Protein AF-A0A426XRZ1-F1 (afdb_monomer_lite)

Radius of gyration: 61.95 Å; chains: 1; bounding box: 132×60×167 Å

Structure (mmCIF, N/CA/C/O backbone):
data_AF-A0A426XRZ1-F1
#
_entry.id   AF-A0A426XRZ1-F1
#
loop_
_atom_site.group_PDB
_atom_site.id
_atom_site.type_symbol
_atom_site.label_atom_id
_atom_site.label_alt_id
_atom_site.label_comp_id
_atom_site.label_asym_id
_atom_site.label_entity_id
_atom_site.label_seq_id
_atom_site.pdbx_PDB_ins_code
_atom_site.Cartn_x
_atom_site.Cartn_y
_atom_site.Cartn_z
_atom_site.occupancy
_atom_site.B_iso_or_equiv
_atom_site.auth_seq_id
_atom_site.auth_comp_id
_atom_site.auth_asym_id
_atom_site.auth_atom_id
_atom_site.pdbx_PDB_model_num
ATOM 1 N N . MET A 1 1 ? 54.815 -11.863 -72.930 1.00 31.52 1 MET A N 1
ATOM 2 C CA . MET A 1 1 ? 55.196 -12.543 -71.671 1.00 31.52 1 MET A CA 1
ATOM 3 C C . MET A 1 1 ? 55.194 -11.504 -70.548 1.00 31.52 1 MET A C 1
ATOM 5 O O . MET A 1 1 ? 56.226 -10.929 -70.239 1.00 31.52 1 MET A O 1
ATOM 9 N N . ILE A 1 2 ? 54.015 -11.161 -70.017 1.00 27.73 2 ILE A N 1
ATOM 10 C CA . ILE A 1 2 ? 53.870 -10.131 -68.973 1.00 27.73 2 ILE A CA 1
ATOM 11 C C . ILE A 1 2 ? 53.714 -10.870 -67.643 1.00 27.73 2 ILE A C 1
ATOM 13 O O . ILE A 1 2 ? 52.674 -11.462 -67.372 1.00 27.73 2 ILE A O 1
ATOM 17 N N . LYS A 1 3 ? 54.788 -10.895 -66.848 1.00 26.69 3 LYS A N 1
ATOM 18 C CA . LYS A 1 3 ? 54.806 -11.460 -65.493 1.00 26.69 3 LYS A CA 1
ATOM 19 C C . LYS A 1 3 ? 54.040 -10.521 -64.556 1.00 26.69 3 LYS A C 1
ATOM 21 O O . LYS A 1 3 ? 54.596 -9.522 -64.106 1.00 26.69 3 LYS A O 1
ATOM 26 N N . TYR A 1 4 ? 52.784 -10.837 -64.249 1.00 32.16 4 TYR A N 1
ATOM 27 C CA . TYR A 1 4 ? 52.080 -10.212 -63.128 1.00 32.16 4 TYR A CA 1
ATOM 28 C C . TYR A 1 4 ? 52.563 -10.838 -61.812 1.00 32.16 4 TYR A C 1
ATOM 30 O O . TYR A 1 4 ? 52.549 -12.054 -61.637 1.00 32.16 4 TYR A O 1
ATOM 38 N N . LYS A 1 5 ? 53.045 -9.996 -60.892 1.00 36.25 5 LYS A N 1
ATOM 39 C CA . LYS A 1 5 ? 53.465 -10.380 -59.537 1.00 36.25 5 LYS A CA 1
ATOM 40 C C . LYS A 1 5 ? 52.235 -10.804 -58.717 1.00 36.25 5 LYS A C 1
ATOM 42 O O . LYS A 1 5 ? 51.559 -9.953 -58.153 1.00 36.25 5 LYS A O 1
ATOM 47 N N . GLY A 1 6 ? 51.988 -12.109 -58.608 1.00 35.94 6 GLY A N 1
ATOM 48 C CA . GLY A 1 6 ? 50.914 -12.711 -57.800 1.00 35.94 6 GLY A CA 1
ATOM 49 C 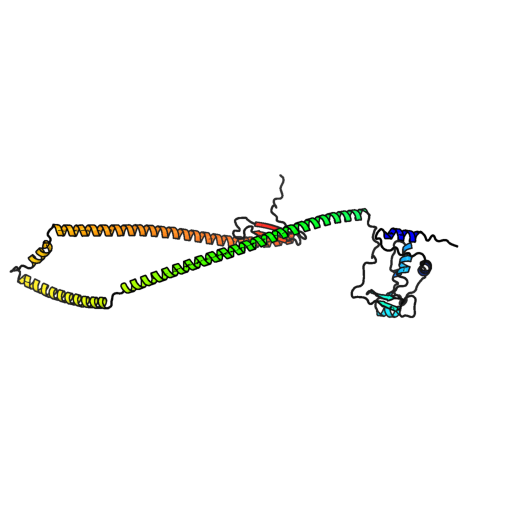C . GLY A 1 6 ? 51.174 -12.798 -56.285 1.00 35.94 6 GLY A C 1
ATOM 50 O O . GLY A 1 6 ? 50.469 -13.517 -55.588 1.00 35.94 6 GLY A O 1
ATOM 51 N N . ASN A 1 7 ? 52.174 -12.095 -55.741 1.00 39.25 7 ASN A N 1
ATOM 52 C CA . ASN A 1 7 ? 52.642 -12.347 -54.366 1.00 39.25 7 ASN A CA 1
ATOM 53 C C . ASN A 1 7 ? 51.989 -11.478 -53.272 1.00 39.25 7 ASN A C 1
ATOM 55 O O . ASN A 1 7 ? 52.219 -11.730 -52.093 1.00 39.25 7 ASN A O 1
ATOM 59 N N . GLY A 1 8 ? 51.196 -10.460 -53.623 1.00 45.12 8 GLY A N 1
ATOM 60 C CA . GLY A 1 8 ? 50.584 -9.563 -52.630 1.00 45.12 8 GLY A CA 1
ATOM 61 C C . GLY A 1 8 ? 49.315 -10.116 -51.974 1.00 45.12 8 GLY A C 1
ATOM 62 O O . GLY A 1 8 ? 49.037 -9.831 -50.818 1.00 45.12 8 GLY A O 1
ATOM 63 N N . SER A 1 9 ? 48.543 -10.929 -52.690 1.00 43.50 9 SER A N 1
ATOM 64 C CA . SER A 1 9 ? 47.256 -11.441 -52.210 1.00 43.50 9 SER A CA 1
ATOM 65 C C . SER A 1 9 ? 47.393 -12.664 -51.298 1.00 43.50 9 SER A C 1
ATOM 67 O O . SER A 1 9 ? 46.654 -12.787 -50.325 1.00 43.50 9 SER A O 1
ATOM 69 N N . LEU A 1 10 ? 48.371 -13.537 -51.560 1.00 44.78 10 LEU A N 1
ATOM 70 C CA . LEU A 1 10 ? 48.659 -14.721 -50.739 1.00 44.78 10 LEU A CA 1
ATOM 71 C C . LEU A 1 10 ? 49.317 -14.374 -49.392 1.00 44.78 10 LEU A C 1
ATOM 73 O O . LEU A 1 10 ? 49.047 -15.035 -48.390 1.00 44.78 10 LEU A O 1
ATOM 77 N N . SER A 1 11 ? 50.128 -13.314 -49.329 1.00 45.78 11 SER A N 1
ATOM 78 C CA . SER A 1 11 ? 50.766 -12.868 -48.079 1.00 45.78 11 SER A CA 1
ATOM 79 C C . SER A 1 11 ? 49.781 -12.191 -47.113 1.00 45.78 11 SER A C 1
ATOM 81 O O . SER A 1 11 ? 49.907 -12.328 -45.893 1.00 45.78 11 SER A O 1
ATOM 83 N N . CYS A 1 12 ? 48.747 -11.525 -47.633 1.00 43.19 12 CYS A N 1
ATOM 84 C CA . CYS A 1 12 ? 47.670 -10.956 -46.823 1.00 43.19 12 CYS A CA 1
ATOM 85 C C . CYS A 1 12 ? 46.767 -12.031 -46.197 1.00 43.19 12 CYS A C 1
ATOM 87 O O . CYS A 1 12 ? 46.279 -11.830 -45.085 1.00 43.19 12 CYS A O 1
ATOM 89 N N . ILE A 1 13 ? 46.589 -13.185 -46.851 1.00 47.38 13 ILE A N 1
ATOM 90 C CA . ILE A 1 13 ? 45.792 -14.305 -46.319 1.00 47.38 13 ILE A CA 1
ATOM 91 C C . ILE A 1 13 ? 46.440 -14.895 -45.057 1.00 47.38 13 ILE A C 1
ATOM 93 O O . ILE A 1 13 ? 45.741 -15.144 -44.075 1.00 47.38 13 ILE A O 1
ATOM 97 N N . SER A 1 14 ? 47.769 -15.068 -45.039 1.00 46.50 14 SER A N 1
ATOM 98 C CA . SER A 1 14 ? 48.464 -15.629 -43.868 1.00 46.50 14 SER A CA 1
ATOM 99 C C . SER A 1 14 ? 48.487 -14.668 -42.673 1.00 46.50 14 SER A C 1
ATOM 101 O O . SER A 1 14 ? 48.409 -15.106 -41.525 1.00 46.50 14 SER A O 1
ATOM 103 N N . SER A 1 15 ? 48.521 -13.357 -42.929 1.00 45.38 15 SER A N 1
ATOM 104 C CA . SER A 1 15 ? 48.502 -12.328 -41.880 1.00 45.38 15 SER A CA 1
ATOM 105 C C . SER A 1 15 ? 47.092 -12.041 -41.336 1.00 45.38 15 SER A C 1
ATOM 107 O O . SER A 1 15 ? 46.942 -11.773 -40.143 1.00 45.38 15 SER A O 1
ATOM 109 N N . CYS A 1 16 ? 46.041 -12.157 -42.159 1.00 42.16 16 CYS A N 1
ATOM 110 C CA . CYS A 1 16 ? 44.651 -11.899 -41.746 1.00 42.16 16 CYS A CA 1
ATOM 111 C C . CYS A 1 16 ? 44.041 -13.001 -40.860 1.00 42.16 16 CYS A C 1
ATOM 113 O O . CYS A 1 16 ? 43.105 -12.730 -40.114 1.00 42.16 16 CYS A O 1
ATOM 115 N N . LEU A 1 17 ? 44.584 -14.224 -40.853 1.00 45.81 17 LEU A N 1
ATOM 116 C CA . LEU A 1 17 ? 44.126 -15.295 -39.951 1.00 45.81 17 LEU A CA 1
ATOM 117 C C . LEU A 1 17 ? 44.377 -14.996 -38.457 1.00 45.81 17 LEU A C 1
ATOM 119 O O . LEU A 1 17 ? 43.724 -15.588 -37.602 1.00 45.81 17 LEU A O 1
ATOM 123 N N . LYS A 1 18 ? 45.278 -14.059 -38.123 1.00 43.97 18 LYS A N 1
ATOM 124 C CA . LYS A 1 18 ? 45.595 -13.680 -36.730 1.00 43.97 18 LYS A CA 1
ATOM 125 C C . LYS A 1 18 ? 44.787 -12.504 -36.176 1.00 43.97 18 LYS A C 1
ATOM 127 O O . LYS A 1 18 ? 44.800 -12.289 -34.967 1.00 43.97 18 LYS A O 1
ATOM 132 N N . ARG A 1 19 ? 44.076 -11.742 -37.007 1.00 40.00 19 ARG A N 1
ATOM 133 C CA . ARG A 1 19 ? 43.218 -10.631 -36.566 1.00 40.00 19 ARG A CA 1
ATOM 134 C C . ARG A 1 19 ? 41.955 -10.645 -37.411 1.00 40.00 19 ARG A C 1
ATOM 136 O O . ARG A 1 19 ? 42.039 -10.421 -38.609 1.00 40.00 19 ARG A O 1
ATOM 143 N N . ARG A 1 20 ? 40.808 -10.933 -36.782 1.00 38.00 20 ARG A N 1
ATOM 144 C CA . ARG A 1 20 ? 39.462 -10.941 -37.387 1.00 38.00 20 ARG A CA 1
ATOM 145 C C . ARG A 1 20 ? 39.238 -9.689 -38.252 1.00 38.00 20 ARG A C 1
ATOM 147 O O . ARG A 1 20 ? 38.770 -8.673 -37.752 1.00 38.00 20 ARG A O 1
ATOM 154 N N . MET A 1 21 ? 39.540 -9.771 -39.543 1.00 35.69 21 MET A N 1
ATOM 155 C CA . MET A 1 21 ? 39.162 -8.768 -40.530 1.00 35.69 21 MET A CA 1
ATOM 156 C C . MET A 1 21 ? 38.641 -9.495 -41.767 1.00 35.69 21 MET A C 1
ATOM 158 O O . MET A 1 21 ? 39.330 -10.303 -42.388 1.00 35.69 21 MET A O 1
ATOM 162 N N . LEU A 1 22 ? 37.359 -9.277 -42.041 1.00 33.28 22 LEU A N 1
ATOM 163 C CA . LEU A 1 22 ? 36.589 -9.955 -43.072 1.00 33.28 22 LEU A CA 1
ATOM 164 C C . LEU A 1 22 ? 37.123 -9.648 -44.482 1.00 33.28 22 LEU A C 1
ATOM 166 O O . LEU A 1 22 ? 37.103 -8.512 -44.938 1.00 33.28 22 LEU A O 1
ATOM 170 N N . MET A 1 23 ? 37.519 -10.718 -45.173 1.00 38.28 23 MET A N 1
ATOM 171 C CA . MET A 1 23 ? 37.171 -11.025 -46.565 1.00 38.28 23 MET A CA 1
ATOM 172 C C . MET A 1 23 ? 37.419 -9.929 -47.624 1.00 38.28 23 MET A C 1
ATOM 174 O O . MET A 1 23 ? 36.502 -9.492 -48.315 1.00 38.28 23 MET A O 1
ATOM 178 N N . TYR A 1 24 ? 38.690 -9.581 -47.854 1.00 41.91 24 TYR A N 1
ATOM 179 C CA . TYR A 1 24 ? 39.135 -9.057 -49.154 1.00 41.91 24 TYR A CA 1
ATOM 180 C C . TYR A 1 24 ? 39.157 -10.220 -50.161 1.00 41.91 24 TYR A C 1
ATOM 182 O O . TYR A 1 24 ? 40.143 -10.950 -50.276 1.00 41.91 24 TYR A O 1
ATOM 190 N N . ILE A 1 25 ? 38.041 -10.458 -50.856 1.00 43.28 25 ILE A N 1
ATOM 191 C CA . ILE A 1 25 ? 37.988 -11.469 -51.919 1.00 43.28 25 ILE A CA 1
ATOM 192 C C . ILE A 1 25 ? 38.846 -10.983 -53.086 1.00 43.28 25 ILE A C 1
ATOM 194 O O . ILE A 1 25 ? 38.507 -10.032 -53.788 1.00 43.28 25 ILE A O 1
ATOM 198 N N . LEU A 1 26 ? 39.966 -11.678 -53.265 1.00 46.56 26 LEU A N 1
ATOM 199 C CA . LEU A 1 26 ? 40.767 -11.808 -54.477 1.00 46.56 26 LEU A CA 1
ATOM 200 C C . LEU A 1 26 ? 39.926 -11.682 -55.761 1.00 46.56 26 LEU A C 1
ATOM 202 O O . LEU A 1 26 ? 39.333 -12.642 -56.246 1.00 46.56 26 LEU A O 1
ATOM 206 N N . MET A 1 27 ? 39.929 -10.489 -56.345 1.00 52.91 27 MET A N 1
ATOM 207 C CA . MET A 1 27 ? 39.400 -10.211 -57.675 1.00 52.91 27 MET A CA 1
ATOM 208 C C . MET A 1 27 ? 40.538 -9.689 -58.553 1.00 52.91 27 MET A C 1
ATOM 210 O O . MET A 1 27 ? 40.590 -8.502 -58.844 1.00 52.91 27 MET A O 1
ATOM 214 N N . GLN A 1 28 ? 41.495 -10.534 -58.941 1.00 55.31 28 GLN A N 1
ATOM 215 C CA . GLN A 1 28 ? 42.547 -10.097 -59.877 1.00 55.31 28 GLN A CA 1
ATOM 216 C C . GLN A 1 28 ? 42.590 -10.898 -61.176 1.00 55.31 28 GLN A C 1
ATOM 218 O O . GLN A 1 28 ? 42.774 -10.296 -62.228 1.00 55.31 28 GLN A O 1
ATOM 223 N N . GLU A 1 29 ? 42.323 -12.205 -61.171 1.00 50.09 29 GLU A N 1
ATOM 224 C CA . GLU A 1 29 ? 42.501 -12.995 -62.403 1.00 50.09 29 GLU A CA 1
ATOM 225 C C . GLU A 1 29 ? 41.258 -13.053 -63.310 1.00 50.09 29 GLU A C 1
ATOM 227 O O . GLU A 1 29 ? 41.401 -13.111 -64.526 1.00 50.09 29 GLU A O 1
ATOM 232 N N . ARG A 1 30 ? 40.032 -12.925 -62.774 1.00 51.41 30 ARG A N 1
ATOM 233 C CA . ARG A 1 30 ? 38.786 -12.908 -63.584 1.00 51.41 30 ARG A CA 1
ATOM 234 C C . ARG A 1 30 ? 38.378 -11.524 -64.111 1.00 51.41 30 ARG A C 1
ATOM 236 O O . ARG A 1 30 ? 37.355 -11.394 -64.776 1.00 51.41 30 ARG A O 1
ATOM 243 N N . GLN A 1 31 ? 39.135 -10.470 -63.807 1.00 58.41 31 GLN A N 1
ATOM 244 C CA . GLN A 1 31 ? 38.689 -9.091 -64.042 1.00 58.41 31 GLN A CA 1
ATOM 245 C C . GLN A 1 31 ? 38.928 -8.553 -65.463 1.00 58.41 31 GLN A C 1
ATOM 247 O O . GLN A 1 31 ? 38.317 -7.549 -65.828 1.00 58.41 31 GLN A O 1
ATOM 252 N N . LEU A 1 32 ? 39.757 -9.203 -66.290 1.00 61.09 32 LEU A N 1
ATOM 253 C CA . LEU A 1 32 ? 40.050 -8.717 -67.649 1.00 61.09 32 LEU A CA 1
ATOM 254 C C . LEU A 1 32 ? 38.822 -8.755 -68.574 1.00 61.09 32 LEU A C 1
ATOM 256 O O . LEU A 1 32 ? 38.588 -7.796 -69.312 1.00 61.09 32 LEU A O 1
ATOM 260 N N . ASP A 1 33 ? 38.000 -9.803 -68.488 1.00 67.12 33 ASP A N 1
ATOM 261 C CA . ASP A 1 33 ? 36.768 -9.918 -69.283 1.00 67.12 33 ASP A CA 1
ATOM 262 C C . ASP A 1 33 ? 35.694 -8.935 -68.809 1.00 67.12 33 ASP A C 1
ATOM 264 O O . ASP A 1 33 ? 34.990 -8.323 -69.614 1.00 67.12 33 ASP A O 1
ATOM 268 N N . HIS A 1 34 ? 35.613 -8.710 -67.496 1.00 72.62 34 HIS A N 1
ATOM 269 C CA . HIS A 1 34 ? 34.725 -7.705 -66.919 1.00 72.62 34 HIS A CA 1
ATOM 270 C C . HIS A 1 34 ? 35.128 -6.281 -67.319 1.00 72.62 34 HIS A C 1
ATOM 272 O O . HIS A 1 34 ? 34.251 -5.466 -67.576 1.00 72.62 34 HIS A O 1
ATOM 278 N N . LEU A 1 35 ? 36.426 -5.985 -67.449 1.00 71.38 35 LEU A N 1
ATOM 279 C CA . LEU A 1 35 ? 36.916 -4.673 -67.883 1.00 71.38 35 LEU A CA 1
ATOM 280 C C . LEU A 1 35 ? 36.511 -4.345 -69.330 1.00 71.38 35 LEU A C 1
ATOM 282 O O . LEU A 1 35 ? 36.257 -3.183 -69.645 1.00 71.38 35 LEU A O 1
ATOM 286 N N . ARG A 1 36 ? 36.454 -5.356 -70.209 1.00 73.75 36 ARG A N 1
ATOM 287 C CA . ARG A 1 36 ? 35.957 -5.201 -71.586 1.00 73.75 36 ARG A CA 1
ATOM 288 C C . ARG A 1 36 ? 34.454 -4.940 -71.584 1.00 73.75 36 ARG A C 1
ATOM 290 O O . ARG A 1 36 ? 34.024 -3.903 -72.072 1.00 73.75 36 ARG A O 1
ATOM 297 N N . ARG A 1 37 ? 33.694 -5.807 -70.911 1.00 77.12 37 ARG A N 1
ATOM 298 C CA . ARG A 1 37 ? 32.225 -5.726 -70.830 1.00 77.12 37 ARG A CA 1
ATOM 299 C C . ARG A 1 37 ? 31.700 -4.499 -70.090 1.00 77.12 37 ARG A C 1
ATOM 301 O O . ARG A 1 37 ? 30.565 -4.093 -70.299 1.00 77.12 37 ARG A O 1
ATOM 308 N N . LEU A 1 38 ? 32.516 -3.904 -69.224 1.00 77.94 38 LEU A N 1
ATOM 309 C CA . LEU A 1 38 ? 32.201 -2.650 -68.548 1.00 77.94 38 LEU A CA 1
ATOM 310 C C . LEU A 1 38 ? 32.133 -1.463 -69.523 1.00 77.94 38 LEU A C 1
ATOM 312 O O . LEU A 1 38 ? 31.419 -0.503 -69.258 1.00 77.94 38 LEU A O 1
ATOM 316 N N . LYS A 1 39 ? 32.884 -1.508 -70.631 1.00 73.94 39 LYS A N 1
ATOM 317 C CA . LYS A 1 39 ? 32.942 -0.422 -71.623 1.00 73.94 39 LYS A CA 1
ATOM 318 C C . LYS A 1 39 ? 31.884 -0.547 -72.721 1.00 73.94 39 LYS A C 1
ATOM 320 O O . LYS A 1 39 ? 31.724 0.388 -73.505 1.00 73.94 39 LYS A O 1
ATOM 325 N N . ASP A 1 40 ? 31.182 -1.674 -72.782 1.00 79.50 40 ASP A N 1
ATOM 326 C CA . ASP A 1 40 ? 30.179 -1.931 -73.807 1.00 79.50 40 ASP A CA 1
ATOM 327 C C . ASP A 1 40 ? 28.913 -1.110 -73.540 1.00 79.50 40 ASP A C 1
ATOM 329 O O . ASP A 1 40 ? 28.413 -1.033 -72.416 1.00 79.50 40 ASP A O 1
ATOM 333 N N . LYS A 1 41 ? 28.367 -0.492 -74.593 1.00 73.50 41 LYS A N 1
ATOM 334 C CA . LYS A 1 41 ? 27.062 0.171 -74.520 1.00 73.50 41 LYS A CA 1
ATOM 335 C C . LYS A 1 41 ? 25.974 -0.882 -74.633 1.00 73.50 41 LYS A C 1
ATOM 337 O O . LYS A 1 41 ? 25.761 -1.452 -75.701 1.00 73.50 41 LYS A O 1
ATOM 342 N N . VAL A 1 42 ? 25.286 -1.113 -73.527 1.00 81.81 42 VAL A N 1
ATOM 343 C CA . VAL A 1 42 ? 24.277 -2.157 -73.402 1.00 81.81 42 VAL A CA 1
ATOM 344 C C . VAL A 1 42 ? 22.874 -1.560 -73.528 1.00 81.81 42 VAL A C 1
ATOM 346 O O . VAL A 1 42 ? 22.588 -0.529 -72.926 1.00 81.81 42 VAL A O 1
ATOM 349 N N . LYS A 1 43 ? 21.991 -2.207 -74.299 1.00 84.44 43 LYS A N 1
ATOM 350 C CA . LYS A 1 43 ? 20.554 -1.894 -74.335 1.00 84.44 43 LYS A CA 1
ATOM 351 C C . LYS A 1 43 ? 19.805 -2.935 -73.514 1.00 84.44 43 LYS A C 1
ATOM 353 O O . LYS A 1 43 ? 19.933 -4.122 -73.794 1.00 84.44 43 LYS A O 1
ATOM 358 N N . THR A 1 44 ? 19.053 -2.495 -72.513 1.00 86.56 44 THR A N 1
ATOM 359 C CA . THR A 1 44 ? 18.272 -3.386 -71.653 1.00 86.56 44 THR A CA 1
ATOM 360 C C . THR A 1 44 ? 16.919 -3.738 -72.288 1.00 86.56 44 THR A C 1
ATOM 362 O O . THR A 1 44 ? 16.346 -2.925 -73.022 1.00 86.56 44 THR A O 1
ATOM 365 N N . PRO A 1 45 ? 16.390 -4.949 -72.036 1.00 84.44 45 PRO A N 1
ATOM 366 C CA . PRO A 1 45 ? 15.045 -5.335 -72.459 1.00 84.44 45 PRO A CA 1
ATOM 367 C C . PRO A 1 45 ? 13.984 -4.484 -71.747 1.00 84.44 45 PRO A C 1
ATOM 369 O O . PRO A 1 45 ? 14.183 -4.087 -70.606 1.00 84.44 45 PRO A O 1
ATOM 372 N N . GLU A 1 46 ? 12.869 -4.178 -72.416 1.00 86.06 46 GLU A N 1
ATOM 373 C CA . GLU A 1 46 ? 11.776 -3.335 -71.877 1.00 86.06 46 GLU A CA 1
ATOM 374 C C . GLU A 1 46 ? 12.227 -1.957 -71.316 1.00 86.06 46 GLU A C 1
ATOM 376 O O . GLU A 1 46 ? 11.483 -1.318 -70.581 1.00 86.06 46 GLU A O 1
ATOM 381 N N . SER A 1 47 ? 13.426 -1.469 -71.676 1.00 86.50 47 SER A N 1
ATOM 382 C CA . SER A 1 47 ? 14.027 -0.220 -71.165 1.00 86.50 47 SER A CA 1
ATOM 383 C C . SER A 1 47 ? 14.188 -0.156 -69.639 1.00 86.50 47 SER A C 1
ATOM 385 O O . SER A 1 47 ? 14.260 0.934 -69.070 1.00 86.50 47 SER A O 1
ATOM 387 N N . VAL A 1 48 ? 14.277 -1.305 -68.962 1.00 89.94 48 VAL A N 1
ATOM 388 C CA . VAL A 1 48 ? 14.434 -1.335 -67.501 1.00 89.94 48 VAL A CA 1
ATOM 389 C C . VAL A 1 48 ? 15.828 -0.864 -67.067 1.00 89.94 48 VAL A C 1
ATOM 391 O O . VAL A 1 48 ? 16.815 -1.111 -67.776 1.00 89.94 48 VAL A O 1
ATOM 394 N N . PRO A 1 49 ? 15.958 -0.208 -65.899 1.00 90.94 49 PRO A N 1
ATOM 395 C CA . PRO A 1 49 ? 17.249 0.240 -65.407 1.00 90.94 49 PRO A CA 1
ATOM 396 C C . PRO A 1 49 ? 18.118 -0.945 -64.979 1.00 90.94 49 PRO A C 1
ATOM 398 O O . PRO A 1 49 ? 17.681 -1.910 -64.344 1.00 90.94 49 PRO A O 1
ATOM 401 N N . ARG A 1 50 ? 19.406 -0.853 -65.301 1.00 91.19 50 ARG A N 1
ATOM 402 C CA . ARG A 1 50 ? 20.409 -1.810 -64.851 1.00 91.19 50 ARG A CA 1
ATOM 403 C C . ARG A 1 50 ? 20.940 -1.392 -63.484 1.00 91.19 50 ARG A C 1
ATOM 405 O O . ARG A 1 50 ? 21.412 -0.273 -63.313 1.00 91.19 50 ARG A O 1
ATOM 412 N N . LEU A 1 51 ? 20.966 -2.323 -62.531 1.00 90.31 51 LEU A N 1
ATOM 413 C CA . LEU A 1 51 ? 21.366 -2.050 -61.147 1.00 90.31 51 LEU A CA 1
ATOM 414 C C . LEU A 1 51 ? 22.783 -1.472 -61.037 1.00 90.31 51 LEU A C 1
ATOM 416 O O . LEU A 1 51 ? 23.031 -0.610 -60.207 1.00 90.31 51 LEU A O 1
ATOM 420 N N . PHE A 1 52 ? 23.709 -1.928 -61.883 1.00 89.81 52 PHE A N 1
ATOM 421 C CA . PHE A 1 52 ? 25.080 -1.415 -61.909 1.00 89.81 52 PHE A CA 1
ATOM 422 C C . PHE A 1 52 ? 25.153 0.081 -62.257 1.00 89.81 52 PHE A C 1
ATOM 424 O O . PHE A 1 52 ? 25.934 0.801 -61.644 1.00 89.81 52 PHE A O 1
ATOM 431 N N . ASP A 1 53 ? 24.319 0.548 -63.189 1.00 88.06 53 ASP A N 1
ATOM 432 C CA . ASP A 1 53 ? 24.345 1.936 -63.664 1.00 88.06 53 ASP A CA 1
ATOM 433 C C . ASP A 1 53 ? 23.767 2.909 -62.620 1.00 88.06 53 ASP A C 1
ATOM 435 O O . ASP A 1 53 ? 24.075 4.098 -62.636 1.00 88.06 53 ASP A O 1
ATOM 439 N N . LEU A 1 54 ? 22.979 2.392 -61.670 1.00 87.94 54 LEU A N 1
ATOM 440 C CA . LEU A 1 54 ? 22.439 3.146 -60.536 1.00 87.94 54 LEU A CA 1
ATOM 441 C C . LEU A 1 54 ? 23.454 3.331 -59.393 1.00 87.94 54 LEU A C 1
ATOM 443 O O . LEU A 1 54 ? 23.231 4.148 -58.501 1.00 87.94 54 LEU A O 1
ATOM 447 N N . VAL A 1 55 ? 24.558 2.574 -59.379 1.00 87.44 55 VAL A N 1
ATOM 448 C CA . VAL A 1 55 ? 25.546 2.620 -58.292 1.00 87.44 55 VAL A CA 1
ATOM 449 C C . VAL A 1 55 ? 26.600 3.686 -58.568 1.00 87.44 55 VAL A C 1
ATOM 451 O O . VAL A 1 55 ? 27.401 3.585 -59.498 1.00 87.44 55 VAL A O 1
ATOM 454 N N . THR A 1 56 ? 26.664 4.684 -57.691 1.00 85.25 56 THR A N 1
ATOM 455 C CA . THR A 1 56 ? 27.722 5.695 -57.690 1.00 85.25 56 THR A CA 1
ATOM 456 C C . THR A 1 56 ? 28.877 5.252 -56.790 1.00 85.25 56 THR A C 1
ATOM 458 O O . THR A 1 56 ? 28.684 4.768 -55.677 1.00 85.25 56 THR A O 1
ATOM 461 N N . VAL A 1 57 ? 30.112 5.380 -57.283 1.00 83.69 57 VAL A N 1
ATOM 462 C CA . VAL A 1 57 ? 31.316 4.898 -56.587 1.00 83.69 57 VAL A CA 1
ATOM 463 C C . VAL A 1 57 ? 32.335 6.027 -56.490 1.00 83.69 57 VAL A C 1
ATOM 465 O O . VAL A 1 57 ? 32.606 6.683 -57.493 1.00 83.69 57 VAL A O 1
ATOM 468 N N . LYS A 1 58 ? 32.915 6.224 -55.295 1.00 78.69 58 LYS A N 1
ATOM 469 C CA . LYS A 1 58 ? 33.935 7.255 -55.026 1.00 78.69 58 LYS A CA 1
ATOM 470 C C . LYS A 1 58 ? 35.209 7.043 -55.853 1.00 78.69 58 LYS A C 1
ATOM 472 O O . LYS A 1 58 ? 35.686 7.971 -56.493 1.00 78.69 58 LYS A O 1
ATOM 477 N N . ASP A 1 59 ? 35.718 5.811 -55.861 1.00 78.31 59 ASP A N 1
ATOM 478 C CA . ASP A 1 59 ? 36.918 5.429 -56.605 1.00 78.31 59 ASP A CA 1
ATOM 479 C C . ASP A 1 59 ? 36.557 4.614 -57.848 1.00 78.31 59 ASP A C 1
ATOM 481 O O . ASP A 1 59 ? 36.026 3.505 -57.755 1.00 78.31 59 ASP A O 1
ATOM 485 N N . GLU A 1 60 ? 36.923 5.103 -59.034 1.00 78.50 60 GLU A N 1
ATOM 486 C CA . GLU A 1 60 ? 36.607 4.417 -60.295 1.00 78.50 60 GLU A CA 1
ATOM 487 C C . GLU A 1 60 ? 37.204 3.008 -60.396 1.00 78.50 60 GLU A C 1
ATOM 489 O O . GLU A 1 60 ? 36.631 2.131 -61.039 1.00 78.50 60 GLU A O 1
ATOM 494 N N . LYS A 1 61 ? 38.320 2.749 -59.705 1.00 74.31 61 LYS A N 1
ATOM 495 C CA . LYS A 1 61 ? 38.955 1.422 -59.654 1.00 74.31 61 LYS A CA 1
ATOM 496 C C . LYS A 1 61 ? 38.046 0.365 -59.021 1.00 74.31 61 LYS A C 1
ATOM 498 O O . LYS A 1 61 ? 38.137 -0.809 -59.373 1.00 74.31 61 LYS A O 1
ATOM 503 N N . LEU A 1 62 ? 37.147 0.774 -58.125 1.00 77.12 62 LEU A N 1
ATOM 504 C CA . LEU A 1 62 ? 36.201 -0.120 -57.463 1.00 77.12 62 LEU A CA 1
ATOM 505 C C . LEU A 1 62 ? 34.975 -0.423 -58.333 1.00 77.12 62 LEU A C 1
ATOM 507 O O . LEU A 1 62 ? 34.335 -1.450 -58.109 1.00 77.12 62 LEU A O 1
ATOM 511 N N . LYS A 1 63 ? 34.685 0.377 -59.377 1.00 82.38 63 LYS A N 1
ATOM 512 C CA . LYS A 1 63 ? 33.587 0.096 -60.328 1.00 82.38 63 LYS A CA 1
ATOM 513 C C . LYS A 1 63 ? 33.699 -1.309 -60.922 1.00 82.38 63 LYS A C 1
ATOM 515 O O . LYS A 1 63 ? 32.691 -1.982 -61.099 1.00 82.38 63 LYS A O 1
ATOM 520 N N . LEU A 1 64 ? 34.919 -1.791 -61.161 1.00 81.94 64 LEU A N 1
ATOM 521 C CA . LEU A 1 64 ? 35.165 -3.138 -61.679 1.00 81.94 64 LEU A CA 1
ATOM 522 C C . LEU A 1 64 ? 34.751 -4.244 -60.693 1.00 81.94 64 LEU A C 1
ATOM 524 O O . LEU A 1 64 ? 34.209 -5.267 -61.106 1.00 81.94 64 LEU A O 1
ATOM 528 N N . ALA A 1 65 ? 34.952 -4.026 -59.390 1.00 81.00 65 ALA A N 1
ATOM 529 C CA . ALA A 1 65 ? 34.507 -4.954 -58.353 1.00 81.00 65 ALA A CA 1
ATOM 530 C C . ALA A 1 65 ? 32.973 -4.973 -58.239 1.00 81.00 65 ALA A C 1
ATOM 532 O O . ALA A 1 65 ? 32.376 -6.049 -58.182 1.00 81.00 65 ALA A O 1
ATOM 533 N N . PHE A 1 66 ? 32.330 -3.800 -58.299 1.00 84.06 66 PHE A N 1
ATOM 534 C CA . PHE A 1 66 ? 30.868 -3.696 -58.351 1.00 84.06 66 PHE A CA 1
ATOM 535 C C . PHE A 1 66 ? 30.292 -4.363 -59.604 1.00 84.06 66 PHE A C 1
ATOM 537 O O . PHE A 1 66 ? 29.312 -5.097 -59.505 1.00 84.06 66 PHE A O 1
ATOM 544 N N . PHE A 1 67 ? 30.924 -4.195 -60.768 1.00 85.88 67 PHE A N 1
ATOM 545 C CA . PHE A 1 67 ? 30.500 -4.855 -62.003 1.00 85.88 67 PHE A CA 1
ATOM 546 C C . PHE A 1 67 ? 30.636 -6.376 -61.922 1.00 85.88 67 PHE A C 1
ATOM 548 O O . PHE A 1 67 ? 29.772 -7.094 -62.411 1.00 85.88 67 PHE A O 1
ATOM 555 N N . ALA A 1 68 ? 31.689 -6.893 -61.293 1.00 83.00 68 ALA A N 1
ATOM 556 C CA . ALA A 1 68 ? 31.854 -8.331 -61.118 1.00 83.00 68 ALA A CA 1
ATOM 557 C C . ALA A 1 68 ? 30.807 -8.937 -60.157 1.00 83.00 68 ALA A C 1
ATOM 559 O O . ALA A 1 68 ? 30.364 -10.062 -60.377 1.00 83.00 68 ALA A O 1
ATOM 560 N N . ALA A 1 69 ? 30.358 -8.192 -59.139 1.00 83.94 69 ALA A N 1
ATOM 561 C CA . ALA A 1 69 ? 29.316 -8.639 -58.206 1.00 83.94 69 ALA A CA 1
ATOM 562 C C . ALA A 1 69 ? 27.882 -8.482 -58.760 1.00 83.94 69 ALA A C 1
ATOM 564 O O . ALA A 1 69 ? 27.034 -9.371 -58.627 1.00 83.94 69 ALA A O 1
ATOM 565 N N . LEU A 1 70 ? 27.590 -7.337 -59.378 1.00 86.75 70 LEU A N 1
ATOM 566 C CA . LEU A 1 70 ? 26.261 -6.996 -59.884 1.00 86.75 70 LEU A CA 1
ATOM 567 C C . LEU A 1 70 ? 26.050 -7.522 -61.305 1.00 86.75 70 LEU A C 1
ATOM 569 O O . LEU A 1 70 ? 24.977 -8.022 -61.623 1.00 86.75 70 LEU A O 1
ATOM 573 N N . GLY A 1 71 ? 27.060 -7.467 -62.167 1.00 86.50 71 GLY A N 1
ATOM 574 C CA . GLY A 1 71 ? 26.952 -7.859 -63.570 1.00 86.50 71 GLY A CA 1
ATOM 575 C C . GLY A 1 71 ? 25.830 -7.117 -64.301 1.00 86.50 71 GLY A C 1
ATOM 576 O O . GLY A 1 71 ? 25.496 -5.973 -63.983 1.00 86.50 71 GLY A O 1
ATOM 577 N N . ASN A 1 72 ? 25.234 -7.775 -65.292 1.00 88.81 72 ASN A N 1
ATOM 578 C CA . ASN A 1 72 ? 24.070 -7.275 -66.030 1.00 88.81 72 ASN A CA 1
ATOM 579 C C . ASN A 1 72 ? 22.765 -7.598 -65.284 1.00 88.81 72 ASN A C 1
ATOM 581 O O . ASN A 1 72 ? 21.870 -8.222 -65.843 1.00 88.81 72 ASN A O 1
ATOM 585 N N . THR A 1 73 ? 22.692 -7.245 -63.998 1.00 91.56 73 THR A N 1
ATOM 586 C CA . THR A 1 73 ? 21.446 -7.377 -63.230 1.00 91.56 73 THR A CA 1
ATOM 587 C C . THR A 1 73 ? 20.547 -6.192 -63.528 1.00 91.56 73 THR A C 1
ATOM 589 O O . THR A 1 73 ? 20.993 -5.045 -63.433 1.00 91.56 73 THR A O 1
ATOM 592 N N . VAL A 1 74 ? 19.298 -6.471 -63.872 1.00 93.56 74 VAL A N 1
ATOM 593 C CA . VAL A 1 74 ? 18.273 -5.458 -64.132 1.00 93.56 74 VAL A CA 1
ATOM 594 C C . VAL A 1 74 ? 17.260 -5.406 -62.998 1.00 93.56 74 VAL A C 1
ATOM 596 O O . VAL A 1 74 ? 17.064 -6.396 -62.289 1.00 93.56 74 VAL A O 1
ATOM 599 N N . VAL A 1 75 ? 16.660 -4.235 -62.808 1.00 93.12 75 VAL A N 1
ATOM 600 C CA . VAL A 1 75 ? 15.638 -4.005 -61.787 1.00 93.12 75 VAL A CA 1
ATOM 601 C C . VAL A 1 75 ? 14.281 -3.942 -62.474 1.00 93.12 75 VAL A C 1
ATOM 603 O O . VAL A 1 75 ? 14.087 -3.114 -63.359 1.00 93.12 75 VAL A O 1
ATOM 606 N N . ALA A 1 76 ? 13.375 -4.831 -62.088 1.00 92.88 76 ALA A N 1
ATOM 607 C CA . ALA A 1 76 ? 11.985 -4.826 -62.526 1.00 92.88 76 ALA A CA 1
ATOM 608 C C . ALA A 1 76 ? 11.100 -4.208 -61.439 1.00 92.88 76 ALA A C 1
ATOM 610 O O . ALA A 1 76 ? 11.424 -4.283 -60.251 1.00 92.88 76 ALA A O 1
ATOM 611 N N . GLU A 1 77 ? 9.981 -3.618 -61.838 1.00 91.12 77 GLU A N 1
ATOM 612 C CA . GLU A 1 77 ? 8.993 -3.078 -60.901 1.00 91.12 77 GLU A CA 1
ATOM 613 C C . GLU A 1 77 ? 8.275 -4.234 -60.193 1.00 91.12 77 GLU A C 1
ATOM 615 O O . GLU A 1 77 ? 8.356 -4.351 -58.970 1.00 91.12 77 GLU A O 1
ATOM 620 N N . ASP A 1 78 ? 7.739 -5.172 -60.983 1.00 90.75 78 ASP A N 1
ATOM 621 C CA . ASP A 1 78 ? 6.881 -6.261 -60.510 1.00 90.75 78 ASP A CA 1
ATOM 622 C C . ASP A 1 78 ? 7.396 -7.661 -60.883 1.00 90.75 78 ASP A C 1
ATOM 624 O O . ASP A 1 78 ? 8.234 -7.849 -61.775 1.00 90.75 78 ASP A O 1
ATOM 628 N N . LEU A 1 79 ? 6.833 -8.682 -60.226 1.00 90.31 79 LEU A N 1
ATOM 629 C CA . LEU A 1 79 ? 7.153 -10.094 -60.464 1.00 90.31 79 LEU A CA 1
ATOM 630 C C . LEU A 1 79 ? 6.857 -10.542 -61.907 1.00 90.31 79 LEU A C 1
ATOM 632 O O . LEU A 1 79 ? 7.618 -11.328 -62.478 1.00 90.31 79 LEU A O 1
ATOM 636 N N . ASP A 1 80 ? 5.795 -10.017 -62.519 1.00 90.81 80 ASP A N 1
ATOM 637 C CA . ASP A 1 80 ? 5.409 -10.354 -63.893 1.00 90.81 80 ASP A CA 1
ATOM 638 C C . ASP A 1 80 ? 6.431 -9.833 -64.907 1.00 90.81 80 ASP A C 1
ATOM 640 O O . ASP A 1 80 ? 6.870 -10.566 -65.800 1.00 90.81 80 ASP A O 1
ATOM 644 N N . GLN A 1 81 ? 6.868 -8.582 -64.734 1.00 91.38 81 GLN A N 1
ATOM 645 C CA . GLN A 1 81 ? 7.924 -7.989 -65.551 1.00 91.38 81 GLN A CA 1
ATOM 646 C C . GLN A 1 81 ? 9.242 -8.748 -65.361 1.00 91.38 81 GLN A C 1
ATOM 648 O O . GLN A 1 81 ? 9.918 -9.077 -66.339 1.00 91.38 81 GLN A O 1
ATOM 653 N N . ALA A 1 82 ? 9.579 -9.102 -64.118 1.00 90.94 82 ALA A N 1
ATOM 654 C CA . ALA A 1 82 ? 10.773 -9.883 -63.830 1.00 90.94 82 ALA A CA 1
ATOM 655 C C . ALA A 1 82 ? 10.749 -11.256 -64.510 1.00 90.94 82 ALA A C 1
ATOM 657 O O . ALA A 1 82 ? 11.754 -11.669 -65.084 1.00 90.94 82 ALA A O 1
ATOM 658 N N . THR A 1 83 ? 9.597 -11.926 -64.522 1.00 90.12 83 THR A N 1
ATOM 659 C CA . THR A 1 83 ? 9.421 -13.240 -65.155 1.00 90.12 83 THR A CA 1
ATOM 660 C C . THR A 1 83 ? 9.561 -13.157 -66.679 1.00 90.12 83 THR A C 1
ATOM 662 O O . THR A 1 83 ? 10.261 -13.984 -67.271 1.00 90.12 83 THR A O 1
ATOM 665 N N . ARG A 1 84 ? 8.969 -12.137 -67.326 1.00 90.88 84 ARG A N 1
ATOM 666 C CA . ARG A 1 84 ? 9.105 -11.915 -68.781 1.00 90.88 84 ARG A CA 1
ATOM 667 C C . ARG A 1 84 ? 10.553 -11.700 -69.205 1.00 90.88 84 ARG A C 1
ATOM 669 O O . ARG A 1 84 ? 10.970 -12.215 -70.242 1.00 90.88 84 ARG A O 1
ATOM 676 N N . ILE A 1 85 ? 11.316 -10.955 -68.408 1.00 90.62 85 ILE A N 1
ATOM 677 C CA . ILE A 1 85 ? 12.719 -10.654 -68.698 1.00 90.62 85 ILE A CA 1
ATOM 678 C C . ILE A 1 85 ? 13.614 -11.860 -68.375 1.00 90.62 85 ILE A C 1
ATOM 680 O O . ILE A 1 85 ? 14.440 -12.244 -69.203 1.00 90.62 85 ILE A O 1
ATOM 684 N N . ALA A 1 86 ? 13.429 -12.503 -67.217 1.00 89.75 86 ALA A N 1
ATOM 685 C CA . ALA A 1 86 ? 14.266 -13.612 -66.755 1.00 89.75 86 ALA A CA 1
ATOM 686 C C . ALA A 1 86 ? 14.210 -14.840 -67.680 1.00 89.75 86 ALA A C 1
ATOM 688 O O . ALA A 1 86 ? 15.236 -15.475 -67.932 1.00 89.75 86 ALA A O 1
ATOM 689 N N . TYR A 1 87 ? 13.029 -15.150 -68.221 1.00 88.81 87 TYR A N 1
ATOM 690 C CA . TYR A 1 87 ? 12.816 -16.259 -69.161 1.00 88.81 87 TYR A CA 1
ATOM 691 C C . TYR A 1 87 ? 12.671 -15.803 -70.619 1.00 88.81 87 TYR A C 1
ATOM 693 O O . TYR A 1 87 ? 12.278 -16.587 -71.486 1.00 88.81 87 TYR A O 1
ATOM 701 N N . GLY A 1 88 ? 12.998 -14.541 -70.904 1.00 86.19 88 GLY A N 1
ATOM 702 C CA . GLY A 1 88 ? 12.946 -13.968 -72.241 1.00 86.19 88 GLY A CA 1
ATOM 703 C C . GLY A 1 88 ? 13.975 -14.565 -73.208 1.00 86.19 88 GLY A C 1
ATOM 704 O O . GLY A 1 88 ? 14.814 -15.406 -72.869 1.00 86.19 88 GLY A O 1
ATOM 705 N N . ARG A 1 89 ? 13.930 -14.094 -74.461 1.00 80.50 89 ARG A N 1
ATOM 706 C CA . ARG A 1 89 ? 14.877 -14.514 -75.512 1.00 80.50 89 ARG A CA 1
ATOM 707 C C . ARG A 1 89 ? 16.312 -14.072 -75.220 1.00 80.50 89 AR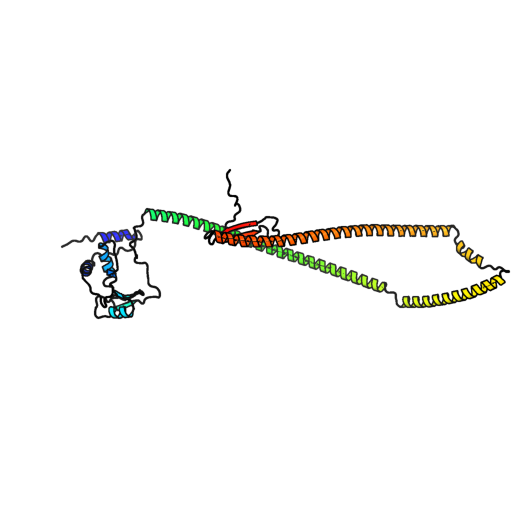G A C 1
ATOM 709 O O . ARG A 1 89 ? 17.248 -14.739 -75.656 1.00 80.50 89 ARG A O 1
ATOM 716 N N . ASP A 1 90 ? 16.474 -12.966 -74.499 1.00 82.50 90 ASP A N 1
ATOM 717 C CA . ASP A 1 90 ? 17.782 -12.421 -74.165 1.00 82.50 90 ASP A CA 1
ATOM 718 C C . ASP A 1 90 ? 18.397 -13.163 -72.972 1.00 82.50 90 ASP A C 1
ATOM 720 O O . ASP A 1 90 ? 17.922 -13.094 -71.838 1.00 82.50 90 ASP A O 1
ATOM 724 N N . GLN A 1 91 ? 19.472 -13.905 -73.234 1.00 81.81 91 GLN A N 1
ATOM 725 C CA . GLN A 1 91 ? 20.160 -14.677 -72.202 1.00 81.81 91 GLN A CA 1
ATOM 726 C C . GLN A 1 91 ? 21.072 -13.814 -71.321 1.00 81.81 91 GLN A C 1
ATOM 728 O O . GLN A 1 91 ? 21.518 -14.265 -70.262 1.00 81.81 91 GLN A O 1
ATOM 733 N N . GLU A 1 92 ? 21.361 -12.578 -71.729 1.00 84.19 92 GLU A N 1
ATOM 734 C CA . GLU A 1 92 ? 22.322 -11.718 -71.050 1.00 84.19 92 GLU A CA 1
ATOM 735 C C . GLU A 1 92 ? 21.738 -11.046 -69.790 1.00 84.19 92 GLU A C 1
ATOM 737 O O . GLU A 1 92 ? 22.462 -10.904 -68.796 1.00 84.19 92 GLU A O 1
ATOM 742 N N . PHE A 1 93 ? 20.432 -10.735 -69.784 1.00 88.50 93 PHE A N 1
ATOM 743 C CA . PHE A 1 93 ? 19.715 -10.054 -68.683 1.00 88.50 93 PHE A CA 1
ATOM 744 C C . PHE A 1 93 ? 18.822 -10.970 -67.844 1.00 88.50 93 PHE A C 1
ATOM 746 O O . PHE A 1 93 ? 17.920 -10.500 -67.158 1.00 88.50 93 PHE A O 1
ATOM 753 N N . ARG A 1 94 ? 19.090 -12.281 -67.833 1.00 90.56 94 ARG A N 1
ATOM 754 C CA . ARG A 1 94 ? 18.284 -13.242 -67.055 1.00 90.56 94 ARG A CA 1
ATOM 755 C C . ARG A 1 94 ? 18.288 -12.999 -65.546 1.00 90.56 94 ARG A C 1
ATOM 757 O O . ARG A 1 94 ? 17.411 -13.493 -64.848 1.00 90.56 94 ARG A O 1
ATOM 764 N N . ARG A 1 95 ? 19.294 -12.278 -65.034 1.00 92.88 95 ARG A N 1
ATOM 765 C CA . ARG A 1 95 ? 19.361 -11.931 -63.614 1.00 92.88 95 ARG A CA 1
ATOM 766 C C . ARG A 1 95 ? 18.538 -10.673 -63.356 1.00 92.88 95 ARG A C 1
ATOM 768 O O . ARG A 1 95 ? 18.974 -9.581 -63.719 1.00 92.88 95 ARG A O 1
ATOM 775 N N . VAL A 1 96 ? 17.391 -10.834 -62.707 1.00 92.94 96 VAL A N 1
ATOM 776 C CA . VAL A 1 96 ? 16.429 -9.751 -62.460 1.00 92.94 96 VAL A CA 1
ATOM 777 C C . VAL A 1 96 ? 16.107 -9.668 -60.976 1.00 92.94 96 VAL A C 1
ATOM 779 O O . VAL A 1 96 ? 15.965 -10.697 -60.320 1.00 92.94 96 VAL A O 1
ATOM 782 N N . VAL A 1 97 ? 15.999 -8.452 -60.448 1.00 91.94 97 VAL A N 1
ATOM 783 C CA . VAL A 1 97 ? 15.567 -8.188 -59.070 1.00 91.94 97 VAL A CA 1
ATOM 784 C C . VAL A 1 97 ? 14.330 -7.299 -59.105 1.00 91.94 97 VAL A C 1
ATOM 786 O O . VAL A 1 97 ? 14.342 -6.290 -59.804 1.00 91.94 97 VAL A O 1
ATOM 789 N N . THR A 1 98 ? 13.275 -7.653 -58.374 1.00 91.50 98 THR A N 1
ATOM 790 C CA . THR A 1 98 ? 12.091 -6.793 -58.215 1.00 91.50 98 THR A CA 1
ATOM 791 C C . THR A 1 98 ? 12.296 -5.761 -57.109 1.00 91.50 98 THR A C 1
ATOM 793 O O . THR A 1 98 ? 13.124 -5.964 -56.215 1.00 91.50 98 THR A O 1
ATOM 796 N N . LEU A 1 99 ? 11.513 -4.679 -57.108 1.00 88.19 99 LEU A N 1
ATOM 797 C CA . LEU A 1 99 ? 11.531 -3.693 -56.016 1.00 88.19 99 LEU A CA 1
ATOM 798 C C . LEU A 1 99 ? 11.171 -4.309 -54.651 1.00 88.19 99 LEU A C 1
ATOM 800 O O . LEU A 1 99 ? 11.693 -3.883 -53.621 1.00 88.19 99 LEU A O 1
ATOM 804 N N . GLU A 1 100 ? 10.351 -5.360 -54.644 1.00 85.44 100 GLU A N 1
ATOM 805 C CA . GLU A 1 100 ? 9.981 -6.121 -53.442 1.00 85.44 100 GLU A CA 1
ATOM 806 C C . GLU A 1 100 ? 11.077 -7.096 -52.964 1.00 85.44 100 GLU A C 1
ATOM 808 O O . GLU A 1 100 ? 10.965 -7.700 -51.896 1.00 85.44 100 GLU A O 1
ATOM 813 N N . GLY A 1 101 ? 12.168 -7.244 -53.722 1.00 85.69 101 GLY A N 1
ATOM 814 C CA . GLY A 1 101 ? 13.318 -8.068 -53.350 1.00 85.69 101 GLY A CA 1
ATOM 815 C C . GLY A 1 101 ? 13.240 -9.532 -53.792 1.00 85.69 101 GLY A C 1
ATOM 816 O O . GLY A 1 101 ? 14.024 -10.345 -53.299 1.00 85.69 101 GLY A O 1
ATOM 817 N N . ALA A 1 102 ? 12.349 -9.885 -54.724 1.00 89.00 102 ALA A N 1
ATOM 818 C CA . ALA A 1 102 ? 12.417 -11.173 -55.411 1.00 89.00 102 ALA A CA 1
ATOM 819 C C . ALA A 1 102 ? 13.599 -11.166 -56.392 1.00 89.00 102 ALA A C 1
ATOM 821 O O . ALA A 1 102 ? 13.824 -10.183 -57.097 1.00 89.00 102 ALA A O 1
ATOM 822 N N . LEU A 1 103 ? 14.361 -12.259 -56.445 1.00 90.69 103 LEU A N 1
ATOM 823 C CA . LEU A 1 103 ? 15.545 -12.382 -57.301 1.00 90.69 103 LEU A CA 1
ATOM 824 C C . LEU A 1 103 ? 15.412 -13.607 -58.205 1.00 90.69 103 LEU A C 1
ATOM 826 O O . LEU A 1 103 ? 15.159 -14.714 -57.736 1.00 90.69 103 LEU A O 1
ATOM 830 N N . PHE A 1 104 ? 15.660 -13.395 -59.491 1.00 91.69 104 PHE A N 1
ATOM 831 C CA . PHE A 1 104 ? 15.820 -14.425 -60.508 1.00 91.69 104 PHE A CA 1
ATOM 832 C C . PHE A 1 104 ? 17.305 -14.540 -60.842 1.00 91.69 104 PHE A C 1
ATOM 834 O O . PHE A 1 104 ? 17.944 -13.544 -61.186 1.00 91.69 104 PHE A O 1
ATOM 841 N N . GLU A 1 105 ? 17.885 -15.732 -60.727 1.00 90.44 105 GLU A N 1
ATOM 842 C CA . GLU A 1 105 ? 19.274 -15.982 -61.107 1.00 90.44 105 GLU A CA 1
ATOM 843 C C . GLU A 1 105 ? 19.407 -16.473 -62.553 1.00 90.44 105 GLU A C 1
ATOM 845 O O . GLU A 1 105 ? 18.487 -17.019 -63.156 1.00 90.44 105 GLU A O 1
ATOM 850 N N . LYS A 1 106 ? 20.622 -16.355 -63.109 1.00 87.12 106 LYS A N 1
ATOM 851 C CA . LYS A 1 106 ? 20.944 -16.843 -64.464 1.00 87.12 106 LYS A CA 1
ATOM 852 C C . LYS A 1 106 ? 20.755 -18.355 -64.631 1.00 87.12 106 LYS A C 1
ATOM 854 O O . LYS A 1 106 ? 20.579 -18.820 -65.753 1.00 87.12 106 LYS A O 1
ATOM 859 N N . SER A 1 107 ? 20.830 -19.097 -63.528 1.00 85.44 107 SER A N 1
ATOM 860 C CA . SER A 1 107 ? 20.576 -20.538 -63.434 1.00 85.44 107 SER A CA 1
ATOM 861 C C . SER A 1 107 ? 19.098 -20.898 -63.627 1.00 85.44 107 SER A C 1
ATOM 863 O O . SER A 1 107 ? 18.795 -22.070 -63.824 1.00 85.44 107 SER A O 1
ATOM 865 N N . GLY A 1 108 ? 18.189 -19.914 -63.588 1.00 80.44 108 GLY A N 1
ATOM 866 C CA . GLY A 1 108 ? 16.741 -20.123 -63.632 1.00 80.44 108 GLY A CA 1
ATOM 867 C C . GLY A 1 108 ? 16.113 -20.369 -62.258 1.00 80.44 108 GLY A C 1
ATOM 868 O O . GLY A 1 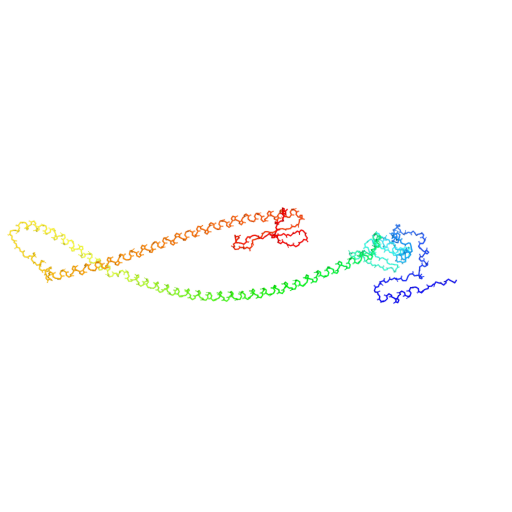108 ? 14.924 -20.656 -62.180 1.00 80.44 108 GLY A O 1
ATOM 869 N N . THR A 1 109 ? 16.875 -20.265 -61.166 1.00 86.25 109 THR A N 1
ATOM 870 C CA . THR A 1 109 ? 16.310 -20.294 -59.813 1.00 86.25 109 THR A CA 1
ATOM 871 C C . THR A 1 109 ? 15.676 -18.946 -59.473 1.00 86.25 109 THR A C 1
ATOM 873 O O . THR A 1 109 ? 16.208 -17.888 -59.819 1.00 86.25 109 THR A O 1
ATOM 876 N N . MET A 1 110 ? 14.541 -18.981 -58.772 1.00 84.69 110 MET A N 1
ATOM 877 C CA . MET A 1 110 ? 13.905 -17.792 -58.205 1.00 84.69 110 MET A CA 1
ATOM 878 C C . MET A 1 110 ? 13.903 -17.879 -56.679 1.00 84.69 110 MET A C 1
ATOM 880 O O . MET A 1 110 ? 13.506 -18.897 -56.110 1.00 84.69 110 MET A O 1
ATOM 884 N N . SER A 1 111 ? 14.350 -16.822 -56.005 1.00 80.88 111 SER A N 1
ATOM 885 C CA . SER A 1 111 ? 14.188 -16.663 -54.561 1.00 80.88 111 SER A CA 1
ATOM 886 C C . SER A 1 111 ? 13.018 -15.720 -54.295 1.00 80.88 111 SER A C 1
ATOM 888 O O . SER A 1 111 ? 13.060 -14.552 -54.694 1.00 80.88 111 SER A O 1
ATOM 890 N N . GLY A 1 112 ? 11.976 -16.243 -53.646 1.00 69.56 112 GLY A N 1
ATOM 891 C CA . GLY A 1 112 ? 10.769 -15.493 -53.303 1.00 69.56 112 GLY A CA 1
ATOM 892 C C . GLY A 1 112 ? 11.049 -14.405 -52.268 1.00 69.56 112 GLY A C 1
ATOM 893 O O . GLY A 1 112 ? 11.700 -14.662 -51.253 1.00 69.56 112 GLY A O 1
ATOM 894 N N . GLY A 1 113 ? 10.561 -13.194 -52.544 1.00 64.44 113 GLY A N 1
ATOM 895 C CA . GLY A 1 113 ? 10.628 -12.061 -51.626 1.00 64.44 113 GLY A CA 1
ATOM 896 C C . GLY A 1 113 ? 9.848 -12.374 -50.351 1.00 64.44 113 GLY A C 1
ATOM 897 O O . GLY A 1 113 ? 8.642 -12.601 -50.389 1.00 64.44 113 GLY A O 1
ATOM 898 N N . GLY A 1 114 ? 10.547 -12.448 -49.219 1.00 64.69 114 GLY A N 1
ATOM 899 C CA . GLY A 1 114 ? 9.900 -12.538 -47.912 1.00 64.69 114 GLY A CA 1
ATOM 900 C C . GLY A 1 114 ? 9.111 -11.265 -47.589 1.00 64.69 114 GLY A C 1
ATOM 901 O O . GLY A 1 114 ? 9.206 -10.261 -48.286 1.00 64.69 114 GLY A O 1
ATOM 902 N N . SER A 1 115 ? 8.386 -11.265 -46.470 1.00 62.66 115 SER A N 1
ATOM 903 C CA . SER A 1 115 ? 7.556 -10.128 -46.033 1.00 62.66 115 SER A CA 1
ATOM 904 C C . SER A 1 115 ? 8.324 -8.824 -45.761 1.00 62.66 115 SER A C 1
ATOM 906 O O . SER A 1 115 ? 7.701 -7.785 -45.543 1.00 62.66 115 SER A O 1
ATOM 908 N N . ARG A 1 116 ? 9.667 -8.851 -45.750 1.00 70.19 116 ARG A N 1
ATOM 909 C CA . ARG A 1 116 ? 10.522 -7.663 -45.635 1.00 70.19 116 ARG A CA 1
ATOM 910 C C . ARG A 1 116 ? 11.765 -7.776 -46.529 1.00 70.19 116 ARG A C 1
ATOM 912 O O . ARG A 1 116 ? 12.498 -8.760 -46.393 1.00 70.19 116 ARG A O 1
ATOM 919 N N . PRO A 1 117 ? 12.067 -6.766 -47.366 1.00 71.56 117 PRO A N 1
ATOM 920 C CA . PRO A 1 117 ? 13.316 -6.716 -48.116 1.00 71.56 117 PRO A CA 1
ATOM 921 C C . PRO A 1 117 ? 14.515 -6.500 -47.178 1.00 71.56 117 PRO A C 1
ATOM 923 O O . PRO A 1 117 ? 14.436 -5.793 -46.171 1.00 71.56 117 PRO A O 1
ATOM 926 N N . LEU A 1 118 ? 15.655 -7.107 -47.514 1.00 72.00 118 LEU A N 1
ATOM 927 C CA . LEU A 1 118 ? 16.912 -6.943 -46.777 1.00 72.00 118 LEU A CA 1
ATOM 928 C C . LEU A 1 118 ? 17.587 -5.617 -47.177 1.00 72.00 118 LEU A C 1
ATOM 930 O O . LEU A 1 118 ? 18.155 -5.514 -48.262 1.00 72.00 118 LEU A O 1
ATOM 934 N N . GLY A 1 119 ? 17.547 -4.612 -46.297 1.00 77.19 119 GLY A N 1
ATOM 935 C CA . GLY A 1 119 ? 18.185 -3.300 -46.492 1.00 77.19 119 GLY A CA 1
ATOM 936 C C . GLY A 1 119 ? 19.524 -3.117 -45.755 1.00 77.19 119 GLY A C 1
ATOM 937 O O . GLY A 1 119 ? 19.956 -3.976 -44.990 1.00 77.19 119 GLY A O 1
ATOM 938 N N . GLY A 1 120 ? 20.191 -1.977 -45.980 1.00 74.62 120 GLY A N 1
ATOM 939 C CA . GLY A 1 120 ? 21.331 -1.502 -45.171 1.00 74.62 120 GLY A CA 1
ATOM 940 C C . GLY A 1 120 ? 22.735 -1.939 -45.612 1.00 74.62 120 GLY A C 1
ATOM 941 O O . GLY A 1 120 ? 23.720 -1.486 -45.038 1.00 74.62 120 GLY A O 1
ATOM 942 N N . LYS A 1 121 ? 22.859 -2.787 -46.641 1.00 76.44 121 LYS A N 1
ATOM 943 C CA . LYS A 1 121 ? 24.169 -3.246 -47.156 1.00 76.44 121 LYS A CA 1
ATOM 944 C C . LYS A 1 121 ? 24.859 -2.261 -48.104 1.00 76.44 121 LYS A C 1
ATOM 946 O O . LYS A 1 121 ? 26.051 -2.408 -48.356 1.00 76.44 121 LYS A O 1
ATOM 951 N N . MET A 1 122 ? 24.126 -1.287 -48.637 1.00 75.06 122 MET A N 1
ATOM 952 C CA . MET A 1 122 ? 24.666 -0.198 -49.451 1.00 75.06 122 MET A CA 1
ATOM 953 C C . MET A 1 122 ? 24.220 1.134 -48.854 1.00 75.06 122 MET A C 1
ATOM 955 O O . MET A 1 122 ? 23.062 1.276 -48.465 1.00 75.06 122 MET A O 1
ATOM 959 N N . GLY A 1 123 ? 25.149 2.084 -48.751 1.00 70.69 123 GLY A N 1
ATOM 960 C CA . GLY A 1 123 ? 24.853 3.434 -48.281 1.00 70.69 123 GLY A CA 1
ATOM 961 C C . GLY A 1 123 ? 24.151 4.251 -49.363 1.00 70.69 123 GLY A C 1
ATOM 962 O O . GLY A 1 123 ? 24.476 4.131 -50.542 1.00 70.69 123 GLY A O 1
ATOM 963 N N . THR A 1 124 ? 23.205 5.096 -48.961 1.00 70.12 124 THR A N 1
ATOM 964 C CA . THR A 1 124 ? 22.582 6.106 -49.834 1.00 70.12 124 THR A CA 1
ATOM 965 C C . THR A 1 124 ? 23.489 7.322 -50.048 1.00 70.12 124 THR A C 1
ATOM 967 O O . THR A 1 124 ? 23.296 8.084 -50.990 1.00 70.12 124 THR A O 1
ATOM 970 N N . SER A 1 125 ? 24.510 7.478 -49.202 1.00 64.00 125 SER A N 1
ATOM 971 C CA . SER A 1 125 ? 25.567 8.479 -49.304 1.00 64.00 125 SER A CA 1
ATOM 972 C C . SER A 1 125 ? 26.925 7.847 -48.993 1.00 64.00 125 SER A C 1
ATOM 974 O O . SER A 1 125 ? 27.014 6.827 -48.307 1.00 64.00 125 SER A O 1
ATOM 976 N N . ILE A 1 126 ? 27.996 8.435 -49.529 1.00 62.25 126 ILE A N 1
ATOM 977 C CA . ILE A 1 126 ? 29.371 8.011 -49.248 1.00 62.25 126 ILE A CA 1
ATOM 978 C C . ILE A 1 126 ? 29.730 8.542 -47.850 1.00 62.25 126 ILE A C 1
ATOM 980 O O . ILE A 1 126 ? 29.848 9.762 -47.705 1.00 62.25 126 ILE A O 1
ATOM 984 N N . PRO A 1 127 ? 29.900 7.687 -46.823 1.00 56.97 127 PRO A N 1
ATOM 985 C CA . PRO A 1 127 ? 30.253 8.159 -45.492 1.00 56.97 127 PRO A CA 1
ATOM 986 C C . PRO A 1 127 ? 31.640 8.812 -45.514 1.00 56.97 127 PRO A C 1
ATOM 988 O O . PRO A 1 127 ? 32.585 8.304 -46.126 1.00 56.97 127 PRO A O 1
ATOM 991 N N . VAL A 1 128 ? 31.747 9.964 -44.852 1.00 57.12 128 VAL A N 1
ATOM 992 C CA . VAL A 1 128 ? 33.025 10.612 -44.544 1.00 57.12 128 VAL A CA 1
ATOM 993 C C . VAL A 1 128 ? 33.787 9.692 -43.590 1.00 57.12 128 VAL A C 1
ATOM 995 O O . VAL A 1 128 ? 33.199 9.123 -42.673 1.00 57.12 128 VAL A O 1
ATOM 998 N N . SER A 1 129 ? 35.075 9.485 -43.854 1.00 57.00 129 SER A N 1
ATOM 999 C CA . SER A 1 129 ? 35.950 8.625 -43.059 1.00 57.00 129 SER A CA 1
ATOM 1000 C C . SER A 1 129 ? 35.889 9.033 -41.583 1.00 57.00 129 SER A C 1
ATOM 1002 O O . SER A 1 129 ? 36.264 10.155 -41.256 1.00 57.00 129 SER A O 1
ATOM 1004 N N . ILE A 1 130 ? 35.413 8.140 -40.713 1.00 61.34 130 ILE A N 1
ATOM 1005 C CA . ILE A 1 130 ? 35.418 8.353 -39.259 1.00 61.34 130 ILE A CA 1
ATOM 1006 C C . ILE A 1 130 ? 36.882 8.404 -38.809 1.00 61.34 130 ILE A C 1
ATOM 1008 O O . ILE A 1 130 ? 37.675 7.540 -39.203 1.00 61.34 130 ILE A O 1
ATOM 1012 N N . SER A 1 131 ? 37.260 9.436 -38.056 1.00 68.31 131 SER A N 1
ATOM 1013 C CA . SER A 1 131 ? 38.638 9.610 -37.603 1.00 68.31 131 SER A CA 1
ATOM 1014 C C . SER A 1 131 ? 38.971 8.613 -36.485 1.00 68.31 131 SER A C 1
ATOM 1016 O O . SER A 1 131 ? 38.089 8.129 -35.776 1.00 68.31 131 SER A O 1
ATOM 1018 N N . GLY A 1 132 ? 40.254 8.283 -36.313 1.00 74.12 132 GLY A N 1
ATOM 1019 C CA . GLY A 1 132 ? 40.687 7.432 -35.195 1.00 74.12 132 GLY A CA 1
ATOM 1020 C C . GLY A 1 132 ? 40.424 8.061 -33.819 1.00 74.12 132 GLY A C 1
ATOM 1021 O O . GLY A 1 132 ? 40.281 7.336 -32.840 1.00 74.12 132 GLY A O 1
ATOM 1022 N N . GLU A 1 133 ? 40.310 9.390 -33.758 1.00 75.06 133 GLU A N 1
ATOM 1023 C CA . GLU A 1 133 ? 39.976 10.143 -32.544 1.00 75.06 133 GLU A CA 1
ATOM 1024 C C . GLU A 1 133 ? 38.507 9.948 -32.152 1.00 75.06 133 GLU A C 1
ATOM 1026 O O . GLU A 1 133 ? 38.215 9.694 -30.986 1.00 75.06 133 GLU A O 1
ATOM 1031 N N . ASP A 1 134 ? 37.586 9.943 -33.121 1.00 77.00 134 ASP A N 1
ATOM 1032 C CA . ASP A 1 134 ? 36.165 9.670 -32.863 1.00 77.00 134 ASP A CA 1
ATOM 1033 C C . ASP A 1 134 ? 35.949 8.250 -32.314 1.00 77.00 134 ASP A C 1
ATOM 1035 O O . ASP A 1 134 ? 35.105 8.028 -31.446 1.00 77.00 134 ASP A O 1
ATOM 1039 N N . ALA A 1 135 ? 36.738 7.283 -32.795 1.00 78.94 135 ALA A N 1
ATOM 1040 C CA . ALA A 1 135 ? 36.701 5.912 -32.297 1.00 78.94 135 ALA A CA 1
ATOM 1041 C C . ALA A 1 135 ? 37.229 5.807 -30.856 1.00 78.94 135 ALA A C 1
ATOM 1043 O O . ALA A 1 135 ? 36.609 5.136 -30.034 1.00 78.94 135 ALA A O 1
ATOM 1044 N N . ALA A 1 136 ? 38.327 6.499 -30.536 1.00 84.56 136 ALA A N 1
ATOM 1045 C CA . ALA A 1 136 ? 38.882 6.526 -29.183 1.00 84.56 136 ALA A CA 1
ATOM 1046 C C . ALA A 1 136 ? 37.921 7.186 -28.179 1.00 84.56 136 ALA A C 1
ATOM 1048 O O . ALA A 1 136 ? 37.705 6.652 -27.091 1.00 84.56 136 ALA A O 1
ATOM 1049 N N . ASN A 1 137 ? 37.278 8.290 -28.570 1.00 87.56 137 ASN A N 1
ATOM 1050 C CA . ASN A 1 137 ? 36.272 8.962 -27.745 1.00 87.56 137 ASN A CA 1
ATOM 1051 C C . ASN A 1 137 ? 35.072 8.041 -27.467 1.00 87.56 137 ASN A C 1
ATOM 1053 O O . ASN A 1 137 ? 34.631 7.919 -26.325 1.00 87.56 137 ASN A O 1
ATOM 1057 N N . ALA A 1 138 ? 34.585 7.325 -28.485 1.00 84.19 138 ALA A N 1
ATOM 1058 C CA . ALA A 1 138 ? 33.498 6.362 -28.317 1.00 84.19 138 ALA A CA 1
ATOM 1059 C C . ALA A 1 138 ? 33.887 5.168 -27.419 1.00 84.19 138 ALA A C 1
ATOM 1061 O O . ALA A 1 138 ? 33.054 4.664 -26.663 1.00 84.19 138 ALA A O 1
ATOM 1062 N N . GLU A 1 139 ? 35.140 4.707 -27.475 1.00 89.50 139 GLU A N 1
ATOM 1063 C CA . GLU A 1 139 ? 35.655 3.656 -26.586 1.00 89.50 139 GLU A CA 1
ATOM 1064 C C . GLU A 1 139 ? 35.727 4.121 -25.123 1.00 89.50 139 GLU A C 1
ATOM 1066 O O . GLU A 1 139 ? 35.384 3.356 -24.213 1.00 89.50 139 GLU A O 1
ATOM 1071 N N . GLU A 1 140 ? 36.114 5.374 -24.878 1.00 93.50 140 GLU A N 1
ATOM 1072 C CA . GLU A 1 140 ? 36.137 5.954 -23.534 1.00 93.50 140 GLU A CA 1
ATOM 1073 C C . GLU A 1 140 ? 34.721 6.127 -22.965 1.00 93.50 140 GLU A C 1
ATOM 1075 O O . GLU A 1 140 ? 34.450 5.696 -21.838 1.00 93.50 140 GLU A O 1
ATOM 1080 N N . GLU A 1 141 ? 33.786 6.655 -23.758 1.00 93.44 141 GLU A N 1
ATOM 1081 C CA . GLU A 1 141 ? 32.369 6.747 -23.385 1.00 93.44 141 GLU A CA 1
ATOM 1082 C C . GLU A 1 141 ? 31.774 5.369 -23.064 1.00 93.44 141 GLU A C 1
ATOM 1084 O O . GLU A 1 141 ? 31.061 5.202 -22.068 1.00 93.44 141 GLU A O 1
ATOM 1089 N N . LEU A 1 142 ? 32.111 4.350 -23.861 1.00 92.12 142 LEU A N 1
ATOM 1090 C CA . LEU A 1 142 ? 31.684 2.976 -23.614 1.00 92.12 142 LEU A CA 1
ATOM 1091 C C . LEU A 1 142 ? 32.226 2.456 -22.275 1.00 92.12 142 LEU A C 1
ATOM 1093 O O . LEU A 1 142 ? 31.478 1.846 -21.508 1.00 92.12 142 LEU A O 1
ATOM 1097 N N . SER A 1 143 ? 33.498 2.713 -21.966 1.00 94.31 143 SER A N 1
ATOM 1098 C CA . SER A 1 143 ? 34.117 2.324 -20.693 1.00 94.31 143 SER A CA 1
ATOM 1099 C C . SER A 1 143 ? 33.411 2.971 -19.496 1.00 94.31 143 SER A C 1
ATOM 1101 O O . SER A 1 143 ? 33.072 2.292 -18.519 1.00 94.31 143 SER A O 1
ATOM 1103 N N . GLN A 1 144 ? 33.090 4.264 -19.597 1.00 95.75 144 GLN A N 1
ATOM 1104 C CA . GLN A 1 144 ? 32.350 4.989 -18.562 1.00 95.75 144 GLN A CA 1
ATOM 1105 C C . GLN A 1 144 ? 30.938 4.420 -18.365 1.00 95.75 144 GLN A C 1
ATOM 1107 O O . GLN A 1 144 ? 30.529 4.157 -17.229 1.00 95.75 144 GLN A O 1
ATOM 1112 N N . LEU A 1 145 ? 30.209 4.159 -19.454 1.00 94.06 145 LEU A N 1
ATO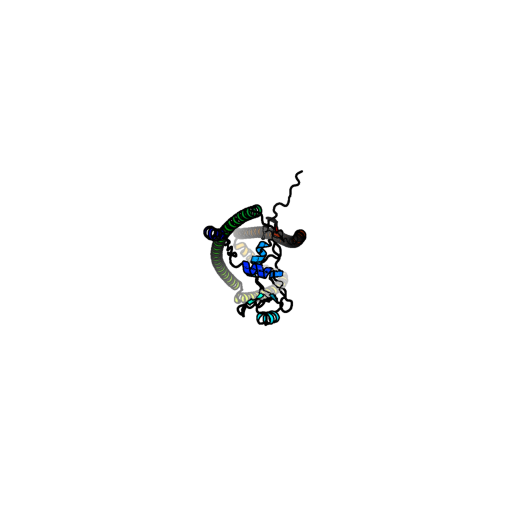M 1113 C CA . LEU A 1 145 ? 28.874 3.555 -19.408 1.00 94.06 145 LEU A CA 1
ATOM 1114 C C . LEU A 1 145 ? 28.898 2.157 -18.785 1.00 94.06 145 LEU A C 1
ATOM 1116 O O . LEU A 1 145 ? 28.029 1.827 -17.976 1.00 94.06 145 LEU A O 1
ATOM 1120 N N . VAL A 1 146 ? 29.905 1.340 -19.098 1.00 96.19 146 VAL A N 1
ATOM 1121 C CA . VAL A 1 146 ? 30.080 0.012 -18.490 1.00 96.19 146 VAL A CA 1
ATOM 1122 C C . VAL A 1 146 ? 30.341 0.127 -16.984 1.00 96.19 146 VAL A C 1
ATOM 1124 O O . VAL A 1 146 ? 29.757 -0.631 -16.203 1.00 96.19 146 VAL A O 1
ATOM 1127 N N . GLY A 1 147 ? 31.147 1.099 -16.547 1.00 96.06 147 GLY A N 1
ATOM 1128 C CA . GLY A 1 147 ? 31.360 1.392 -15.126 1.00 96.06 147 GLY A CA 1
ATOM 1129 C C . GLY A 1 147 ? 30.068 1.792 -14.407 1.00 96.06 147 GLY A C 1
ATOM 1130 O O . GLY A 1 147 ? 29.731 1.237 -13.354 1.00 96.06 147 GLY A O 1
ATOM 1131 N N . GLN A 1 148 ? 29.285 2.690 -15.010 1.00 96.62 148 GLN A N 1
ATOM 1132 C CA . GLN A 1 148 ? 27.974 3.089 -14.490 1.00 96.62 148 GLN A CA 1
ATOM 1133 C C . GLN A 1 148 ? 27.016 1.895 -14.400 1.00 96.62 148 GLN A C 1
ATOM 1135 O O . GLN A 1 148 ? 26.366 1.700 -13.373 1.00 96.62 148 GLN A O 1
ATOM 1140 N N . LEU A 1 149 ? 26.979 1.039 -15.420 1.00 95.56 149 LEU A N 1
ATOM 1141 C CA . LEU A 1 149 ? 26.128 -0.148 -15.450 1.00 95.56 149 LEU A CA 1
ATOM 1142 C C . LEU A 1 149 ? 26.494 -1.130 -14.326 1.00 95.56 149 LEU A C 1
ATOM 1144 O O . LEU A 1 149 ? 25.611 -1.630 -13.626 1.00 95.56 149 LEU A O 1
ATOM 1148 N N . ASN A 1 150 ? 27.785 -1.362 -14.088 1.00 96.00 150 ASN A N 1
ATOM 1149 C CA . ASN A 1 150 ? 28.246 -2.234 -13.007 1.00 96.00 150 ASN A CA 1
ATOM 1150 C C . ASN A 1 150 ? 27.905 -1.677 -11.617 1.00 96.00 150 ASN A C 1
ATOM 1152 O O . ASN A 1 150 ? 27.432 -2.430 -10.762 1.00 96.00 150 ASN A O 1
ATOM 1156 N N . SER A 1 151 ? 28.058 -0.367 -11.402 1.00 96.44 151 SER A N 1
ATOM 1157 C CA . SER A 1 151 ? 27.655 0.262 -10.134 1.00 96.44 151 SER A CA 1
ATOM 1158 C C . SER A 1 151 ? 26.139 0.194 -9.905 1.00 96.44 151 SER A C 1
ATOM 1160 O O . SER A 1 151 ? 25.691 -0.106 -8.798 1.00 96.44 151 SER A O 1
ATOM 1162 N N . LEU A 1 152 ? 25.326 0.376 -10.953 1.00 94.50 152 LEU A N 1
ATOM 1163 C CA . LEU A 1 152 ? 23.875 0.184 -10.879 1.00 94.50 152 LEU A CA 1
ATOM 1164 C C . LEU A 1 152 ? 23.510 -1.270 -10.559 1.00 94.50 152 LEU A C 1
ATOM 1166 O O . LEU A 1 152 ? 22.656 -1.502 -9.706 1.00 94.50 152 LEU A O 1
ATOM 1170 N N . ARG A 1 153 ? 24.179 -2.254 -11.172 1.00 95.12 153 ARG A N 1
ATOM 1171 C CA . ARG A 1 153 ? 23.971 -3.680 -10.861 1.00 95.12 153 ARG A CA 1
ATOM 1172 C C . ARG A 1 153 ? 24.282 -4.007 -9.400 1.00 95.12 153 ARG A C 1
ATOM 1174 O O . ARG A 1 153 ? 23.508 -4.729 -8.774 1.00 95.12 153 ARG A O 1
ATOM 1181 N N . GLN A 1 154 ? 25.364 -3.461 -8.843 1.00 96.62 154 GLN A N 1
ATOM 1182 C CA . GLN A 1 154 ? 25.685 -3.629 -7.421 1.00 96.62 154 GLN A CA 1
ATOM 1183 C C . GLN A 1 154 ? 24.608 -3.014 -6.522 1.00 96.62 154 GLN A C 1
ATOM 1185 O O . GLN A 1 154 ? 24.097 -3.691 -5.633 1.00 96.62 154 GLN A O 1
ATOM 1190 N N . ARG A 1 155 ? 24.172 -1.783 -6.818 1.00 97.56 155 ARG A N 1
ATOM 1191 C CA . ARG A 1 155 ? 23.091 -1.117 -6.073 1.00 97.56 155 ARG A CA 1
ATOM 1192 C C . ARG A 1 155 ? 21.784 -1.906 -6.104 1.00 97.56 155 ARG A C 1
ATOM 1194 O O . ARG A 1 155 ? 21.124 -2.010 -5.077 1.00 97.56 155 ARG A O 1
ATOM 1201 N N . ILE A 1 156 ? 21.426 -2.486 -7.251 1.00 96.19 156 ILE A N 1
ATOM 1202 C CA . ILE A 1 156 ? 20.246 -3.354 -7.372 1.00 96.19 156 ILE A CA 1
ATOM 1203 C C . ILE A 1 156 ? 20.399 -4.583 -6.471 1.00 96.19 156 ILE A C 1
ATOM 1205 O O . ILE A 1 156 ? 19.486 -4.891 -5.711 1.00 96.19 156 ILE A O 1
ATOM 1209 N N . SER A 1 157 ? 21.553 -5.256 -6.505 1.00 96.75 157 SER A N 1
ATOM 1210 C CA . SER A 1 157 ? 21.830 -6.403 -5.630 1.00 96.75 157 SER A CA 1
ATOM 1211 C C . SER A 1 157 ? 21.694 -6.039 -4.146 1.00 96.75 157 SER A C 1
ATOM 1213 O O . SER A 1 157 ? 21.086 -6.789 -3.380 1.00 96.75 157 SER A O 1
ATOM 1215 N N . ASP A 1 158 ? 22.211 -4.885 -3.729 1.00 96.19 158 ASP A N 1
ATOM 1216 C CA . ASP A 1 158 ? 22.129 -4.439 -2.336 1.00 96.19 158 ASP A CA 1
ATOM 1217 C C . ASP A 1 158 ? 20.702 -4.057 -1.928 1.00 96.19 158 ASP A C 1
ATOM 1219 O O . ASP A 1 158 ? 20.252 -4.443 -0.848 1.00 96.19 158 ASP A O 1
ATOM 1223 N N . CYS A 1 159 ? 19.953 -3.380 -2.803 1.00 95.19 159 CYS A N 1
ATOM 1224 C CA . CYS A 1 159 ? 18.530 -3.115 -2.589 1.00 95.19 159 CYS A CA 1
ATOM 1225 C C . CYS A 1 159 ? 17.726 -4.413 -2.445 1.00 95.19 159 CYS A C 1
ATOM 1227 O O . CYS A 1 159 ? 16.927 -4.524 -1.520 1.00 95.19 159 CYS A O 1
ATOM 1229 N N . VAL A 1 160 ? 17.973 -5.421 -3.287 1.00 96.88 160 VAL A N 1
ATOM 1230 C CA . VAL A 1 160 ? 17.295 -6.727 -3.199 1.00 96.88 160 VAL A CA 1
ATOM 1231 C C . VAL A 1 160 ? 17.615 -7.436 -1.880 1.00 96.88 160 VAL A C 1
ATOM 1233 O O . VAL A 1 160 ? 16.726 -8.026 -1.269 1.00 96.88 160 VAL A O 1
ATOM 1236 N N . LYS A 1 161 ? 18.863 -7.370 -1.400 1.00 96.31 161 LYS A N 1
ATOM 1237 C CA . LYS A 1 161 ? 19.231 -7.932 -0.089 1.00 96.31 161 LYS A CA 1
ATOM 1238 C C . LYS A 1 161 ? 18.500 -7.237 1.058 1.00 96.31 161 LYS A C 1
ATOM 1240 O O . LYS A 1 161 ? 18.014 -7.926 1.950 1.00 96.31 161 LYS A O 1
ATOM 1245 N N . ARG A 1 162 ? 18.408 -5.903 1.030 1.00 96.44 162 ARG A N 1
ATOM 1246 C CA . ARG A 1 162 ? 17.675 -5.125 2.043 1.00 96.44 162 ARG A CA 1
ATOM 1247 C C . ARG A 1 162 ? 16.187 -5.445 2.020 1.00 96.44 162 ARG A C 1
ATOM 1249 O O . ARG A 1 162 ? 15.639 -5.740 3.071 1.00 96.44 162 ARG A O 1
ATOM 1256 N N . TYR A 1 163 ? 15.583 -5.488 0.834 1.00 95.50 163 TYR A N 1
ATOM 1257 C CA . TYR A 1 163 ? 14.174 -5.839 0.660 1.00 95.50 163 TYR A CA 1
ATOM 1258 C C . TYR A 1 163 ? 13.846 -7.209 1.264 1.00 95.50 163 TYR A C 1
ATOM 1260 O O . TYR A 1 163 ? 12.957 -7.314 2.098 1.00 95.50 163 TYR A O 1
ATOM 1268 N N . ARG A 1 164 ? 14.651 -8.236 0.961 1.00 96.69 164 ARG A N 1
ATOM 1269 C CA . ARG A 1 164 ? 14.498 -9.569 1.572 1.00 96.69 164 ARG A CA 1
ATOM 1270 C C . ARG A 1 164 ? 14.693 -9.572 3.090 1.00 96.69 164 ARG A C 1
ATOM 1272 O O . ARG A 1 164 ? 14.183 -10.457 3.769 1.00 96.69 164 ARG A O 1
ATOM 1279 N N . GLY A 1 165 ? 15.497 -8.652 3.622 1.00 96.00 165 GLY A N 1
ATOM 1280 C CA . GLY A 1 165 ? 15.644 -8.454 5.064 1.00 96.00 165 GLY A CA 1
ATOM 1281 C C . GLY A 1 165 ? 14.376 -7.868 5.683 1.00 96.00 165 GLY A C 1
ATOM 1282 O O . GLY A 1 165 ? 13.908 -8.384 6.694 1.00 96.00 165 GLY A O 1
ATOM 1283 N N . CYS A 1 166 ? 13.801 -6.852 5.038 1.00 94.88 166 CYS A N 1
ATOM 1284 C CA . CYS A 1 166 ? 12.536 -6.238 5.434 1.00 94.88 166 CYS A CA 1
ATOM 1285 C C . CYS A 1 166 ? 11.369 -7.231 5.365 1.00 94.88 166 CYS A C 1
ATOM 1287 O O . CYS A 1 166 ? 10.681 -7.371 6.366 1.00 94.88 166 CYS A O 1
ATOM 1289 N N . GLU A 1 167 ? 11.216 -7.999 4.278 1.00 96.62 167 GLU A N 1
ATOM 1290 C CA . GLU A 1 167 ? 10.172 -9.040 4.165 1.00 96.62 167 GLU A CA 1
ATOM 1291 C C . GLU A 1 167 ? 10.232 -10.046 5.323 1.00 96.62 167 GLU A C 1
ATOM 1293 O O . GLU A 1 167 ? 9.212 -10.437 5.879 1.00 96.62 167 GLU A O 1
ATOM 1298 N N . LYS A 1 168 ? 11.437 -10.474 5.724 1.00 96.00 168 LYS A N 1
ATOM 1299 C CA . LYS A 1 168 ? 11.593 -11.401 6.855 1.00 96.00 168 LYS A CA 1
ATOM 1300 C C . LYS A 1 168 ? 11.207 -10.767 8.189 1.00 96.00 168 LYS A C 1
ATOM 1302 O O . LYS A 1 168 ? 10.660 -11.458 9.044 1.00 96.00 168 LYS A O 1
ATOM 1307 N N . ALA A 1 169 ? 11.535 -9.490 8.383 1.00 95.81 169 ALA A N 1
ATOM 1308 C CA . ALA A 1 169 ? 11.168 -8.755 9.588 1.00 95.81 169 ALA A CA 1
ATOM 1309 C C . ALA A 1 169 ? 9.651 -8.526 9.658 1.00 95.81 169 ALA A C 1
ATOM 1311 O O . ALA A 1 169 ? 9.061 -8.700 10.719 1.00 95.81 169 ALA A O 1
ATOM 1312 N N . GLU A 1 170 ? 9.020 -8.217 8.526 1.00 93.56 170 GLU A N 1
ATOM 1313 C CA . GLU A 1 170 ? 7.569 -8.090 8.393 1.00 93.56 170 GLU A CA 1
ATOM 1314 C C . GLU A 1 170 ? 6.867 -9.406 8.743 1.00 93.56 170 GLU A C 1
ATOM 1316 O O . GLU A 1 170 ? 6.031 -9.423 9.641 1.00 93.56 170 GLU A O 1
ATOM 1321 N N . ALA A 1 171 ? 7.303 -10.532 8.167 1.00 94.56 171 ALA A N 1
ATOM 1322 C CA . ALA A 1 171 ? 6.741 -11.846 8.496 1.00 94.56 171 ALA A CA 1
ATOM 1323 C C . ALA A 1 171 ? 6.895 -12.206 9.989 1.00 94.56 171 ALA A C 1
ATOM 1325 O O . ALA A 1 171 ? 6.022 -12.844 10.580 1.00 94.56 171 ALA A O 1
ATOM 1326 N N . HIS A 1 172 ? 8.005 -11.806 10.619 1.00 95.38 172 HIS A N 1
ATOM 1327 C CA . HIS A 1 172 ? 8.203 -11.998 12.056 1.00 95.38 172 HIS A CA 1
ATOM 1328 C C . HIS A 1 172 ? 7.220 -11.157 12.881 1.00 95.38 172 HIS A C 1
ATOM 1330 O O . HIS A 1 172 ? 6.601 -11.674 13.811 1.00 95.38 172 HIS A O 1
ATOM 1336 N N . LEU A 1 173 ? 7.046 -9.881 12.530 1.00 95.31 173 LEU A N 1
ATOM 1337 C CA . LEU A 1 173 ? 6.104 -8.982 13.200 1.00 95.31 173 LEU A CA 1
ATOM 1338 C C . LEU A 1 173 ? 4.649 -9.436 13.021 1.00 95.31 173 LEU A C 1
ATOM 1340 O O . LEU A 1 173 ? 3.886 -9.409 13.983 1.00 95.31 173 LEU A O 1
ATOM 1344 N N . GLU A 1 174 ? 4.265 -9.920 11.837 1.00 95.31 174 GLU A N 1
ATOM 1345 C CA . GLU A 1 174 ? 2.938 -10.504 11.598 1.00 95.31 174 GLU A CA 1
ATOM 1346 C C . GLU A 1 174 ? 2.681 -11.727 12.486 1.00 95.31 174 GLU A C 1
ATOM 1348 O O . GLU A 1 174 ? 1.601 -11.873 13.064 1.00 95.31 174 GLU A O 1
ATOM 1353 N N . MET A 1 175 ? 3.684 -12.595 12.645 1.00 94.94 175 MET A N 1
ATOM 1354 C CA . MET A 1 175 ? 3.592 -13.752 13.533 1.00 94.94 175 MET A CA 1
ATOM 1355 C C . MET A 1 175 ? 3.433 -13.332 15.002 1.00 94.94 175 MET A C 1
ATOM 1357 O O . MET A 1 175 ? 2.619 -13.919 15.722 1.00 94.94 175 MET A O 1
ATOM 1361 N N . GLU A 1 176 ? 4.176 -12.320 15.456 1.00 95.38 176 GLU A N 1
ATOM 1362 C CA . GLU A 1 176 ? 4.035 -11.777 16.811 1.00 95.38 176 GLU A CA 1
ATOM 1363 C C . GLU A 1 176 ? 2.663 -11.135 17.033 1.00 95.38 176 GLU A C 1
ATOM 1365 O O . GLU A 1 176 ? 2.024 -11.422 18.045 1.00 95.38 176 GLU A O 1
ATOM 1370 N N . LEU A 1 177 ? 2.158 -10.355 16.073 1.00 93.88 177 LEU A N 1
ATOM 1371 C CA . LEU A 1 177 ? 0.810 -9.780 16.117 1.00 93.88 177 LEU A CA 1
ATOM 1372 C C . LEU A 1 177 ? -0.273 -10.859 16.177 1.00 93.88 177 LEU A C 1
ATOM 1374 O O . LEU A 1 177 ? -1.218 -10.756 16.957 1.00 93.88 177 LEU A O 1
ATOM 1378 N N . ALA A 1 178 ? -0.149 -11.928 15.390 1.00 94.62 178 ALA A N 1
ATOM 1379 C CA . ALA A 1 178 ? -1.091 -13.042 15.442 1.00 94.62 178 ALA A CA 1
ATOM 1380 C C . ALA A 1 178 ? -1.080 -13.733 16.817 1.00 94.62 178 ALA A C 1
ATOM 1382 O O . ALA A 1 178 ? -2.133 -14.120 17.334 1.00 94.62 178 ALA A O 1
ATOM 1383 N N . LYS A 1 179 ? 0.101 -13.865 17.432 1.00 95.81 179 LYS A N 1
ATOM 1384 C CA . LYS A 1 179 ? 0.253 -14.442 18.769 1.00 95.81 179 LYS A CA 1
ATOM 1385 C C . LYS A 1 179 ? -0.392 -13.559 19.839 1.00 95.81 179 LYS A C 1
ATOM 1387 O O . LYS A 1 179 ? -1.204 -14.067 20.612 1.00 95.81 179 LYS A O 1
ATOM 1392 N N . THR A 1 180 ? -0.089 -12.262 19.858 1.00 92.81 180 THR A N 1
ATOM 1393 C CA . THR A 1 180 ? -0.658 -11.325 20.840 1.00 92.81 180 THR A CA 1
ATOM 1394 C C . THR A 1 180 ? -2.168 -11.190 20.674 1.00 92.81 180 THR A C 1
ATOM 1396 O O . THR A 1 180 ? -2.891 -11.257 21.663 1.00 92.81 180 THR A O 1
ATOM 1399 N N . ASN A 1 181 ? -2.680 -11.127 19.442 1.00 91.44 181 ASN A N 1
ATOM 1400 C CA . ASN A 1 181 ? -4.121 -11.113 19.180 1.00 91.44 181 ASN A CA 1
ATOM 1401 C C . ASN A 1 181 ? -4.824 -12.365 19.717 1.00 91.44 181 ASN A C 1
ATOM 1403 O O . ASN A 1 181 ? -5.923 -12.274 20.267 1.00 91.44 181 ASN A O 1
ATOM 1407 N N . LYS A 1 182 ? -4.194 -13.540 19.606 1.00 93.81 182 LYS A N 1
ATOM 1408 C CA . LYS A 1 182 ? -4.737 -14.779 20.173 1.00 93.81 182 LYS A CA 1
ATOM 1409 C C . LYS A 1 182 ? -4.750 -14.751 21.703 1.00 93.81 182 LYS A C 1
ATOM 1411 O O . LYS A 1 182 ? -5.737 -15.174 22.300 1.00 93.81 182 LYS A O 1
ATOM 1416 N N . GLU A 1 183 ? -3.684 -14.257 22.331 1.00 93.44 183 GLU A N 1
ATOM 1417 C CA . GLU A 1 183 ? -3.597 -14.102 23.790 1.00 93.44 183 GLU A CA 1
ATOM 1418 C C . GLU A 1 183 ? -4.652 -13.118 24.314 1.00 93.44 183 GLU A C 1
ATOM 1420 O O . GLU A 1 183 ? -5.386 -13.445 25.248 1.00 93.44 183 GLU A O 1
ATOM 1425 N N . VAL A 1 184 ? -4.804 -11.963 23.658 1.00 92.31 184 VAL A N 1
ATOM 1426 C CA . VAL A 1 184 ? -5.849 -10.975 23.964 1.00 92.31 184 VAL A CA 1
ATOM 1427 C C . VAL A 1 184 ? -7.236 -11.585 23.792 1.00 92.31 184 VAL A C 1
ATOM 1429 O O . VAL A 1 184 ? -8.072 -11.428 24.676 1.00 92.31 184 VAL A O 1
ATOM 1432 N N . GLY A 1 185 ? -7.484 -12.325 22.706 1.00 92.31 185 GLY A N 1
ATOM 1433 C CA . GLY A 1 185 ? -8.763 -12.999 22.473 1.00 92.31 185 GLY A CA 1
ATOM 1434 C C . GLY A 1 185 ? -9.115 -14.014 23.566 1.00 92.31 185 GLY A C 1
ATOM 1435 O O . GLY A 1 185 ? -10.254 -14.049 24.029 1.00 92.31 185 GLY A O 1
ATOM 1436 N N . LEU A 1 186 ? -8.134 -14.795 24.030 1.00 91.44 186 LEU A N 1
ATOM 1437 C CA . LEU A 1 186 ? -8.295 -15.726 25.154 1.00 91.44 186 LEU A CA 1
ATOM 1438 C C . LEU A 1 186 ? -8.610 -15.000 26.467 1.00 91.44 186 LEU A C 1
ATOM 1440 O O . LEU A 1 186 ? -9.512 -15.418 27.195 1.00 91.44 186 LEU A O 1
ATOM 1444 N N . PHE A 1 187 ? -7.900 -13.907 26.752 1.00 90.69 187 PHE A N 1
ATOM 1445 C CA . PHE A 1 187 ? -8.140 -13.095 27.942 1.00 90.69 187 PHE A CA 1
ATOM 1446 C C . PHE A 1 187 ? -9.533 -12.454 27.914 1.00 90.69 187 PHE A C 1
ATOM 1448 O O . PHE A 1 187 ? -10.271 -12.526 28.896 1.00 90.69 187 PHE A O 1
ATOM 1455 N N . LEU A 1 188 ? -9.936 -11.896 26.767 1.00 89.38 188 LEU A N 1
ATOM 1456 C CA . LEU A 1 188 ? -11.261 -11.307 26.583 1.00 89.38 188 LEU A CA 1
ATOM 1457 C C . LEU A 1 188 ? -12.366 -12.342 26.806 1.00 89.38 188 LEU A C 1
ATOM 1459 O O . LEU A 1 188 ? -13.328 -12.053 27.513 1.00 89.38 188 LEU A O 1
ATOM 1463 N N . PHE A 1 189 ? -12.213 -13.546 26.248 1.00 90.94 189 PHE A N 1
ATOM 1464 C CA . PHE A 1 189 ? -13.177 -14.631 26.419 1.00 90.94 189 PHE A CA 1
ATOM 1465 C C . PHE A 1 189 ? -13.355 -15.001 27.899 1.00 90.94 189 PHE A C 1
ATOM 1467 O O . PHE A 1 189 ? -14.480 -15.027 28.393 1.00 90.94 189 PHE A O 1
ATOM 1474 N N . GLN A 1 190 ? -12.255 -15.177 28.642 1.00 92.06 190 GLN A N 1
ATOM 1475 C CA . GLN A 1 190 ? -12.310 -15.443 30.085 1.00 92.06 190 GLN A CA 1
ATOM 1476 C C . GLN A 1 190 ? -12.969 -14.308 30.879 1.00 92.06 190 GLN A C 1
ATOM 1478 O O . GLN A 1 190 ? -13.774 -14.568 31.777 1.00 92.06 190 GLN A O 1
ATOM 1483 N N . CYS A 1 191 ? -12.650 -13.050 30.564 1.00 89.12 191 CYS A N 1
ATOM 1484 C CA . CYS A 1 191 ? -13.257 -11.902 31.232 1.00 89.12 191 CYS A CA 1
ATOM 1485 C C . CYS A 1 191 ? -14.762 -11.819 30.969 1.00 89.12 191 CYS A C 1
ATOM 1487 O O . CYS A 1 191 ? -15.523 -11.595 31.908 1.00 89.12 191 CYS A O 1
ATOM 1489 N N . VAL A 1 192 ? -15.193 -12.020 29.721 1.00 89.75 192 VAL A N 1
ATOM 1490 C CA . VAL A 1 192 ? -16.610 -12.003 29.337 1.00 89.75 192 VAL A CA 1
ATOM 1491 C C . VAL A 1 192 ? -17.375 -13.129 30.029 1.00 89.75 192 VAL A C 1
ATOM 1493 O O . VAL A 1 192 ? -18.442 -12.874 30.589 1.00 89.75 192 VAL A O 1
ATOM 1496 N N . ASP A 1 193 ? -16.829 -14.345 30.062 1.00 90.94 193 ASP A N 1
ATOM 1497 C CA . ASP A 1 193 ? -17.460 -15.480 30.744 1.00 90.94 193 ASP A CA 1
ATOM 1498 C C . ASP A 1 193 ? -17.623 -15.228 32.246 1.00 90.94 193 ASP A C 1
ATOM 1500 O O . ASP A 1 193 ? -18.719 -15.402 32.786 1.00 90.94 193 ASP A O 1
ATOM 1504 N N . SER A 1 194 ? -16.577 -14.726 32.907 1.00 89.00 194 SER A N 1
ATOM 1505 C CA . SER A 1 194 ? -16.626 -14.349 34.324 1.00 89.00 194 SER A CA 1
ATOM 1506 C C . SER A 1 194 ? -17.678 -13.266 34.597 1.00 89.00 194 SER A C 1
ATOM 1508 O O . SER A 1 194 ? -18.507 -13.397 35.504 1.00 89.00 194 SER A O 1
ATOM 1510 N N . LEU A 1 195 ? -17.723 -12.217 33.767 1.00 88.31 195 LEU A N 1
ATOM 1511 C CA . LEU A 1 195 ? -18.719 -11.151 33.895 1.00 88.31 195 LEU A CA 1
ATOM 1512 C C . LEU A 1 195 ? -20.146 -11.678 33.704 1.00 88.31 195 LEU A C 1
ATOM 1514 O O . LEU A 1 195 ? -21.053 -11.282 34.437 1.00 88.31 195 LEU A O 1
ATOM 1518 N N . ASN A 1 196 ? -20.349 -12.595 32.757 1.00 89.50 196 ASN A N 1
ATOM 1519 C CA . ASN A 1 196 ? -21.641 -13.226 32.499 1.00 89.50 196 ASN A CA 1
ATOM 1520 C C . ASN A 1 196 ? -22.099 -14.117 33.661 1.00 89.50 196 ASN A C 1
ATOM 1522 O O . ASN A 1 196 ? -23.297 -14.173 33.958 1.00 89.50 196 ASN A O 1
ATOM 1526 N N . GLU A 1 197 ? -21.184 -14.814 34.335 1.00 89.50 197 GLU A N 1
ATOM 1527 C CA . GLU A 1 197 ? -21.504 -15.562 35.555 1.00 89.50 197 GLU A CA 1
ATOM 1528 C C . GLU A 1 197 ? -21.919 -14.630 36.695 1.00 89.50 197 GLU A C 1
ATOM 1530 O O . GLU A 1 197 ? -22.967 -14.840 37.316 1.00 89.50 197 GLU A O 1
ATOM 1535 N N . HIS A 1 198 ? -21.164 -13.551 36.920 1.00 86.50 198 HIS A N 1
ATOM 1536 C CA . HIS A 1 198 ? -21.521 -12.531 37.904 1.00 86.50 198 HIS A CA 1
ATOM 1537 C C . HIS A 1 198 ? -22.871 -11.882 37.591 1.00 86.50 198 HIS A C 1
ATOM 1539 O O . HIS A 1 198 ? -23.700 -11.722 38.489 1.00 86.50 198 HIS A O 1
ATOM 1545 N N . HIS A 1 199 ? -23.138 -11.567 36.324 1.00 86.81 199 HIS A N 1
ATOM 1546 C CA . HIS A 1 199 ? -24.417 -11.014 35.892 1.00 86.81 199 HIS A CA 1
ATOM 1547 C C . HIS A 1 199 ? -25.573 -11.980 36.180 1.00 86.81 199 HIS A C 1
ATOM 1549 O O . HIS A 1 199 ? -26.574 -11.586 36.782 1.00 86.81 199 HIS A O 1
ATOM 1555 N N . ARG A 1 200 ? -25.412 -13.271 35.851 1.00 90.00 200 ARG A N 1
ATOM 1556 C CA . ARG A 1 200 ? -26.398 -14.316 36.177 1.00 90.00 200 ARG A CA 1
ATOM 1557 C C . ARG A 1 200 ? -26.644 -14.436 37.679 1.00 90.00 200 ARG A C 1
ATOM 1559 O O . ARG A 1 200 ? -27.790 -14.600 38.095 1.00 90.00 200 ARG A O 1
ATOM 1566 N N . TYR A 1 201 ? -25.598 -14.344 38.497 1.00 90.12 201 TYR A N 1
ATOM 1567 C CA . TYR A 1 201 ? -25.732 -14.364 39.951 1.00 90.12 201 TYR A CA 1
ATOM 1568 C C . TYR A 1 201 ? -26.529 -13.161 40.469 1.00 90.12 201 TYR A C 1
ATOM 1570 O O . TYR A 1 201 ? -27.478 -13.337 41.234 1.00 90.12 201 TYR A O 1
ATOM 1578 N N . VAL A 1 202 ? -26.191 -11.949 40.020 1.00 86.81 202 VAL A N 1
ATOM 1579 C CA . VAL A 1 202 ? -26.885 -10.717 40.427 1.00 86.81 202 VAL A CA 1
ATOM 1580 C C . VAL A 1 202 ? -28.354 -10.742 40.001 1.00 86.81 202 VAL A C 1
ATOM 1582 O O . VAL A 1 202 ? -29.211 -10.375 40.802 1.00 86.81 202 VAL A O 1
ATOM 1585 N N . ILE A 1 203 ? -28.669 -11.244 38.800 1.00 90.00 203 ILE A N 1
ATOM 1586 C CA . ILE A 1 203 ? -30.059 -11.442 38.359 1.00 90.00 203 ILE A CA 1
ATOM 1587 C C . ILE A 1 203 ? -30.814 -12.358 39.326 1.00 90.00 203 ILE A C 1
ATOM 1589 O O . ILE A 1 203 ? -31.888 -11.986 39.790 1.00 90.00 203 ILE A O 1
ATOM 1593 N N . LYS A 1 204 ? -30.249 -13.517 39.692 1.00 90.31 204 LYS A N 1
ATOM 1594 C CA . LYS A 1 204 ? -30.897 -14.442 40.641 1.00 90.31 204 LYS A CA 1
ATOM 1595 C C . LYS A 1 204 ? -31.138 -13.808 42.013 1.00 90.31 204 LYS A C 1
ATOM 1597 O O . LYS A 1 204 ? -32.175 -14.055 42.623 1.00 90.31 204 LYS A O 1
ATOM 1602 N N . GLN A 1 205 ? -30.201 -12.994 42.502 1.00 90.00 205 GLN A N 1
ATOM 1603 C CA . GLN A 1 205 ? -30.369 -12.257 43.761 1.00 90.00 205 GLN A CA 1
ATOM 1604 C C . GLN A 1 205 ? -31.461 -11.185 43.657 1.00 90.00 205 GLN A C 1
ATOM 1606 O O . GLN A 1 205 ? -32.249 -11.006 44.580 1.00 90.00 205 GLN A O 1
ATOM 1611 N N . LEU A 1 206 ? -31.550 -10.485 42.524 1.00 82.12 206 LEU A N 1
ATOM 1612 C CA . LEU A 1 206 ? -32.631 -9.531 42.282 1.00 82.12 206 LEU A CA 1
ATOM 1613 C C . LEU A 1 206 ? -33.990 -10.226 42.190 1.00 82.12 206 LEU A C 1
ATOM 1615 O O . LEU A 1 206 ? -34.962 -9.714 42.738 1.00 82.12 206 LEU A O 1
ATOM 1619 N N . GLU A 1 207 ? -34.073 -11.389 41.544 1.00 86.38 207 GLU A N 1
ATOM 1620 C CA . GLU A 1 207 ? -35.303 -12.181 41.485 1.00 86.38 207 GLU A CA 1
ATOM 1621 C C . GLU A 1 207 ? -35.746 -12.649 42.871 1.00 86.38 207 GLU A C 1
ATOM 1623 O O . GLU A 1 207 ? -36.914 -12.479 43.219 1.00 86.38 207 GLU A O 1
ATOM 1628 N N . SER A 1 208 ? -34.832 -13.171 43.695 1.00 84.88 208 SER A N 1
ATOM 1629 C CA . SER A 1 208 ? -35.167 -13.614 45.053 1.00 84.88 208 SER A CA 1
ATOM 1630 C C . SER A 1 208 ? -35.634 -12.452 45.936 1.00 84.88 208 SER A C 1
ATOM 1632 O O . SER A 1 208 ? -36.644 -12.578 46.629 1.00 84.88 208 SER A O 1
ATOM 1634 N N . LEU A 1 209 ? -34.973 -11.293 45.853 1.00 81.56 209 LEU A N 1
ATOM 1635 C CA . LEU A 1 209 ? -35.386 -10.069 46.544 1.00 81.56 209 LEU A CA 1
ATOM 1636 C C . LEU A 1 209 ? -36.730 -9.546 46.034 1.00 81.56 209 LEU A C 1
ATOM 1638 O O . LEU A 1 209 ? -37.559 -9.112 46.829 1.00 81.56 209 LEU A O 1
ATOM 1642 N N . LYS A 1 210 ? -36.983 -9.614 44.725 1.00 82.19 210 LYS A N 1
ATOM 1643 C CA . LYS A 1 210 ? -38.258 -9.204 44.124 1.00 82.19 210 LYS A CA 1
ATOM 1644 C C . LYS A 1 210 ? -39.405 -10.102 44.582 1.00 82.19 210 LYS A C 1
ATOM 1646 O O . LYS A 1 210 ? -40.484 -9.602 44.884 1.00 82.19 210 LYS A O 1
ATOM 1651 N N . VAL A 1 211 ? -39.167 -11.410 44.687 1.00 80.19 211 VAL A N 1
ATOM 1652 C CA . VAL A 1 211 ? -40.129 -12.364 45.257 1.00 80.19 211 VAL A CA 1
ATOM 1653 C C . VAL A 1 211 ? -40.354 -12.088 46.744 1.00 80.19 211 VAL A C 1
ATOM 1655 O O . VAL A 1 211 ? -41.501 -12.072 47.178 1.00 80.19 211 VAL A O 1
ATOM 1658 N N . ALA A 1 212 ? -39.295 -11.816 47.513 1.00 75.81 212 ALA A N 1
ATOM 1659 C CA . ALA A 1 212 ? -39.398 -11.484 48.936 1.00 75.81 212 ALA A CA 1
ATOM 1660 C C . ALA A 1 212 ? -40.089 -10.133 49.196 1.00 75.81 212 ALA A C 1
ATOM 1662 O O . ALA A 1 212 ? -40.719 -9.957 50.234 1.00 75.81 212 ALA A O 1
ATOM 1663 N N . SER A 1 213 ? -39.981 -9.186 48.263 1.00 72.56 213 SER A N 1
ATOM 1664 C CA . SER A 1 213 ? -40.619 -7.871 48.349 1.00 72.56 213 SER A CA 1
ATOM 1665 C C . SER A 1 213 ? -42.100 -7.891 47.970 1.00 72.56 213 SER A C 1
ATOM 1667 O O . SER A 1 213 ? -42.804 -6.932 48.288 1.00 72.56 213 SER A O 1
ATOM 1669 N N . ASN A 1 214 ? -42.583 -8.922 47.273 1.00 74.88 214 ASN A N 1
ATOM 1670 C CA . ASN A 1 214 ? -44.001 -9.015 46.957 1.00 74.88 214 ASN A CA 1
ATOM 1671 C C . ASN A 1 214 ? -44.771 -9.450 48.215 1.00 74.88 214 ASN A C 1
ATOM 1673 O O . ASN A 1 214 ? -44.526 -10.551 48.715 1.00 74.88 214 ASN A O 1
ATOM 1677 N N . PRO A 1 215 ? -45.711 -8.627 48.721 1.00 69.81 215 PRO A N 1
ATOM 1678 C CA . PRO A 1 215 ? -46.500 -8.985 49.891 1.00 69.81 215 PRO A CA 1
ATOM 1679 C C . PRO A 1 215 ? -47.275 -10.269 49.604 1.00 69.81 215 PRO A C 1
ATOM 1681 O O . PRO A 1 215 ? -47.887 -10.424 48.538 1.00 69.81 215 PRO A O 1
ATOM 1684 N N . LYS A 1 216 ? -47.233 -11.218 50.542 1.00 75.12 216 LYS A N 1
ATOM 1685 C CA . LYS A 1 216 ? -47.937 -12.490 50.362 1.00 75.12 216 LYS A CA 1
ATOM 1686 C C . LYS A 1 216 ? -49.436 -12.223 50.284 1.00 75.12 216 LYS A C 1
ATOM 1688 O O . LYS A 1 216 ? -49.966 -11.344 50.959 1.00 75.12 216 LYS A O 1
ATOM 1693 N N . LYS A 1 217 ? -50.146 -13.017 49.481 1.00 75.00 217 LYS A N 1
ATOM 1694 C CA . LYS A 1 217 ? -51.602 -12.882 49.299 1.00 75.00 217 LYS A CA 1
ATOM 1695 C C . LYS A 1 217 ? -52.354 -12.942 50.638 1.00 75.00 217 LYS A C 1
ATOM 1697 O O . LYS A 1 217 ? -53.320 -12.212 50.828 1.00 75.00 217 LYS A O 1
ATOM 1702 N N . ASP A 1 218 ? -51.839 -13.732 51.579 1.00 73.56 218 ASP A N 1
ATOM 1703 C CA . ASP A 1 218 ? -52.364 -13.848 52.941 1.00 73.56 218 ASP A CA 1
ATOM 1704 C C . ASP A 1 218 ? -52.141 -12.580 53.774 1.00 73.56 218 ASP A C 1
ATOM 1706 O O . ASP A 1 218 ? -53.038 -12.167 54.499 1.00 73.56 218 ASP A O 1
ATOM 1710 N N . GLU A 1 219 ? -50.988 -11.915 53.641 1.00 74.69 219 GLU A N 1
ATOM 1711 C CA . GLU A 1 219 ? -50.718 -10.630 54.305 1.00 74.69 219 GLU A CA 1
ATOM 1712 C C . GLU A 1 219 ? -51.638 -9.535 53.763 1.00 74.69 219 GLU A C 1
ATOM 1714 O O . GLU A 1 219 ? -52.149 -8.718 54.523 1.00 74.69 219 GLU A O 1
ATOM 1719 N N . LEU A 1 220 ? -51.914 -9.563 52.457 1.00 78.12 220 LEU A N 1
ATOM 1720 C CA . LEU A 1 220 ? -52.821 -8.632 51.790 1.00 78.12 220 LEU A CA 1
ATOM 1721 C C . LEU A 1 220 ? -54.283 -8.850 52.204 1.00 78.12 220 LEU A C 1
ATOM 1723 O O . LEU A 1 220 ? -55.022 -7.888 52.403 1.00 78.12 220 LEU A O 1
ATOM 1727 N N . ASN A 1 221 ? -54.698 -10.108 52.362 1.00 81.25 221 ASN A N 1
ATOM 1728 C CA . ASN A 1 221 ? -56.023 -10.453 52.876 1.00 81.25 221 ASN A CA 1
ATOM 1729 C C . ASN A 1 221 ? -56.165 -10.059 54.347 1.00 81.25 221 ASN A C 1
ATOM 1731 O O . ASN A 1 221 ? -57.165 -9.457 54.720 1.00 81.25 221 ASN A O 1
ATOM 1735 N N . ARG A 1 222 ? -55.136 -10.310 55.160 1.00 82.62 222 ARG A N 1
ATOM 1736 C CA . ARG A 1 222 ? -55.122 -9.947 56.579 1.00 82.62 222 ARG A CA 1
ATOM 1737 C C . ARG A 1 222 ? -55.101 -8.437 56.785 1.00 82.62 222 ARG A C 1
ATOM 1739 O O . ARG A 1 222 ? -55.752 -7.953 57.699 1.00 82.62 222 ARG A O 1
ATOM 1746 N N . LEU A 1 223 ? -54.418 -7.689 55.915 1.00 81.25 223 LEU A N 1
ATOM 1747 C CA . LEU A 1 223 ? -54.497 -6.227 55.868 1.00 81.25 223 LEU A CA 1
ATOM 1748 C C . LEU A 1 223 ? -55.917 -5.754 55.562 1.00 81.25 223 LEU A C 1
ATOM 1750 O O . LEU A 1 223 ? -56.407 -4.892 56.274 1.00 81.25 223 LEU A O 1
ATOM 1754 N N . LYS A 1 224 ? -56.599 -6.345 54.571 1.00 83.56 224 LYS A N 1
ATOM 1755 C CA . LYS A 1 224 ? -58.006 -6.023 54.267 1.00 83.56 224 LYS A CA 1
ATOM 1756 C C . LYS A 1 224 ? -58.952 -6.374 55.413 1.00 83.56 224 LYS A C 1
ATOM 1758 O O . LYS A 1 224 ? -59.860 -5.609 55.707 1.00 83.56 224 LYS A O 1
ATOM 1763 N N . GLU A 1 225 ? -58.753 -7.520 56.060 1.00 85.44 225 GLU A N 1
ATOM 1764 C CA . GLU A 1 225 ? -59.516 -7.909 57.248 1.00 85.44 225 GLU A CA 1
ATOM 1765 C C . GLU A 1 225 ? -59.282 -6.932 58.399 1.00 85.44 225 GLU A C 1
ATOM 1767 O O . GLU A 1 225 ? -60.247 -6.477 59.005 1.00 85.44 225 GLU A O 1
ATOM 1772 N N . LEU A 1 226 ? -58.026 -6.557 58.665 1.00 85.44 226 LEU A N 1
ATOM 1773 C CA . LEU A 1 226 ? -57.708 -5.537 59.659 1.00 85.44 226 LEU A CA 1
ATOM 1774 C C . LEU A 1 226 ? -58.316 -4.184 59.295 1.00 85.44 226 LEU A C 1
ATOM 1776 O O . LEU A 1 226 ? -58.802 -3.520 60.194 1.00 85.44 226 LEU A O 1
ATOM 1780 N N . ASP A 1 227 ? -58.333 -3.783 58.026 1.00 86.25 227 ASP A N 1
ATOM 1781 C CA . ASP A 1 227 ? -58.949 -2.523 57.588 1.00 86.25 227 ASP A CA 1
ATOM 1782 C C . ASP A 1 227 ? -60.469 -2.543 57.794 1.00 86.25 227 ASP A C 1
ATOM 1784 O O . ASP A 1 227 ? -61.066 -1.574 58.261 1.00 86.25 227 ASP A O 1
ATOM 1788 N N . ASN A 1 228 ? -61.109 -3.683 57.525 1.00 88.19 228 ASN A N 1
ATOM 1789 C CA . ASN A 1 228 ? -62.528 -3.887 57.809 1.00 88.19 228 ASN A CA 1
ATOM 1790 C C . ASN A 1 228 ? -62.814 -3.849 59.318 1.00 88.19 228 ASN A C 1
ATOM 1792 O O . ASN A 1 228 ? -63.814 -3.277 59.741 1.00 88.19 228 ASN A O 1
ATOM 1796 N N . VAL A 1 229 ? -61.933 -4.423 60.143 1.00 89.06 229 VAL A N 1
ATOM 1797 C CA . VAL A 1 229 ? -62.047 -4.354 61.607 1.00 89.06 229 VAL A CA 1
ATOM 1798 C C . VAL A 1 229 ? -61.793 -2.933 62.101 1.00 89.06 229 VAL A C 1
ATOM 1800 O O . VAL A 1 229 ? -62.576 -2.431 62.890 1.00 89.06 229 VAL A O 1
ATOM 1803 N N . ILE A 1 230 ? -60.752 -2.252 61.622 1.00 85.44 230 ILE A N 1
ATOM 1804 C CA . ILE A 1 230 ? -60.426 -0.873 62.002 1.00 85.44 230 ILE A CA 1
ATOM 1805 C C . ILE A 1 230 ? -61.558 0.065 61.600 1.00 85.44 230 ILE A C 1
ATOM 1807 O O . ILE A 1 230 ? -61.939 0.904 62.403 1.00 85.44 230 ILE A O 1
ATOM 1811 N N . SER A 1 231 ? -62.129 -0.080 60.406 1.00 86.25 231 SER A N 1
ATOM 1812 C CA . SER A 1 231 ? -63.275 0.726 59.975 1.00 86.25 231 SER A CA 1
ATOM 1813 C C . SER A 1 231 ? -64.543 0.404 60.771 1.00 86.25 231 SER A C 1
ATOM 1815 O O . SER A 1 231 ? -65.290 1.317 61.116 1.00 86.25 231 SER A O 1
ATOM 1817 N N . ALA A 1 232 ? -64.779 -0.859 61.140 1.00 86.81 232 ALA A N 1
ATOM 1818 C CA . ALA A 1 232 ? -65.863 -1.227 62.049 1.00 86.81 232 ALA A CA 1
ATOM 1819 C C . ALA A 1 232 ? -65.663 -0.626 63.451 1.00 86.81 232 ALA A C 1
ATOM 1821 O O . ALA A 1 232 ? -66.579 -0.005 63.978 1.00 86.81 232 ALA A O 1
ATOM 1822 N N . GLU A 1 233 ? -64.463 -0.734 64.018 1.00 81.44 233 GLU A N 1
ATOM 1823 C CA . GLU A 1 233 ? -64.093 -0.154 65.313 1.00 81.44 233 GLU A CA 1
ATOM 1824 C C . GLU A 1 233 ? -64.098 1.378 65.279 1.00 81.44 233 GLU A C 1
ATOM 1826 O O . GLU A 1 233 ? -64.487 2.006 66.254 1.00 81.44 233 GLU A O 1
ATOM 1831 N N . GLN A 1 234 ? -63.726 2.007 64.162 1.00 77.81 234 GLN A N 1
ATOM 1832 C CA . GLN A 1 234 ? -63.850 3.453 63.956 1.00 77.81 234 GLN A CA 1
ATOM 1833 C C . GLN A 1 234 ? -65.315 3.878 63.908 1.00 77.81 234 GLN A C 1
ATOM 1835 O O . GLN A 1 234 ? -65.672 4.857 64.554 1.00 77.81 234 GLN A O 1
ATOM 1840 N N . ASN A 1 235 ? -66.174 3.124 63.218 1.00 83.12 235 ASN A N 1
ATOM 1841 C CA . ASN A 1 235 ? -67.614 3.373 63.208 1.00 83.12 235 ASN A CA 1
ATOM 1842 C C . ASN A 1 235 ? -68.229 3.174 64.598 1.00 83.12 235 ASN A C 1
ATOM 1844 O O . ASN A 1 235 ? -69.068 3.967 65.018 1.00 83.12 235 ASN A O 1
ATOM 1848 N N . GLU A 1 236 ? -67.821 2.144 65.339 1.00 80.94 236 GLU A N 1
ATOM 1849 C CA . GLU A 1 236 ? -68.253 1.945 66.724 1.00 80.94 236 GLU A CA 1
ATOM 1850 C C . GLU A 1 236 ? -67.678 3.014 67.658 1.00 80.94 236 GLU A C 1
ATOM 1852 O O . GLU A 1 236 ? -68.386 3.473 68.543 1.00 80.94 236 GLU A O 1
ATOM 1857 N N . LEU A 1 237 ? -66.456 3.504 67.442 1.00 77.62 237 LEU A N 1
ATOM 1858 C CA . LEU A 1 237 ? -65.887 4.648 68.160 1.00 77.62 237 LEU A CA 1
ATOM 1859 C C . LEU A 1 237 ? -66.605 5.954 67.830 1.00 77.62 237 LEU A C 1
ATOM 1861 O O . LEU A 1 237 ? -66.779 6.777 68.725 1.00 77.62 237 LEU A O 1
ATOM 1865 N N . GLU A 1 238 ? -67.043 6.162 66.591 1.00 79.69 238 GLU A N 1
ATOM 1866 C CA . GLU A 1 238 ? -67.874 7.303 66.210 1.00 79.69 238 GLU A CA 1
ATOM 1867 C C . GLU A 1 238 ? -69.258 7.203 66.847 1.00 79.69 238 GLU A C 1
ATOM 1869 O O . GLU A 1 238 ? -69.713 8.175 67.450 1.00 79.69 238 GLU A O 1
ATOM 1874 N N . LYS A 1 239 ? -69.897 6.027 66.817 1.00 81.19 239 LYS A N 1
ATOM 1875 C CA . LYS A 1 239 ? -71.156 5.769 67.534 1.00 81.19 239 LYS A CA 1
ATOM 1876 C C . LYS A 1 239 ? -70.986 5.943 69.036 1.00 81.19 239 LYS A C 1
ATOM 1878 O O . LYS A 1 239 ? -71.810 6.594 69.663 1.00 81.19 239 LYS A O 1
ATOM 1883 N N . LEU A 1 240 ? -69.911 5.430 69.626 1.00 73.44 240 LEU A N 1
ATOM 1884 C CA . LEU A 1 240 ? -69.562 5.625 71.031 1.00 73.44 240 LEU A CA 1
ATOM 1885 C C . LEU A 1 240 ? -69.193 7.076 71.313 1.00 73.44 240 LEU A C 1
ATOM 1887 O O . LEU A 1 240 ? -69.438 7.531 72.417 1.00 73.44 240 LEU A O 1
ATOM 1891 N N . GLY A 1 241 ? -68.656 7.820 70.349 1.00 75.19 241 GLY A N 1
ATOM 1892 C CA . GLY A 1 241 ? -68.392 9.256 70.397 1.00 75.19 241 GLY A CA 1
ATOM 1893 C C . GLY A 1 241 ? -69.680 10.080 70.378 1.00 75.19 241 GLY A C 1
ATOM 1894 O O . GLY A 1 241 ? -69.811 11.048 71.128 1.00 75.19 241 GLY A O 1
ATOM 1895 N N . GLN A 1 242 ? -70.673 9.654 69.600 1.00 72.81 242 GLN A N 1
ATOM 1896 C CA . GLN A 1 242 ? -72.037 10.189 69.579 1.00 72.81 242 GLN A CA 1
ATOM 1897 C C . GLN A 1 242 ? -72.808 9.810 70.860 1.00 72.81 242 GLN A C 1
ATOM 1899 O O . GLN A 1 242 ? -73.430 10.653 71.505 1.00 72.81 242 GLN A O 1
ATOM 1904 N N . CYS A 1 243 ? -72.687 8.566 71.326 1.00 63.03 243 CYS A N 1
ATOM 1905 C CA . CYS A 1 243 ? -73.181 8.113 72.627 1.00 63.03 243 CYS A CA 1
ATOM 1906 C C . CYS A 1 243 ? -72.446 8.792 73.788 1.00 63.03 243 CYS A C 1
ATOM 1908 O O . CYS A 1 243 ? -73.036 9.027 74.826 1.00 63.03 243 CYS A O 1
ATOM 1910 N N . SER A 1 244 ? -71.171 9.138 73.626 1.00 60.28 244 SER A N 1
ATOM 1911 C CA . SER A 1 244 ? -70.328 9.852 74.591 1.00 60.28 244 SER A CA 1
ATOM 1912 C C . SER A 1 244 ? -70.653 11.332 74.616 1.00 60.28 244 SER A C 1
ATOM 1914 O O . SER A 1 244 ? -70.613 11.919 75.682 1.00 60.28 244 SER A O 1
ATOM 1916 N N . SER A 1 245 ? -71.001 11.957 73.492 1.00 63.44 245 SER A N 1
ATOM 1917 C CA . SER A 1 245 ? -71.486 13.342 73.460 1.00 63.44 245 SER A CA 1
ATOM 1918 C C . SER A 1 245 ? -72.887 13.439 74.054 1.00 63.44 245 SER A C 1
ATOM 1920 O O . SER A 1 245 ? -73.082 14.249 74.951 1.00 63.44 245 SER A O 1
ATOM 1922 N N . THR A 1 246 ? -73.801 12.528 73.712 1.00 63.72 246 THR A N 1
ATOM 1923 C CA . THR A 1 246 ? -75.109 12.416 74.388 1.00 63.72 246 THR A CA 1
ATOM 1924 C C . THR A 1 246 ? -74.973 12.014 75.859 1.00 63.72 246 THR A C 1
ATOM 1926 O O . THR A 1 246 ? -75.708 12.523 76.700 1.00 63.72 246 THR A O 1
ATOM 1929 N N . LEU A 1 247 ? -74.000 11.171 76.227 1.00 54.41 247 LEU A N 1
ATOM 1930 C CA . LEU A 1 247 ? -73.659 10.886 77.621 1.00 54.41 247 LEU A CA 1
ATOM 1931 C C . LEU A 1 247 ? -72.940 12.047 78.287 1.00 54.41 247 LEU A C 1
ATOM 1933 O O . LEU A 1 247 ? -73.119 12.177 79.473 1.00 54.41 247 LEU A O 1
ATOM 1937 N N . LYS A 1 248 ? -72.155 12.891 77.615 1.00 57.84 248 LYS A N 1
ATOM 1938 C CA . LYS A 1 248 ? -71.546 14.111 78.180 1.00 57.84 248 LYS A CA 1
ATOM 1939 C C . LYS A 1 248 ? -72.595 15.190 78.381 1.00 57.84 248 LYS A C 1
ATOM 1941 O O . LYS A 1 248 ? -72.511 15.919 79.353 1.00 57.84 248 LYS A O 1
ATOM 1946 N N . GLU A 1 249 ? -73.606 15.241 77.530 1.00 54.44 249 GLU A N 1
ATOM 1947 C CA . GLU A 1 249 ? -74.791 16.081 77.681 1.00 54.44 249 GLU A CA 1
ATOM 1948 C C . GLU A 1 249 ? -75.679 15.553 78.825 1.00 54.44 249 GLU A C 1
ATOM 1950 O O . GLU A 1 249 ? -76.120 16.306 79.692 1.00 54.44 249 GLU A O 1
ATOM 1955 N N . ARG A 1 250 ? -75.797 14.225 78.957 1.00 48.94 250 ARG A N 1
ATOM 1956 C CA . ARG A 1 250 ? -76.455 13.544 80.088 1.00 48.94 250 ARG A CA 1
ATOM 1957 C C . ARG A 1 250 ? -75.608 13.496 81.370 1.00 48.94 250 ARG A C 1
ATOM 1959 O O . ARG A 1 250 ? -76.154 13.358 82.454 1.00 48.94 250 ARG A O 1
ATOM 1966 N N . ASN A 1 251 ? -74.291 13.631 81.277 1.00 45.44 251 ASN A N 1
ATOM 1967 C CA . ASN A 1 251 ? -73.329 13.673 82.381 1.00 45.44 251 ASN A CA 1
ATOM 1968 C C . ASN A 1 251 ? -73.002 15.124 82.747 1.00 45.44 251 ASN A C 1
ATOM 1970 O O . ASN A 1 251 ? -72.594 15.380 83.859 1.00 45.44 251 ASN A O 1
ATOM 1974 N N . TYR A 1 252 ? -73.320 16.118 81.923 1.00 49.97 252 TYR A N 1
ATOM 1975 C CA . TYR A 1 252 ? -73.557 17.479 82.403 1.00 49.97 252 TYR A CA 1
ATOM 1976 C C . TYR A 1 252 ? -74.785 17.497 83.332 1.00 49.97 252 TYR A C 1
ATOM 1978 O O . TYR A 1 252 ? -74.756 18.122 84.386 1.00 49.97 252 TYR A O 1
ATOM 1986 N N . LEU A 1 253 ? -75.804 16.686 83.019 1.00 46.53 253 LEU A N 1
ATOM 1987 C CA . LEU A 1 253 ? -76.953 16.422 83.895 1.00 46.53 253 LEU A CA 1
ATOM 1988 C C . LEU A 1 253 ? -76.650 15.499 85.103 1.00 46.53 253 LEU A C 1
ATOM 1990 O O . LEU A 1 253 ? -77.423 15.499 86.057 1.00 46.53 253 LEU A O 1
ATOM 1994 N N . VAL A 1 254 ? -75.550 14.726 85.103 1.00 45.53 254 VAL A N 1
ATOM 1995 C CA . VAL A 1 254 ? -75.216 13.733 86.160 1.00 45.53 254 VAL A CA 1
ATOM 1996 C C . VAL A 1 254 ? -73.883 14.000 86.893 1.00 45.53 254 VAL A C 1
ATOM 1998 O O . VAL A 1 254 ? -73.682 13.445 87.973 1.00 45.53 254 VAL A O 1
ATOM 2001 N N . ASN A 1 255 ? -73.041 14.950 86.465 1.00 45.75 255 ASN A N 1
ATOM 2002 C CA . ASN A 1 255 ? -71.826 15.434 87.161 1.00 45.75 255 ASN A CA 1
ATOM 2003 C C . ASN A 1 255 ? -72.130 16.218 88.458 1.00 45.75 255 ASN A C 1
ATOM 2005 O O . ASN A 1 255 ? -71.322 17.003 88.944 1.00 45.75 255 ASN A O 1
ATOM 2009 N N . VAL A 1 256 ? -73.278 15.937 89.073 1.00 44.78 256 VAL A N 1
ATOM 2010 C CA . VAL A 1 256 ? -73.476 16.007 90.522 1.00 44.78 256 VAL A CA 1
ATOM 2011 C C . VAL A 1 256 ? -72.835 14.792 91.232 1.00 44.78 256 VAL A C 1
ATOM 2013 O O . VAL A 1 256 ? -72.663 14.838 92.448 1.00 44.78 256 VAL A O 1
ATOM 2016 N N . LYS A 1 257 ? -72.423 13.706 90.545 1.00 47.75 257 LYS A N 1
ATOM 2017 C CA . LYS A 1 257 ? -71.789 12.535 91.197 1.00 47.75 257 LYS A CA 1
ATOM 2018 C C . LYS A 1 257 ? -70.584 11.945 90.441 1.00 47.75 257 LYS A C 1
ATOM 2020 O O . LYS A 1 257 ? -70.682 11.498 89.307 1.00 47.75 257 LYS A O 1
ATOM 2025 N N . SER A 1 258 ? -69.452 11.906 91.145 1.00 47.69 258 SER A N 1
ATOM 2026 C CA . SER A 1 258 ? -68.085 11.535 90.738 1.00 47.69 258 SER A CA 1
ATOM 2027 C C . SER A 1 258 ? -67.755 10.034 90.827 1.00 47.69 258 SER A C 1
ATOM 2029 O O . SER A 1 258 ? -68.085 9.421 91.842 1.00 47.69 258 SER A O 1
ATOM 2031 N N . THR A 1 259 ? -66.996 9.466 89.870 1.00 49.28 259 THR A N 1
ATOM 2032 C CA . THR A 1 259 ? -66.475 8.071 89.930 1.00 49.28 259 THR A CA 1
ATOM 2033 C C . THR A 1 259 ? -65.102 7.828 89.232 1.00 49.28 259 THR A C 1
ATOM 2035 O O . THR A 1 259 ? -64.631 8.678 88.475 1.00 49.28 259 THR A O 1
ATOM 2038 N N . PRO A 1 260 ? -64.410 6.688 89.517 1.00 55.66 260 PRO A N 1
ATOM 2039 C CA . PRO A 1 260 ? -62.935 6.558 89.643 1.00 55.66 260 PRO A CA 1
ATOM 2040 C C . PRO A 1 260 ? -62.060 6.305 88.396 1.00 55.66 260 PRO A C 1
ATOM 2042 O O . PRO A 1 260 ? -60.857 6.072 88.550 1.00 55.66 260 PRO A O 1
ATOM 2045 N N . ALA A 1 261 ? -62.595 6.316 87.175 1.00 48.59 261 ALA A N 1
ATOM 2046 C CA . ALA A 1 261 ? -61.862 5.844 85.986 1.00 48.59 261 ALA A CA 1
ATOM 2047 C C . ALA A 1 261 ? -60.618 6.690 85.629 1.00 48.59 261 ALA A C 1
ATOM 2049 O O . ALA A 1 261 ? -59.608 6.158 85.168 1.00 48.59 261 ALA A O 1
ATOM 2050 N N . ALA A 1 262 ? -60.634 7.992 85.938 1.00 52.62 262 ALA A N 1
ATOM 2051 C CA . ALA A 1 262 ? -59.506 8.897 85.695 1.00 52.62 262 ALA A CA 1
ATOM 2052 C C . ALA A 1 262 ? -58.243 8.566 86.524 1.00 52.62 262 ALA A C 1
ATOM 2054 O O . ALA A 1 262 ? -57.142 8.999 86.178 1.00 52.62 262 ALA A O 1
ATOM 2055 N N . ASN A 1 263 ? -58.375 7.781 87.601 1.00 55.50 263 ASN A N 1
ATOM 2056 C CA . ASN A 1 263 ? -57.265 7.451 88.498 1.00 55.50 263 ASN A CA 1
ATOM 2057 C C . ASN A 1 263 ? -56.470 6.198 88.083 1.00 55.50 263 ASN A C 1
ATOM 2059 O O . ASN A 1 263 ? -55.344 6.030 88.546 1.00 55.50 263 ASN A O 1
ATOM 2063 N N . LEU A 1 264 ? -57.005 5.328 87.218 1.00 53.94 264 LEU A N 1
ATOM 2064 C CA . LEU A 1 264 ? -56.318 4.103 86.774 1.00 53.94 264 LEU A CA 1
ATOM 2065 C C . LEU A 1 264 ? -55.354 4.363 85.606 1.00 53.94 264 LEU A C 1
ATOM 2067 O O . LEU A 1 264 ? -54.230 3.866 85.625 1.00 53.94 264 LEU A O 1
ATOM 2071 N N . GLN A 1 265 ? -55.728 5.236 84.665 1.00 53.41 265 GLN A N 1
ATOM 2072 C CA . GLN A 1 265 ? -54.870 5.639 83.541 1.00 53.41 265 GLN A CA 1
ATOM 2073 C C . GLN A 1 265 ? -53.563 6.294 84.030 1.00 53.41 265 GLN A C 1
ATOM 2075 O O . GLN A 1 265 ? -52.469 5.926 83.608 1.00 53.41 265 GLN A O 1
ATOM 2080 N N . LYS A 1 266 ? -53.670 7.194 85.021 1.00 56.22 266 LYS A N 1
ATOM 2081 C CA . LYS A 1 266 ? -52.519 7.866 85.648 1.00 56.22 266 LYS A CA 1
ATOM 2082 C C . LYS A 1 266 ? -51.632 6.928 86.478 1.00 56.22 266 LYS A C 1
ATOM 2084 O O . LYS A 1 266 ? -50.490 7.278 86.759 1.00 56.22 266 LYS A O 1
ATOM 2089 N N . LYS A 1 267 ? -52.122 5.752 86.890 1.00 61.66 267 LYS A N 1
ATOM 2090 C CA . LYS A 1 267 ? -51.326 4.754 87.628 1.00 61.66 267 LYS A CA 1
ATOM 2091 C C . LYS A 1 267 ? -50.523 3.839 86.703 1.00 61.66 267 LYS A C 1
ATOM 2093 O O . LYS A 1 267 ? -49.435 3.429 87.085 1.00 61.66 267 LYS A O 1
ATOM 2098 N N . ILE A 1 268 ? -51.011 3.570 85.492 1.00 59.53 268 ILE A N 1
ATOM 2099 C CA . ILE A 1 268 ? -50.329 2.709 84.511 1.00 59.53 268 ILE A CA 1
ATOM 2100 C C . ILE A 1 268 ? -49.140 3.439 83.868 1.00 59.53 268 ILE A C 1
ATOM 2102 O O . ILE A 1 268 ? -48.056 2.871 83.768 1.00 59.53 268 ILE A O 1
ATOM 2106 N N . GLU A 1 269 ? -49.291 4.722 83.527 1.00 55.09 269 GLU A N 1
ATOM 2107 C CA . GLU A 1 269 ? -48.179 5.553 83.029 1.00 55.09 269 GLU A CA 1
ATOM 2108 C C . GLU A 1 269 ? -47.088 5.813 84.085 1.00 55.09 269 GLU A C 1
ATOM 2110 O O . GLU A 1 269 ? -45.923 5.999 83.737 1.00 55.09 269 GLU A O 1
ATOM 2115 N N . ASN A 1 270 ? -47.446 5.766 85.374 1.00 55.25 270 ASN A N 1
ATOM 2116 C CA . ASN A 1 270 ? -46.529 5.966 86.502 1.00 55.25 270 ASN A CA 1
ATOM 2117 C C . ASN A 1 270 ? -45.957 4.657 87.089 1.00 55.25 270 ASN A C 1
ATOM 2119 O O . ASN A 1 270 ? -45.130 4.718 87.998 1.00 55.25 270 ASN A O 1
ATOM 2123 N N . ALA A 1 271 ? -46.337 3.478 86.579 1.00 58.97 271 ALA A N 1
ATOM 2124 C CA . ALA A 1 271 ? -45.933 2.180 87.139 1.00 58.97 271 ALA A CA 1
ATOM 2125 C C . ALA A 1 271 ? -44.437 1.837 86.954 1.00 58.97 271 ALA A C 1
ATOM 2127 O O . ALA A 1 271 ? -43.932 0.925 87.601 1.00 58.97 271 ALA A O 1
ATOM 2128 N N . GLY A 1 272 ? -43.716 2.571 86.097 1.00 58.69 272 GLY A N 1
ATOM 2129 C CA . GLY A 1 272 ? -42.260 2.452 85.922 1.00 58.69 272 GLY A CA 1
ATOM 2130 C C . GLY A 1 272 ? -41.434 3.523 86.649 1.00 58.69 272 GLY A C 1
ATOM 2131 O O . GLY A 1 272 ? -40.205 3.486 86.589 1.00 58.69 272 GLY A O 1
ATOM 2132 N N . GLY A 1 273 ? -42.094 4.486 87.304 1.00 69.12 273 GLY A N 1
ATOM 2133 C CA . GLY A 1 273 ? -41.470 5.641 87.953 1.00 69.12 273 GLY A CA 1
ATOM 2134 C C . GLY A 1 273 ? -40.740 6.621 87.012 1.00 69.12 273 GLY A C 1
ATOM 2135 O O . GLY A 1 273 ? -40.520 6.368 85.825 1.00 69.12 273 GLY A O 1
ATOM 2136 N N . GLU A 1 274 ? -40.303 7.748 87.585 1.00 63.97 274 GLU A N 1
ATOM 2137 C CA . GLU A 1 274 ? -39.438 8.761 86.956 1.00 63.97 274 GLU A CA 1
ATOM 2138 C C . GLU A 1 274 ? -38.166 8.194 86.268 1.00 63.97 274 GLU A C 1
ATOM 2140 O O . GLU A 1 274 ? -37.829 8.651 85.169 1.00 63.97 274 GLU A O 1
ATOM 2145 N N . PRO A 1 275 ? -37.440 7.197 86.834 1.00 64.00 275 PRO A N 1
ATOM 2146 C CA . PRO A 1 275 ? -36.182 6.734 86.243 1.00 64.00 275 PRO A CA 1
ATOM 2147 C C . PRO A 1 275 ? -36.359 5.975 84.919 1.00 64.00 275 PRO A C 1
ATOM 2149 O O . PRO A 1 275 ? -35.565 6.190 84.002 1.00 64.00 275 PRO A O 1
ATOM 2152 N N . LEU A 1 276 ? -37.409 5.157 84.760 1.00 63.16 276 LEU A N 1
ATOM 2153 C CA . LEU A 1 276 ? -37.661 4.414 83.515 1.00 63.16 276 LEU A CA 1
ATOM 2154 C C . LEU A 1 276 ? -38.123 5.346 82.383 1.00 63.16 276 LEU A C 1
ATOM 2156 O O . LEU A 1 276 ? -37.741 5.172 81.224 1.00 63.16 276 LEU A O 1
ATOM 2160 N N . LYS A 1 277 ? -38.902 6.379 82.725 1.00 66.12 277 LYS A N 1
ATOM 2161 C CA . LYS A 1 277 ? -39.329 7.437 81.798 1.00 66.12 277 LYS A CA 1
ATOM 2162 C C . LYS A 1 277 ? -38.133 8.256 81.302 1.00 66.12 277 LYS A C 1
ATOM 2164 O O . LYS A 1 277 ? -38.005 8.497 80.101 1.00 66.12 277 LYS A O 1
ATOM 2169 N N . ASN A 1 278 ? -37.212 8.590 82.206 1.00 70.00 278 ASN A N 1
ATOM 2170 C CA . ASN A 1 278 ? -35.965 9.282 81.880 1.00 70.00 278 ASN A CA 1
ATOM 2171 C C . ASN A 1 278 ? -34.961 8.407 81.107 1.00 70.00 278 ASN A C 1
ATOM 2173 O O . ASN A 1 278 ? -34.219 8.922 80.272 1.00 70.00 278 ASN A O 1
ATOM 2177 N N . GLN A 1 279 ? -34.921 7.092 81.336 1.00 69.75 279 GLN A N 1
ATOM 2178 C CA . GLN A 1 279 ? -34.100 6.175 80.533 1.00 69.75 279 GLN A CA 1
ATOM 2179 C C . GLN A 1 279 ? -34.650 5.998 79.114 1.00 69.75 279 GLN A C 1
ATOM 2181 O O . GLN A 1 279 ? -33.879 6.082 78.159 1.00 69.75 279 GLN A O 1
ATOM 2186 N N . LYS A 1 280 ? -35.970 5.831 78.947 1.00 69.31 280 LYS A N 1
ATOM 2187 C CA . LYS A 1 280 ? -36.600 5.743 77.618 1.00 69.31 280 LYS A CA 1
ATOM 2188 C C . LYS A 1 280 ? -36.385 7.010 76.791 1.00 69.31 280 LYS A C 1
ATOM 2190 O O . LYS A 1 280 ? -36.046 6.908 75.614 1.00 69.31 280 LYS A O 1
ATOM 2195 N N . SER A 1 281 ? -36.517 8.192 77.397 1.00 72.62 281 SER A N 1
ATOM 2196 C CA . SER A 1 281 ? -36.273 9.457 76.696 1.00 72.62 281 SER A CA 1
ATOM 2197 C C . SER A 1 281 ? -34.801 9.633 76.305 1.00 72.62 281 SER A C 1
ATOM 2199 O O . SER A 1 281 ? -34.522 10.097 75.202 1.00 72.62 281 SER A O 1
ATOM 2201 N N . LYS A 1 282 ? -33.848 9.198 77.144 1.00 74.62 282 LYS A N 1
ATOM 2202 C CA . LYS A 1 282 ? -32.412 9.210 76.810 1.00 74.62 282 LYS A CA 1
ATOM 2203 C C . LYS A 1 282 ? -32.062 8.262 75.661 1.00 74.62 282 LYS A C 1
ATOM 2205 O O . LYS A 1 282 ? -31.354 8.682 74.751 1.00 74.62 282 LYS A O 1
ATOM 2210 N N . VAL A 1 283 ? -32.565 7.025 75.668 1.00 75.62 283 VAL A N 1
ATOM 2211 C CA . VAL A 1 283 ? -32.299 6.038 74.601 1.00 75.62 283 VAL A CA 1
ATOM 2212 C C . VAL A 1 283 ? -32.892 6.490 73.267 1.00 75.62 283 VAL A C 1
ATOM 2214 O O . VAL A 1 283 ? -32.195 6.447 72.257 1.00 75.62 283 VAL A O 1
ATOM 2217 N N . ALA A 1 284 ? -34.122 7.015 73.265 1.00 70.81 284 ALA A N 1
ATOM 2218 C CA . ALA A 1 284 ? -34.735 7.576 72.060 1.00 70.81 284 ALA A CA 1
ATOM 2219 C C . ALA A 1 284 ? -33.920 8.752 71.494 1.00 70.81 284 ALA A C 1
ATOM 2221 O O . ALA A 1 284 ? -33.747 8.869 70.283 1.00 70.81 284 ALA A O 1
ATOM 2222 N N . ARG A 1 285 ? -33.356 9.596 72.370 1.00 75.12 285 ARG A N 1
ATOM 2223 C CA . ARG A 1 285 ? -32.520 10.731 71.960 1.00 75.12 285 ARG A CA 1
ATOM 2224 C C . ARG A 1 285 ? -31.173 10.289 71.379 1.00 75.12 285 ARG A C 1
ATOM 2226 O O . ARG A 1 285 ? -30.727 10.886 70.410 1.00 75.12 285 ARG A O 1
ATOM 2233 N N . ILE A 1 286 ? -30.545 9.249 71.933 1.00 75.44 286 ILE A N 1
ATOM 2234 C CA . ILE A 1 286 ? -29.286 8.684 71.407 1.00 75.44 286 ILE A CA 1
ATOM 2235 C C . ILE A 1 286 ? -29.524 8.024 70.042 1.00 75.44 286 ILE A C 1
ATOM 2237 O O . ILE A 1 286 ? -28.797 8.305 69.095 1.00 75.44 286 ILE A O 1
ATOM 2241 N N . GLN A 1 287 ? -30.589 7.226 69.908 1.00 73.50 287 GLN A N 1
ATOM 2242 C CA . GLN A 1 287 ? -30.943 6.580 68.638 1.00 73.50 287 GLN A CA 1
ATOM 2243 C C . GLN A 1 287 ? -31.286 7.594 67.536 1.00 73.50 287 GLN A C 1
ATOM 2245 O O . GLN A 1 287 ? -30.913 7.389 66.382 1.00 73.50 287 GLN A O 1
ATOM 2250 N N . ALA A 1 288 ? -31.951 8.700 67.884 1.00 73.88 288 ALA A N 1
ATOM 2251 C CA . ALA A 1 288 ? -32.231 9.781 66.942 1.00 73.88 288 ALA A CA 1
ATOM 2252 C C . ALA A 1 288 ? -30.946 10.479 66.463 1.00 73.88 288 ALA A C 1
ATOM 2254 O O . ALA A 1 288 ? -30.793 10.711 65.268 1.00 73.88 288 ALA A O 1
ATOM 2255 N N . VAL A 1 289 ? -29.997 10.754 67.366 1.00 75.88 289 VAL A N 1
ATOM 2256 C CA . VAL A 1 289 ? -28.714 11.393 67.019 1.00 75.88 289 VAL A CA 1
ATOM 2257 C C . VAL A 1 289 ? -27.852 10.490 66.129 1.00 75.88 289 VAL A C 1
ATOM 2259 O O . VAL A 1 289 ? -27.295 10.972 65.143 1.00 75.88 289 VAL A O 1
ATOM 2262 N N . ASP A 1 290 ? -27.790 9.185 66.407 1.00 71.00 290 ASP A N 1
ATOM 2263 C CA . ASP A 1 290 ? -27.041 8.230 65.576 1.00 71.00 290 ASP A CA 1
ATOM 2264 C C . ASP A 1 290 ? -27.630 8.095 64.162 1.00 71.00 290 ASP A C 1
ATOM 2266 O O . ASP A 1 290 ? -26.890 7.963 63.181 1.00 71.00 290 ASP A O 1
ATOM 2270 N N . ALA A 1 291 ? -28.961 8.132 64.035 1.00 73.12 291 ALA A N 1
ATOM 2271 C CA . ALA A 1 291 ? -29.635 8.117 62.740 1.00 73.12 291 ALA A CA 1
ATOM 2272 C C . ALA A 1 291 ? -29.392 9.419 61.959 1.00 73.12 291 ALA A C 1
ATOM 2274 O O . ALA A 1 291 ? -29.086 9.367 60.767 1.00 73.12 291 ALA A O 1
ATOM 2275 N N . GLU A 1 292 ? -29.463 10.572 62.630 1.00 77.50 292 GLU A N 1
ATOM 2276 C CA . GLU A 1 292 ? -29.197 11.892 62.047 1.00 77.50 292 GLU A CA 1
ATOM 2277 C C . GLU A 1 292 ? -27.756 11.987 61.518 1.00 77.50 292 GLU A C 1
ATOM 2279 O O . GLU A 1 292 ? -27.544 12.419 60.384 1.00 77.50 292 GLU A O 1
ATOM 2284 N N . TYR A 1 293 ? -26.769 11.509 62.286 1.00 77.81 293 TYR A N 1
ATOM 2285 C CA . TYR A 1 293 ? -25.354 11.563 61.906 1.00 77.81 293 TYR A CA 1
ATOM 2286 C C . TYR A 1 293 ? -25.060 10.704 60.669 1.00 77.81 293 TYR A C 1
ATOM 2288 O O . TYR A 1 293 ? -24.467 11.182 59.699 1.00 77.81 293 TYR A O 1
ATOM 2296 N N . LYS A 1 294 ? -25.566 9.462 60.637 1.00 76.75 294 LYS A N 1
ATOM 2297 C CA . LYS A 1 294 ? -25.432 8.568 59.470 1.00 76.75 294 LYS A CA 1
ATOM 2298 C C . LYS A 1 294 ? -26.091 9.154 58.221 1.00 76.75 294 LYS A C 1
ATOM 2300 O O . LYS A 1 294 ? -25.549 9.048 57.121 1.00 76.75 294 LYS A O 1
ATOM 2305 N N . LEU A 1 295 ? -27.249 9.793 58.382 1.00 77.50 295 LEU A N 1
ATOM 2306 C CA . LEU A 1 295 ? -27.967 10.434 57.284 1.00 77.50 295 LEU A CA 1
ATOM 2307 C C . LEU A 1 295 ? -27.227 11.684 56.777 1.00 77.50 295 LEU A C 1
ATOM 2309 O O . LEU A 1 295 ? -27.228 11.966 55.576 1.00 77.50 295 LEU A O 1
ATOM 2313 N N . GLN A 1 296 ? -26.561 12.418 57.669 1.00 80.31 296 GLN A N 1
ATOM 2314 C CA . GLN A 1 296 ? -25.749 13.580 57.325 1.00 80.31 296 GLN A CA 1
ATOM 2315 C C . GLN A 1 296 ? -24.467 13.188 56.573 1.00 80.31 296 GLN A C 1
ATOM 2317 O O . GLN A 1 296 ? -24.144 13.831 55.572 1.00 80.31 296 GLN A O 1
ATOM 2322 N N . ASP A 1 297 ? -23.787 12.114 56.975 1.00 77.56 297 ASP A N 1
ATOM 2323 C CA . ASP A 1 297 ? -22.603 11.604 56.272 1.00 77.56 297 ASP A CA 1
ATOM 2324 C C . ASP A 1 297 ? -22.954 11.046 54.888 1.00 77.56 297 ASP A C 1
ATOM 2326 O O . ASP A 1 297 ? -22.297 11.390 53.902 1.00 77.56 297 ASP A O 1
ATOM 2330 N N . ALA A 1 298 ? -24.061 10.305 54.762 1.00 72.88 298 ALA A N 1
ATOM 2331 C CA . ALA A 1 298 ? -24.565 9.857 53.462 1.00 72.88 298 ALA A CA 1
ATOM 2332 C C . ALA A 1 298 ? -24.903 11.037 52.527 1.00 72.88 298 ALA A C 1
ATOM 2334 O O . ALA A 1 298 ? -24.625 10.991 51.327 1.00 72.88 298 ALA A O 1
ATOM 2335 N N . ARG A 1 299 ? -25.459 12.133 53.067 1.00 80.94 299 ARG A N 1
ATOM 2336 C CA . ARG A 1 299 ? -25.736 13.365 52.306 1.00 80.94 299 ARG A CA 1
ATOM 2337 C C . ARG A 1 299 ? -24.460 14.080 51.853 1.00 80.94 299 ARG A C 1
ATOM 2339 O O . ARG A 1 299 ? -24.444 14.597 50.736 1.00 80.94 299 ARG A O 1
ATOM 2346 N N . LYS A 1 300 ? -23.413 14.130 52.686 1.00 86.25 300 LYS A N 1
ATOM 2347 C CA . LYS A 1 300 ? -22.109 14.714 52.315 1.00 86.25 300 LYS A CA 1
ATOM 2348 C C . LYS A 1 300 ? -21.454 13.913 51.192 1.00 86.25 300 LYS A C 1
ATOM 2350 O O . LYS A 1 300 ? -21.149 14.487 50.152 1.00 86.25 300 LYS A O 1
ATOM 2355 N N . LEU A 1 301 ? -21.369 12.591 51.356 1.00 80.81 301 LEU A N 1
ATOM 2356 C CA . LEU A 1 301 ? -20.857 11.672 50.337 1.00 80.81 301 LEU A CA 1
ATOM 2357 C C . LEU A 1 301 ? -21.611 11.827 49.014 1.00 80.81 301 LEU A C 1
ATOM 2359 O O . LEU A 1 301 ? -20.989 12.004 47.971 1.00 80.81 301 LEU A O 1
ATOM 2363 N N . LYS A 1 302 ? -22.950 11.848 49.041 1.00 84.81 302 LYS A N 1
ATOM 2364 C CA . LYS A 1 302 ? -23.760 12.061 47.833 1.00 84.81 302 LYS A CA 1
ATOM 2365 C C . LYS A 1 302 ? -23.394 13.365 47.112 1.00 84.81 302 LYS A C 1
ATOM 2367 O O . LYS A 1 302 ? -23.190 13.338 45.903 1.00 84.81 302 LYS A O 1
ATOM 2372 N N . LYS A 1 303 ? -23.268 14.486 47.834 1.00 88.25 303 LYS A N 1
ATOM 2373 C CA . LYS A 1 303 ? -22.886 15.783 47.243 1.00 88.25 303 LYS A CA 1
ATOM 2374 C C . LYS A 1 303 ? -21.474 15.775 46.656 1.00 88.25 303 LYS A C 1
ATOM 2376 O O . LYS A 1 303 ? -21.257 16.360 45.598 1.00 88.25 303 LYS A O 1
ATOM 2381 N N . GLU A 1 304 ? -20.519 15.125 47.319 1.00 86.88 304 GLU A N 1
ATOM 2382 C CA . GLU A 1 304 ? -19.154 14.975 46.802 1.00 86.88 304 GLU A CA 1
ATOM 2383 C C . GLU A 1 304 ? -19.132 14.186 45.491 1.00 86.88 304 GLU A C 1
ATOM 2385 O O . GLU A 1 304 ? -18.503 14.611 44.519 1.00 86.88 304 GLU A O 1
ATOM 2390 N N . TRP A 1 305 ? -19.860 13.069 45.432 1.00 80.69 305 TRP A N 1
ATOM 2391 C CA . TRP A 1 305 ? -19.980 12.269 44.216 1.00 80.69 305 TRP A CA 1
ATOM 2392 C C . TRP A 1 305 ? -20.718 13.020 43.103 1.00 80.69 305 TRP A C 1
ATOM 2394 O O . TRP A 1 305 ? -20.243 13.019 41.972 1.00 80.69 305 TRP A O 1
ATOM 2404 N N . GLU A 1 306 ? -21.800 13.744 43.404 1.00 84.38 306 GLU A N 1
ATOM 2405 C CA . GLU A 1 306 ? -22.493 14.602 42.429 1.00 84.38 306 GLU A CA 1
ATOM 2406 C C . GLU A 1 306 ? -21.568 15.678 41.837 1.00 84.38 306 GLU A C 1
ATOM 2408 O O . GLU A 1 306 ? -21.600 15.924 40.629 1.00 84.38 306 GLU A O 1
ATOM 2413 N N . MET A 1 307 ? -20.709 16.300 42.654 1.00 87.25 307 MET A N 1
ATOM 2414 C CA . MET A 1 307 ? -19.715 17.263 42.169 1.00 87.25 307 MET A CA 1
ATOM 2415 C C . MET A 1 307 ? -18.650 16.601 41.289 1.00 87.25 307 MET A C 1
ATOM 2417 O O . MET A 1 307 ? -18.326 17.144 40.232 1.00 87.25 307 MET A O 1
ATOM 2421 N N . LYS A 1 308 ? -18.145 15.417 41.662 1.00 88.56 308 LYS A N 1
ATOM 2422 C CA . LYS A 1 308 ? -17.179 14.662 40.841 1.00 88.56 308 LYS A CA 1
ATOM 2423 C C . LYS A 1 308 ? -17.770 14.222 39.502 1.00 88.56 308 LYS A C 1
ATOM 2425 O O . LYS A 1 308 ? -17.092 14.337 38.482 1.00 88.56 308 LYS A O 1
ATOM 2430 N N . VAL A 1 309 ? -19.024 13.768 39.487 1.00 87.75 309 VAL A N 1
ATOM 2431 C CA . VAL A 1 309 ? -19.739 13.393 38.256 1.00 87.75 309 VAL A CA 1
ATOM 2432 C C . VAL A 1 309 ? -19.918 14.613 37.357 1.00 87.75 309 VAL A C 1
ATOM 2434 O O . VAL A 1 309 ? -19.569 14.549 36.184 1.00 87.75 309 VAL A O 1
ATOM 2437 N N . LYS A 1 310 ? -20.363 15.755 37.900 1.00 87.38 310 LYS A N 1
ATOM 2438 C CA . LYS A 1 310 ? -20.483 17.003 37.126 1.00 87.38 310 LYS A CA 1
ATOM 2439 C C . LYS A 1 310 ? -19.143 17.489 36.572 1.00 87.38 310 LYS A C 1
ATOM 2441 O O . LYS A 1 310 ? -19.090 17.929 35.430 1.00 87.38 310 LYS A O 1
ATOM 2446 N N . ALA A 1 311 ? -18.069 17.418 37.358 1.00 86.44 311 ALA A N 1
ATOM 2447 C CA . ALA A 1 311 ? -16.734 17.808 36.908 1.00 86.44 311 ALA A CA 1
ATOM 2448 C C . ALA A 1 311 ? -16.203 16.881 35.803 1.00 86.44 311 ALA A C 1
ATOM 2450 O O . ALA A 1 311 ? -15.612 17.355 34.838 1.00 86.44 311 ALA A O 1
ATOM 2451 N N . SER A 1 312 ? -16.445 15.573 35.926 1.00 79.19 312 SER A N 1
ATOM 2452 C CA . SER A 1 312 ? -16.044 14.588 34.915 1.00 79.19 312 SER A CA 1
ATOM 2453 C C . SER A 1 312 ? -16.866 14.727 33.632 1.00 79.19 312 SER A C 1
ATOM 2455 O O . SER A 1 312 ? -16.295 14.656 32.553 1.00 79.19 312 SER A O 1
ATOM 2457 N N . GLY A 1 313 ? -18.171 15.002 33.744 1.00 86.44 313 GLY A N 1
ATOM 2458 C CA . GLY A 1 313 ? -19.041 15.283 32.598 1.00 86.44 313 GLY A CA 1
ATOM 2459 C C . GLY A 1 313 ? -18.572 16.498 31.800 1.00 86.44 313 GLY A C 1
ATOM 2460 O O . GLY A 1 313 ? -18.359 16.380 30.603 1.00 86.44 313 GLY A O 1
ATOM 2461 N N . LYS A 1 314 ? -18.273 17.619 32.473 1.00 89.94 314 LYS A N 1
ATOM 2462 C CA . LYS A 1 314 ? -17.720 18.809 31.802 1.00 89.94 314 LYS A CA 1
ATOM 2463 C C . LYS A 1 314 ? -16.417 18.521 31.057 1.00 89.94 314 LYS A C 1
ATOM 2465 O O . LYS A 1 314 ? -16.263 18.950 29.928 1.00 89.94 314 LYS A O 1
ATOM 2470 N N . ARG A 1 315 ? -15.502 17.758 31.666 1.00 87.06 315 ARG A N 1
ATOM 2471 C CA . ARG A 1 315 ? -14.245 17.367 31.007 1.00 87.06 315 ARG A CA 1
ATOM 2472 C C . ARG A 1 315 ? -14.477 16.512 29.764 1.00 87.06 315 ARG A C 1
ATOM 2474 O O . ARG A 1 315 ? -13.747 16.666 28.797 1.00 87.06 315 ARG A O 1
ATOM 2481 N N . LEU A 1 316 ? -15.455 15.607 29.801 1.00 82.75 316 LEU A N 1
ATOM 2482 C CA . LEU A 1 316 ? -15.820 14.812 28.629 1.00 82.75 316 LEU A CA 1
ATOM 2483 C C . LEU A 1 316 ? -16.407 15.694 27.527 1.00 82.75 316 LEU A C 1
ATOM 2485 O O . LEU A 1 316 ? -16.002 15.541 26.381 1.00 82.75 316 LEU A O 1
ATOM 2489 N N . ASP A 1 317 ? -17.282 16.638 27.874 1.00 86.69 317 ASP A N 1
ATOM 2490 C CA . ASP A 1 317 ? -17.843 17.592 26.912 1.00 86.69 317 ASP A CA 1
ATOM 2491 C C . ASP A 1 317 ? -16.742 18.463 26.278 1.00 86.69 317 ASP A C 1
ATOM 2493 O O . ASP A 1 317 ? -16.723 18.639 25.061 1.00 86.69 317 ASP A O 1
ATOM 2497 N N . ASP A 1 318 ? -15.785 18.953 27.073 1.00 88.94 318 ASP A N 1
ATOM 2498 C CA . ASP A 1 318 ? -14.653 19.750 26.584 1.00 88.94 318 ASP A CA 1
ATOM 2499 C C . ASP A 1 318 ? -13.773 18.943 25.609 1.00 88.94 318 ASP A C 1
ATOM 2501 O O . ASP A 1 318 ? -13.470 19.418 24.514 1.00 88.94 318 ASP A O 1
ATOM 2505 N N . ILE A 1 319 ? -13.429 17.695 25.961 1.00 86.12 319 ILE A N 1
ATOM 2506 C CA . ILE A 1 319 ? -12.657 16.787 25.091 1.00 86.12 319 ILE A CA 1
ATOM 2507 C C . ILE A 1 319 ? -13.433 16.472 23.807 1.00 86.12 319 ILE A C 1
ATOM 2509 O O . ILE A 1 319 ? -12.852 16.442 22.726 1.00 86.12 319 ILE A O 1
ATOM 2513 N N . GLN A 1 320 ? -14.747 16.256 23.903 1.00 86.69 320 GLN A N 1
ATOM 2514 C CA . GLN A 1 320 ? -15.604 15.999 22.747 1.00 86.69 320 GLN A CA 1
ATOM 2515 C C . GLN A 1 320 ? -15.598 17.197 21.786 1.00 86.69 320 GLN A C 1
ATOM 2517 O O . GLN A 1 320 ? -15.491 17.016 20.574 1.00 86.69 320 GLN A O 1
ATOM 2522 N N . ILE A 1 321 ? -15.684 18.419 22.316 1.00 89.62 321 ILE A N 1
ATOM 2523 C CA . ILE A 1 321 ? -15.639 19.652 21.523 1.00 89.62 321 ILE A CA 1
ATOM 2524 C C . ILE A 1 321 ? -14.270 19.826 20.858 1.00 89.62 321 ILE A C 1
ATOM 2526 O O . ILE A 1 321 ? -14.216 20.190 19.684 1.00 89.62 321 ILE A O 1
ATOM 2530 N N . GLU A 1 322 ? -13.169 19.584 21.574 1.00 85.50 322 GLU A N 1
ATOM 2531 C CA . GLU A 1 322 ? -11.823 19.640 20.989 1.00 85.50 322 GLU A CA 1
ATOM 2532 C C . GLU A 1 322 ? -11.639 18.605 19.881 1.00 85.50 322 GLU A C 1
ATOM 2534 O O . GLU A 1 322 ? -11.124 18.945 18.818 1.00 85.50 322 GLU A O 1
ATOM 2539 N N . LEU A 1 323 ? -12.126 17.379 20.085 1.00 82.81 323 LEU A N 1
ATOM 2540 C CA . LEU A 1 323 ? -12.044 16.317 19.088 1.00 82.81 323 LEU A CA 1
ATOM 2541 C C . LEU A 1 323 ? -12.798 16.689 17.806 1.00 82.81 323 LEU A C 1
ATOM 2543 O O . LEU A 1 323 ? -12.255 16.530 16.719 1.00 82.81 323 LEU A O 1
ATOM 2547 N N . VAL A 1 324 ? -14.020 17.220 17.924 1.00 86.25 324 VAL A N 1
ATOM 2548 C CA . VAL A 1 324 ? -14.811 17.661 16.760 1.00 86.25 324 VAL A CA 1
ATOM 2549 C C . VAL A 1 324 ? -14.095 18.779 16.007 1.00 86.25 324 VAL A C 1
ATOM 2551 O O . VAL A 1 324 ? -13.930 18.685 14.797 1.00 86.25 324 VAL A O 1
ATOM 2554 N N . LYS A 1 325 ? -13.576 19.789 16.715 1.00 88.50 325 LYS A N 1
ATOM 2555 C CA . LYS A 1 325 ? -12.808 20.875 16.084 1.00 88.50 325 LYS A CA 1
ATOM 2556 C C . LYS A 1 325 ? -11.564 20.367 15.361 1.00 88.50 325 LYS A C 1
ATOM 2558 O O . LYS A 1 325 ? -11.226 20.882 14.301 1.00 88.50 325 LYS A O 1
ATOM 2563 N N . HIS A 1 326 ? -10.872 19.389 15.941 1.00 84.00 326 HIS A N 1
ATOM 2564 C CA . HIS A 1 326 ? -9.681 18.809 15.331 1.00 84.00 326 HIS A CA 1
ATOM 2565 C C . HIS A 1 326 ? -10.021 18.008 14.066 1.00 84.00 326 HIS A C 1
ATOM 2567 O O . HIS A 1 326 ? -9.232 18.002 13.125 1.00 84.00 326 HIS A O 1
ATOM 2573 N N . MET A 1 327 ? -11.192 17.364 14.029 1.00 81.88 327 MET A N 1
ATOM 2574 C CA . MET A 1 327 ? -11.695 16.673 12.837 1.00 81.88 327 MET A CA 1
ATOM 2575 C C . MET A 1 327 ? -12.087 17.663 11.736 1.00 81.88 327 MET A C 1
ATOM 2577 O O . MET A 1 327 ? -11.641 17.505 10.605 1.00 81.88 327 MET A O 1
ATOM 2581 N N . ASP A 1 328 ? -12.823 18.726 12.068 1.00 87.50 328 ASP A N 1
ATOM 2582 C CA . ASP A 1 328 ? -13.206 19.756 11.091 1.00 87.50 328 ASP A CA 1
ATOM 2583 C C . ASP A 1 328 ? -11.967 20.432 10.471 1.00 87.50 328 ASP A C 1
ATOM 2585 O O . ASP A 1 328 ? -11.884 20.627 9.257 1.00 87.50 328 ASP A O 1
ATOM 2589 N N . LEU A 1 329 ? -10.960 20.741 11.298 1.00 87.44 329 LEU A N 1
ATOM 2590 C CA . LEU A 1 329 ? -9.694 21.318 10.840 1.00 87.44 329 LEU A CA 1
ATOM 2591 C C . LEU A 1 329 ? -8.928 20.367 9.908 1.00 87.44 329 LEU A C 1
ATOM 2593 O O . LEU A 1 329 ? -8.320 20.814 8.934 1.00 87.44 329 LEU A O 1
ATOM 2597 N N . LEU A 1 330 ? -8.947 19.065 10.210 1.00 87.06 330 LEU A N 1
ATOM 2598 C CA . LEU A 1 330 ? -8.316 18.035 9.388 1.00 87.06 330 LEU A CA 1
ATOM 2599 C C . LEU A 1 330 ? -8.980 17.955 8.008 1.00 87.06 330 LEU A C 1
ATOM 2601 O O . LEU A 1 330 ? -8.279 17.924 6.996 1.00 87.06 330 LEU A O 1
ATOM 2605 N N . ASP A 1 331 ? -10.311 17.978 7.959 1.00 88.12 331 ASP A N 1
ATOM 2606 C CA . ASP A 1 331 ? -11.074 17.922 6.711 1.00 88.12 331 ASP A CA 1
ATOM 2607 C C . ASP A 1 331 ? -10.814 19.150 5.826 1.00 88.12 331 ASP A C 1
ATOM 2609 O O . ASP A 1 331 ? -10.527 19.010 4.631 1.00 88.12 331 ASP A O 1
ATOM 2613 N N . GLU A 1 332 ? -10.841 20.357 6.401 1.00 90.69 332 GLU A N 1
ATOM 2614 C CA . GLU A 1 332 ? -10.524 21.590 5.670 1.00 90.69 332 GLU A CA 1
ATOM 2615 C C . GLU A 1 332 ? -9.080 21.597 5.154 1.00 90.69 332 GLU A C 1
ATOM 2617 O O . GLU A 1 332 ? -8.828 21.954 3.996 1.00 90.69 332 GLU A O 1
ATOM 2622 N N . PHE A 1 333 ? -8.129 21.158 5.984 1.00 89.75 333 PHE A N 1
ATOM 2623 C CA . PHE A 1 333 ? -6.729 21.051 5.591 1.00 89.75 333 PHE A CA 1
ATOM 2624 C C . PHE A 1 333 ? -6.550 20.074 4.426 1.00 89.75 333 PHE A C 1
ATOM 2626 O O . PHE A 1 333 ? -5.930 20.430 3.423 1.00 89.75 333 PHE A O 1
ATOM 2633 N N . MET A 1 334 ? -7.124 18.871 4.510 1.00 89.81 334 MET A N 1
ATOM 2634 C CA . MET A 1 334 ? -7.001 17.853 3.464 1.00 89.81 334 MET A CA 1
ATOM 2635 C C . MET A 1 334 ? -7.660 18.295 2.157 1.00 89.81 334 MET A C 1
ATOM 2637 O O . MET A 1 334 ? -7.115 18.053 1.076 1.00 89.81 334 MET A O 1
ATOM 2641 N N . ALA A 1 335 ? -8.797 18.993 2.228 1.00 92.12 335 ALA A N 1
ATOM 2642 C CA . ALA A 1 335 ? -9.431 19.583 1.055 1.00 92.12 335 ALA A CA 1
ATOM 2643 C C . ALA A 1 335 ? -8.504 20.603 0.368 1.00 92.12 335 ALA A C 1
ATOM 2645 O O . ALA A 1 335 ? -8.274 20.515 -0.842 1.00 92.12 335 ALA A O 1
ATOM 2646 N N . GLY A 1 336 ? -7.916 21.528 1.133 1.00 92.62 336 GLY A N 1
ATOM 2647 C CA . GLY A 1 336 ? -6.963 22.513 0.617 1.00 92.62 336 GLY A CA 1
ATOM 2648 C C . GLY A 1 336 ? -5.681 21.878 0.071 1.00 92.62 336 GLY A C 1
ATOM 2649 O O . GLY A 1 336 ? -5.240 22.210 -1.031 1.00 92.62 336 GLY A O 1
ATOM 2650 N N . PHE A 1 337 ? -5.114 20.918 0.801 1.00 91.88 337 PHE A N 1
ATOM 2651 C CA . PHE A 1 337 ? -3.903 20.194 0.422 1.00 91.88 337 PHE A CA 1
ATOM 2652 C C . PHE A 1 337 ? -4.072 19.463 -0.914 1.00 91.88 337 PHE A C 1
ATOM 2654 O O . PHE A 1 337 ? -3.217 19.577 -1.793 1.00 91.88 337 PHE A O 1
ATOM 2661 N N . ASN A 1 338 ? -5.206 18.787 -1.118 1.00 90.75 338 ASN A N 1
ATOM 2662 C CA . ASN A 1 338 ? -5.504 18.094 -2.371 1.00 90.75 338 ASN A CA 1
ATOM 2663 C C . ASN A 1 338 ? -5.612 19.060 -3.558 1.00 90.75 338 ASN A C 1
ATOM 2665 O O . ASN A 1 338 ? -5.092 18.771 -4.638 1.00 90.75 338 ASN A O 1
ATOM 2669 N N . ILE A 1 339 ? -6.235 20.228 -3.364 1.00 93.94 339 ILE A N 1
ATOM 2670 C CA . ILE A 1 339 ? -6.312 21.265 -4.404 1.00 93.94 339 ILE A CA 1
ATOM 2671 C C . ILE A 1 339 ? -4.908 21.753 -4.773 1.00 93.94 339 ILE A C 1
ATOM 2673 O O . ILE A 1 339 ? -4.581 21.842 -5.959 1.00 93.94 339 ILE A O 1
ATOM 2677 N N . ILE A 1 340 ? -4.070 22.044 -3.774 1.00 92.75 340 ILE A N 1
ATOM 2678 C CA . ILE A 1 340 ? -2.692 22.500 -3.986 1.00 92.75 340 ILE A CA 1
ATOM 2679 C C . ILE A 1 340 ? -1.879 21.420 -4.703 1.00 92.75 340 ILE A C 1
ATOM 2681 O O . ILE A 1 340 ? -1.215 21.731 -5.688 1.00 92.75 340 ILE A O 1
ATOM 2685 N N . SER A 1 341 ? -1.966 20.161 -4.268 1.00 92.31 341 SER A N 1
ATOM 2686 C CA . SER A 1 341 ? -1.241 19.033 -4.865 1.00 92.31 341 SER A CA 1
ATOM 2687 C C . SER A 1 341 ? -1.597 18.848 -6.346 1.00 92.31 341 SER A C 1
ATOM 2689 O O . SER A 1 341 ? -0.710 18.784 -7.202 1.00 92.31 341 SER A O 1
ATOM 2691 N N . LEU A 1 342 ? -2.892 18.890 -6.683 1.00 92.38 342 LEU A N 1
ATOM 2692 C CA . LEU A 1 342 ? -3.362 18.817 -8.070 1.00 92.38 342 LEU A CA 1
ATOM 2693 C C . LEU A 1 342 ? -2.864 19.995 -8.912 1.00 92.38 342 LEU A C 1
ATOM 2695 O O . LEU A 1 342 ? -2.326 19.796 -10.002 1.00 92.38 342 LEU A O 1
ATOM 2699 N N . LYS A 1 343 ? -3.005 21.227 -8.410 1.00 94.12 343 LYS A N 1
ATOM 2700 C CA . LYS A 1 343 ? -2.583 22.427 -9.147 1.00 94.12 343 LYS A CA 1
ATOM 2701 C C . LYS A 1 343 ? -1.076 22.486 -9.335 1.00 94.12 343 LYS A C 1
ATOM 2703 O O . LYS A 1 343 ? -0.608 22.871 -10.404 1.00 94.12 343 LYS A O 1
ATOM 2708 N N . LEU A 1 344 ? -0.316 22.062 -8.334 1.00 91.94 344 LEU A N 1
ATOM 2709 C CA . LEU A 1 344 ? 1.133 21.986 -8.405 1.00 91.94 344 LEU A CA 1
ATOM 2710 C C . LEU A 1 344 ? 1.573 20.995 -9.490 1.00 91.94 344 LEU A C 1
ATOM 2712 O O . LEU A 1 344 ? 2.451 21.321 -10.293 1.00 91.94 344 LEU A O 1
ATOM 2716 N N . LYS A 1 345 ? 0.937 19.819 -9.552 1.00 92.25 345 LYS A N 1
ATOM 2717 C CA . LYS A 1 345 ? 1.187 18.806 -10.585 1.00 92.25 345 LYS A CA 1
ATOM 2718 C C . LYS A 1 345 ? 0.921 19.355 -11.986 1.00 92.25 345 LYS A C 1
ATOM 2720 O O . LYS A 1 345 ? 1.796 19.276 -12.849 1.00 92.25 345 LYS A O 1
ATOM 2725 N N . GLU A 1 346 ? -0.235 19.988 -12.187 1.00 92.62 346 GLU A N 1
ATOM 2726 C CA . GLU A 1 346 ? -0.599 20.648 -13.450 1.00 92.62 346 GLU A CA 1
ATOM 2727 C C . GLU A 1 346 ? 0.423 21.726 -13.850 1.00 92.62 346 GLU A C 1
ATOM 2729 O O . GLU A 1 346 ? 0.915 21.739 -14.981 1.00 92.62 346 GLU A O 1
ATOM 2734 N N . MET A 1 347 ? 0.789 22.619 -12.924 1.00 91.56 347 MET A N 1
ATOM 2735 C CA . MET A 1 347 ? 1.748 23.696 -13.184 1.00 91.56 347 MET A CA 1
ATOM 2736 C C . MET A 1 347 ? 3.129 23.156 -13.560 1.00 91.56 347 MET A C 1
ATOM 2738 O O . MET A 1 347 ? 3.739 23.633 -14.518 1.00 91.56 347 MET A O 1
ATOM 2742 N N . TYR A 1 348 ? 3.623 22.151 -12.838 1.00 91.88 348 TYR A N 1
ATOM 2743 C CA . TYR A 1 348 ? 4.930 21.567 -13.116 1.00 91.88 348 TYR A CA 1
ATOM 2744 C C . TYR A 1 348 ? 4.959 20.850 -14.471 1.00 91.88 348 TYR A C 1
ATOM 2746 O O . TYR A 1 348 ? 5.918 21.016 -15.233 1.00 91.88 348 TYR A O 1
ATOM 2754 N N . GLN A 1 349 ? 3.896 20.113 -14.811 1.00 91.44 349 GLN A N 1
ATOM 2755 C CA . GLN A 1 349 ? 3.735 19.467 -16.117 1.00 91.44 349 GLN A CA 1
ATOM 2756 C C . GLN A 1 349 ? 3.752 20.485 -17.262 1.00 91.44 349 GLN A C 1
ATOM 2758 O O . GLN A 1 349 ? 4.437 20.263 -18.266 1.00 91.44 349 GLN A O 1
ATOM 2763 N N . MET A 1 350 ? 3.063 21.621 -17.094 1.00 90.50 350 MET A N 1
ATOM 2764 C CA . MET A 1 350 ? 3.045 22.698 -18.087 1.00 90.50 350 MET A CA 1
ATOM 2765 C C . MET A 1 350 ? 4.417 23.356 -18.263 1.00 90.50 350 MET A C 1
ATOM 2767 O O . MET A 1 350 ? 4.869 23.525 -19.394 1.00 90.50 350 MET A O 1
ATOM 2771 N N . ILE A 1 351 ? 5.104 23.697 -17.169 1.00 91.75 351 ILE A N 1
ATOM 2772 C CA . ILE A 1 351 ? 6.406 24.386 -17.225 1.00 91.75 351 ILE A CA 1
ATOM 2773 C C . ILE A 1 351 ? 7.490 23.481 -17.817 1.00 91.75 351 ILE A C 1
ATOM 2775 O O . ILE A 1 351 ? 8.352 23.939 -18.564 1.00 91.75 351 ILE A O 1
ATOM 2779 N N . THR A 1 352 ? 7.465 22.191 -17.483 1.00 87.94 352 THR A N 1
ATOM 2780 C CA . THR A 1 352 ? 8.526 21.252 -17.872 1.00 87.94 352 THR A CA 1
ATOM 2781 C C . THR A 1 352 ? 8.225 20.458 -19.141 1.00 87.94 352 THR A C 1
ATOM 2783 O O . THR A 1 352 ? 9.047 19.627 -19.524 1.00 87.94 352 THR A O 1
ATOM 2786 N N . LEU A 1 353 ? 7.094 20.722 -19.815 1.00 84.44 353 LEU A N 1
ATOM 2787 C CA . LEU A 1 353 ? 6.687 20.081 -21.074 1.00 84.44 353 LEU A CA 1
ATOM 2788 C C . LEU A 1 353 ? 6.773 18.542 -20.997 1.00 84.44 353 LEU A C 1
ATOM 2790 O O . LEU A 1 353 ? 7.386 17.891 -21.847 1.00 84.44 353 LEU A O 1
ATOM 2794 N N . GLY A 1 354 ? 6.174 17.963 -19.949 1.00 83.62 354 GLY A N 1
ATOM 2795 C CA . GLY A 1 354 ? 6.095 16.508 -19.744 1.00 83.62 354 GLY A CA 1
ATOM 2796 C C . GLY A 1 354 ? 6.935 15.938 -18.594 1.00 83.62 354 GLY A C 1
ATOM 2797 O O . GLY A 1 354 ? 7.167 14.728 -18.561 1.00 83.62 354 GLY A O 1
ATOM 2798 N N . GLY A 1 355 ? 7.421 16.771 -17.669 1.00 89.62 355 GLY A N 1
ATOM 2799 C CA . GLY A 1 355 ? 7.827 16.317 -16.332 1.00 89.62 355 GLY A CA 1
ATOM 2800 C C . GLY A 1 355 ? 6.619 16.159 -15.405 1.00 89.62 355 GLY A C 1
ATOM 2801 O O . GLY A 1 355 ? 5.536 16.608 -15.745 1.00 89.62 355 GLY A O 1
ATOM 2802 N N . ASP A 1 356 ? 6.796 15.531 -14.246 1.00 91.44 356 ASP A N 1
ATOM 2803 C CA . ASP A 1 356 ? 5.730 15.254 -13.279 1.00 91.44 356 ASP A CA 1
ATOM 2804 C C . ASP A 1 356 ? 6.101 15.728 -11.866 1.00 91.44 356 ASP A C 1
ATOM 2806 O O . ASP A 1 356 ? 7.283 15.912 -11.571 1.00 91.44 356 ASP A O 1
ATOM 2810 N N . ALA A 1 357 ? 5.115 15.954 -11.001 1.00 92.62 357 ALA A N 1
ATOM 2811 C CA . ALA A 1 357 ? 5.327 16.450 -9.641 1.00 92.62 357 ALA A CA 1
ATOM 2812 C C . ALA A 1 357 ? 4.274 15.916 -8.666 1.00 92.62 357 ALA A C 1
ATOM 2814 O O . ALA A 1 357 ? 3.102 15.799 -9.023 1.00 92.62 357 ALA A O 1
ATOM 2815 N N . GLU A 1 358 ? 4.700 15.613 -7.440 1.00 91.06 358 GLU A N 1
ATOM 2816 C CA . GLU A 1 358 ? 3.874 15.031 -6.380 1.00 91.06 358 GLU A CA 1
ATOM 2817 C C . GLU A 1 358 ? 4.186 15.682 -5.028 1.00 91.06 358 GLU A C 1
ATOM 2819 O O . GLU A 1 358 ? 5.343 15.971 -4.705 1.00 91.06 358 GLU A O 1
ATOM 2824 N N . LEU A 1 359 ? 3.126 15.936 -4.260 1.00 90.50 359 LEU A N 1
ATOM 2825 C CA . LEU A 1 359 ? 3.175 16.484 -2.910 1.00 90.50 359 LEU A CA 1
ATOM 2826 C C . LEU A 1 359 ? 2.548 15.459 -1.961 1.00 90.50 359 LEU A C 1
ATOM 2828 O O . LEU A 1 359 ? 1.374 15.121 -2.115 1.00 90.50 359 LEU A O 1
ATOM 2832 N N . GLU A 1 360 ? 3.332 14.970 -1.006 1.00 89.19 360 GLU A N 1
ATOM 2833 C CA . GLU A 1 360 ? 2.957 13.905 -0.071 1.00 89.19 360 GLU A CA 1
ATOM 2834 C C . GLU A 1 360 ? 3.090 14.386 1.377 1.00 89.19 360 GLU A C 1
ATOM 2836 O O . GLU A 1 360 ? 3.912 15.251 1.681 1.00 89.19 360 GLU A O 1
ATOM 2841 N N . LEU A 1 361 ? 2.277 13.833 2.276 1.00 88.38 361 LEU A N 1
ATOM 2842 C CA . LEU A 1 361 ? 2.395 14.074 3.715 1.00 88.38 361 LEU A CA 1
ATOM 2843 C C . LEU A 1 361 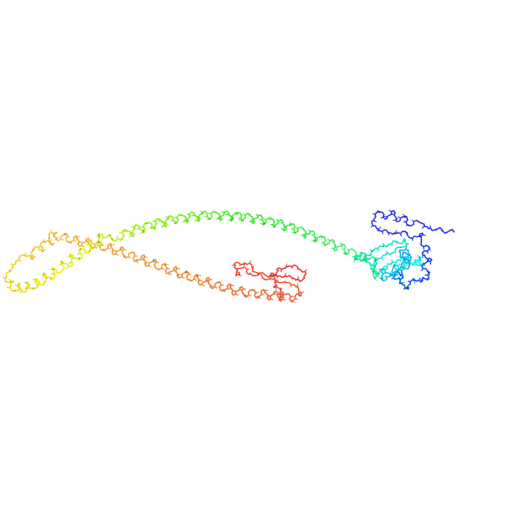? 3.469 13.156 4.298 1.00 88.38 361 LEU A C 1
ATOM 2845 O O . LEU A 1 361 ? 3.560 11.992 3.907 1.00 88.38 361 LEU A O 1
ATOM 2849 N N . VAL A 1 362 ? 4.276 13.678 5.222 1.00 85.00 362 VAL A N 1
ATOM 2850 C CA . VAL A 1 362 ? 5.312 12.879 5.896 1.00 85.00 362 VAL A CA 1
ATOM 2851 C C . VAL A 1 362 ? 4.674 11.885 6.864 1.00 85.00 362 VAL A C 1
ATOM 2853 O O . VAL A 1 362 ? 5.026 10.706 6.854 1.00 85.00 362 VAL A O 1
ATOM 2856 N N . ASP A 1 363 ? 3.686 12.345 7.628 1.00 81.56 363 ASP A N 1
ATOM 2857 C CA . ASP A 1 363 ? 2.852 11.509 8.481 1.00 81.56 363 ASP A CA 1
ATOM 2858 C C . ASP A 1 363 ? 1.407 11.519 7.959 1.00 81.56 363 ASP A C 1
ATOM 2860 O O . ASP A 1 363 ? 0.795 12.566 7.747 1.00 81.56 363 ASP A O 1
ATOM 2864 N N . SER A 1 364 ? 0.877 10.323 7.705 1.00 74.75 364 SER A N 1
ATOM 2865 C CA . SER A 1 364 ? -0.487 10.122 7.198 1.00 74.75 364 SER A CA 1
ATOM 2866 C C . SER A 1 364 ? -1.537 10.006 8.306 1.00 74.75 364 SER A C 1
ATOM 2868 O O . SER A 1 364 ? -2.727 10.130 8.019 1.00 74.75 364 SER A O 1
ATOM 2870 N N . LEU A 1 365 ? -1.115 9.768 9.553 1.00 73.75 365 LEU A N 1
ATOM 2871 C CA . LEU A 1 365 ? -1.982 9.713 10.732 1.00 73.75 365 LEU A CA 1
ATOM 2872 C C . LEU A 1 365 ? -2.138 11.090 11.383 1.00 73.75 365 LEU A C 1
ATOM 2874 O O . LEU A 1 365 ? -3.218 11.390 11.891 1.00 73.75 365 LEU A O 1
ATOM 2878 N N . ASP A 1 366 ? -1.092 11.917 11.336 1.00 78.69 366 ASP A N 1
ATOM 2879 C CA . ASP A 1 366 ? -1.122 13.304 11.800 1.00 78.69 366 ASP A CA 1
ATOM 2880 C C . ASP A 1 366 ? -0.449 14.252 10.788 1.00 78.69 366 ASP A C 1
ATOM 2882 O O . ASP A 1 366 ? 0.762 14.467 10.836 1.00 78.69 366 ASP A O 1
ATOM 2886 N N . PRO A 1 367 ? -1.210 14.879 9.876 1.00 80.31 367 PRO A N 1
ATOM 2887 C CA . PRO A 1 367 ? -0.637 15.774 8.873 1.00 80.31 367 PRO A CA 1
ATOM 2888 C C . PRO A 1 367 ? -0.025 17.064 9.447 1.00 80.31 367 PRO A C 1
ATOM 2890 O O . PRO A 1 367 ? 0.617 17.811 8.703 1.00 80.31 367 PRO A O 1
ATOM 2893 N N . PHE A 1 368 ? -0.208 17.353 10.740 1.00 80.19 368 PHE A N 1
ATOM 2894 C CA . PHE A 1 368 ? 0.307 18.561 11.388 1.00 80.19 368 PHE A CA 1
ATOM 2895 C C . PHE A 1 368 ? 1.667 18.355 12.076 1.00 80.19 368 PHE A C 1
ATOM 2897 O O . PHE A 1 368 ? 2.291 19.342 12.472 1.00 80.19 368 PHE A O 1
ATOM 2904 N N . SER A 1 369 ? 2.144 17.112 12.208 1.00 80.38 369 SER A N 1
ATOM 2905 C CA . SER A 1 369 ? 3.338 16.768 12.992 1.00 80.38 369 SER A CA 1
ATOM 2906 C C . SER A 1 369 ? 4.652 16.986 12.227 1.00 80.38 369 SER A C 1
ATOM 2908 O O . SER A 1 369 ? 5.527 17.728 12.680 1.00 80.38 369 SER A O 1
ATOM 2910 N N . GLU A 1 370 ? 4.794 16.356 11.059 1.00 77.50 370 GLU A N 1
ATOM 2911 C CA . GLU A 1 370 ? 6.072 16.234 10.338 1.00 77.50 370 GLU A CA 1
ATOM 2912 C C . GLU A 1 370 ? 6.103 16.968 8.981 1.00 77.50 370 GLU A C 1
ATOM 2914 O O . GLU A 1 370 ? 7.158 17.090 8.354 1.00 77.50 370 GLU A O 1
ATOM 2919 N N . GLY A 1 371 ? 4.971 17.538 8.550 1.00 83.44 371 GLY A N 1
ATOM 2920 C CA . GLY A 1 371 ? 4.875 18.406 7.375 1.00 83.44 371 GLY A CA 1
ATOM 2921 C C . GLY A 1 371 ? 4.712 17.671 6.038 1.00 83.44 371 GLY A C 1
ATOM 2922 O O . GLY A 1 371 ? 4.128 16.591 5.959 1.00 83.44 371 GLY A O 1
ATOM 2923 N N . VAL A 1 372 ? 5.185 18.300 4.954 1.00 87.69 372 VAL A N 1
ATOM 2924 C CA . VAL A 1 372 ? 4.966 17.849 3.566 1.00 87.69 372 VAL A CA 1
ATOM 2925 C C . VAL A 1 372 ? 6.284 17.610 2.834 1.00 87.69 372 VAL A C 1
ATOM 2927 O O . VAL A 1 372 ? 7.243 18.372 2.966 1.00 87.69 372 VAL A O 1
ATOM 2930 N N . VAL A 1 373 ? 6.316 16.573 2.004 1.00 87.94 373 VAL A N 1
ATOM 2931 C CA . VAL A 1 373 ? 7.414 16.243 1.099 1.00 87.94 373 VAL A CA 1
ATOM 2932 C C . VAL A 1 373 ? 7.016 16.584 -0.324 1.00 87.94 373 VAL A C 1
ATOM 2934 O O . VAL A 1 373 ? 6.013 16.105 -0.851 1.00 87.94 373 VAL A O 1
ATOM 2937 N N . PHE A 1 374 ? 7.850 17.395 -0.969 1.00 89.75 374 PHE A N 1
ATOM 2938 C CA . PHE A 1 374 ? 7.675 17.757 -2.364 1.00 89.75 374 PHE A CA 1
ATOM 2939 C C . PHE A 1 374 ? 8.668 17.000 -3.249 1.00 89.75 374 PHE A C 1
ATOM 2941 O O . PHE A 1 374 ? 9.882 17.126 -3.086 1.00 89.75 374 PHE A O 1
ATOM 2948 N N . SER A 1 375 ? 8.165 16.234 -4.214 1.00 90.75 375 SER A N 1
ATOM 2949 C CA . SER A 1 375 ? 8.973 15.453 -5.149 1.00 90.75 375 SER A CA 1
ATOM 2950 C C . SER A 1 375 ? 8.643 15.811 -6.592 1.00 90.75 375 SER A C 1
ATOM 2952 O O . SER A 1 375 ? 7.487 15.961 -6.973 1.00 90.75 375 SER A O 1
ATOM 2954 N N . VAL A 1 376 ? 9.671 15.918 -7.432 1.00 91.88 376 VAL A N 1
ATOM 2955 C CA . VAL A 1 376 ? 9.500 16.186 -8.864 1.00 91.88 376 VAL A CA 1
ATOM 2956 C C . VAL A 1 376 ? 10.250 15.190 -9.723 1.00 91.88 376 VAL A C 1
ATOM 2958 O O . VAL A 1 376 ? 11.286 14.644 -9.342 1.00 91.88 376 VAL A O 1
ATOM 2961 N N . ARG A 1 377 ? 9.779 15.026 -10.948 1.00 91.44 377 ARG A N 1
ATOM 2962 C CA . ARG A 1 377 ? 10.382 14.211 -11.987 1.00 91.44 377 ARG A CA 1
ATOM 2963 C C . ARG A 1 377 ? 10.463 15.015 -13.282 1.00 91.44 377 ARG A C 1
ATOM 2965 O O . ARG A 1 377 ? 9.510 15.034 -14.054 1.00 91.44 377 ARG A O 1
ATOM 2972 N N . PRO A 1 378 ? 11.607 15.643 -13.585 1.00 87.75 378 PRO A N 1
ATOM 2973 C CA . PRO A 1 378 ? 11.792 16.310 -14.868 1.00 87.75 378 PRO A CA 1
ATOM 2974 C C . PRO A 1 378 ? 11.665 15.315 -16.040 1.00 87.75 378 PRO A C 1
ATOM 2976 O O . PRO A 1 378 ? 11.936 14.119 -15.860 1.00 87.75 378 PRO A O 1
ATOM 2979 N N . PRO A 1 379 ? 11.332 15.778 -17.258 1.00 87.81 379 PRO A N 1
ATOM 2980 C CA . PRO A 1 379 ? 11.175 14.902 -18.414 1.00 87.81 379 PRO A CA 1
ATOM 2981 C C . PRO A 1 379 ? 12.450 14.086 -18.651 1.00 87.81 379 PRO A C 1
ATOM 2983 O O . PRO A 1 379 ? 13.567 14.609 -18.639 1.00 87.81 379 PRO A O 1
ATOM 2986 N N . LYS A 1 380 ? 12.274 12.775 -18.852 1.00 83.25 380 LYS A N 1
ATOM 2987 C CA . LYS A 1 380 ? 13.360 11.794 -19.049 1.00 83.25 380 LYS A CA 1
ATOM 2988 C C . LYS A 1 380 ? 14.342 11.663 -17.866 1.00 83.25 380 LYS A C 1
ATOM 2990 O O . LYS A 1 380 ? 15.398 11.058 -18.031 1.00 83.25 380 LYS A O 1
ATOM 2995 N N . LYS A 1 381 ? 14.014 12.187 -16.677 1.00 86.12 381 LYS A N 1
ATOM 2996 C CA . LYS A 1 381 ? 14.801 12.030 -15.438 1.00 86.12 381 LYS A CA 1
ATOM 2997 C C . LYS A 1 381 ? 14.017 11.244 -14.376 1.00 86.12 381 LYS A C 1
ATOM 2999 O O . LYS A 1 381 ? 12.830 10.957 -14.538 1.00 86.12 381 LYS A O 1
ATOM 3004 N N . SER A 1 382 ? 14.714 10.818 -13.322 1.00 86.44 382 SER A N 1
ATOM 3005 C CA . SER A 1 382 ? 14.126 10.135 -12.164 1.00 86.44 382 SER A CA 1
ATOM 3006 C C . SER A 1 382 ? 13.497 11.128 -11.185 1.00 86.44 382 SER A C 1
ATOM 3008 O O . SER A 1 382 ? 13.845 12.311 -11.201 1.00 86.44 382 SER A O 1
ATOM 3010 N N . TRP A 1 383 ? 12.628 10.624 -10.307 1.00 88.94 383 TRP A N 1
ATOM 3011 C CA . TRP A 1 383 ? 12.111 11.375 -9.166 1.00 88.94 383 TRP A CA 1
ATOM 3012 C C . TRP A 1 383 ? 13.251 11.922 -8.302 1.00 88.94 383 TRP A C 1
ATOM 3014 O O . TRP A 1 383 ? 14.259 11.245 -8.068 1.00 88.94 383 TRP A O 1
ATOM 3024 N N . LYS A 1 384 ? 13.094 13.164 -7.858 1.00 86.25 384 LYS A N 1
ATOM 3025 C CA . LYS A 1 384 ? 13.973 13.853 -6.923 1.00 86.25 384 LYS A CA 1
ATOM 3026 C C . LYS A 1 384 ? 13.121 14.589 -5.905 1.00 86.25 384 LYS A C 1
ATOM 3028 O O . LYS A 1 384 ? 12.258 15.378 -6.280 1.00 86.25 384 LYS A O 1
ATOM 3033 N N . ASN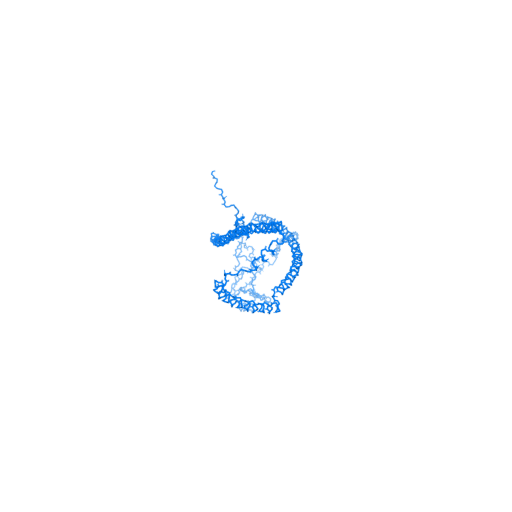 A 1 385 ? 13.420 14.352 -4.635 1.00 86.12 385 ASN A N 1
ATOM 3034 C CA . ASN A 1 385 ? 12.875 15.142 -3.546 1.00 86.12 385 ASN A CA 1
ATOM 3035 C C . ASN A 1 385 ? 13.466 16.554 -3.617 1.00 86.12 385 ASN A C 1
ATOM 3037 O O . ASN A 1 385 ? 14.681 16.734 -3.778 1.00 86.12 385 ASN A O 1
ATOM 3041 N N . ILE A 1 386 ? 12.594 17.543 -3.525 1.00 79.81 386 ILE A N 1
ATOM 3042 C CA . ILE A 1 386 ? 12.951 18.938 -3.444 1.00 79.81 386 ILE A CA 1
ATOM 3043 C C . ILE A 1 386 ? 12.881 19.382 -1.977 1.00 79.81 386 ILE A C 1
ATOM 3045 O O . ILE A 1 386 ? 11.930 20.021 -1.542 1.00 79.81 386 ILE A O 1
ATOM 3049 N N . ALA A 1 387 ? 13.935 19.075 -1.224 1.00 66.12 387 ALA A N 1
ATOM 3050 C CA . ALA A 1 387 ? 14.062 19.525 0.162 1.00 66.12 387 ALA A CA 1
ATOM 3051 C C . ALA A 1 387 ? 14.590 20.973 0.280 1.00 66.12 387 ALA A C 1
ATOM 3053 O O . ALA A 1 387 ? 14.365 21.629 1.288 1.00 66.12 387 ALA A O 1
ATOM 3054 N N . ASN A 1 388 ? 15.274 21.492 -0.754 1.00 59.91 388 ASN A N 1
ATOM 3055 C CA . ASN A 1 388 ? 16.034 22.750 -0.693 1.00 59.91 388 ASN A CA 1
ATOM 3056 C C . ASN A 1 388 ? 15.756 23.677 -1.895 1.00 59.91 388 ASN A C 1
ATOM 3058 O O . ASN A 1 388 ? 16.616 23.843 -2.759 1.00 59.91 388 ASN A O 1
ATOM 3062 N N . LEU A 1 389 ? 14.572 24.301 -1.962 1.00 51.09 389 LEU A N 1
ATOM 3063 C CA . LEU A 1 389 ? 14.279 25.366 -2.949 1.00 51.09 389 LEU A CA 1
ATOM 3064 C C . LEU A 1 389 ? 14.684 26.774 -2.514 1.00 51.09 389 LEU A C 1
ATOM 3066 O O . LEU A 1 389 ? 14.480 27.714 -3.276 1.00 51.09 389 LEU A O 1
ATOM 3070 N N . SER A 1 390 ? 15.300 26.942 -1.344 1.00 41.50 390 SER A N 1
ATOM 3071 C CA . SER A 1 390 ? 15.982 28.198 -1.031 1.00 41.50 390 SER A CA 1
ATOM 3072 C C . SER A 1 390 ? 17.337 28.216 -1.741 1.00 41.50 390 SER A C 1
ATOM 3074 O O . SER A 1 390 ? 18.376 27.849 -1.190 1.00 41.50 390 SER A O 1
ATOM 3076 N N . GLY A 1 391 ? 17.305 28.546 -3.033 1.00 45.12 391 GLY A N 1
ATOM 3077 C CA . GLY A 1 391 ? 18.488 28.942 -3.783 1.00 45.12 391 GLY A CA 1
ATOM 3078 C C . GLY A 1 391 ? 18.974 30.275 -3.229 1.00 45.12 391 GLY A C 1
ATOM 3079 O O . GLY A 1 391 ? 18.232 31.250 -3.234 1.00 45.12 391 GLY A O 1
ATOM 3080 N N . GLY A 1 392 ? 20.201 30.289 -2.712 1.00 47.78 392 GLY A N 1
ATOM 3081 C CA . GLY A 1 392 ? 20.763 31.444 -2.035 1.00 47.78 392 GLY A CA 1
ATOM 3082 C C . GLY A 1 392 ? 20.752 32.711 -2.884 1.00 47.78 392 GLY A C 1
ATOM 3083 O O . GLY A 1 392 ? 21.396 32.776 -3.930 1.00 47.78 392 GLY A O 1
ATOM 3084 N N . GLU A 1 393 ? 20.130 33.754 -2.350 1.00 43.00 393 GLU A N 1
ATOM 3085 C CA . GLU A 1 393 ? 20.643 35.102 -2.537 1.00 43.00 393 GLU A CA 1
ATOM 3086 C C . GLU A 1 393 ? 21.883 35.225 -1.647 1.00 43.00 393 GLU A C 1
ATOM 3088 O O . GLU A 1 393 ? 21.806 35.372 -0.428 1.00 43.00 393 GLU A O 1
ATOM 3093 N N . LYS A 1 394 ? 23.061 35.085 -2.264 1.00 44.19 394 LYS A N 1
ATOM 3094 C CA . LYS A 1 394 ? 24.267 35.703 -1.715 1.00 44.19 394 LYS A CA 1
ATOM 3095 C C . LYS A 1 394 ? 24.042 37.214 -1.773 1.00 44.19 394 LYS A C 1
ATOM 3097 O O . LYS A 1 394 ? 24.061 37.771 -2.869 1.00 44.19 394 LYS A O 1
ATOM 3102 N N . VAL A 1 395 ? 23.804 37.828 -0.615 1.00 41.53 395 VAL A N 1
ATOM 3103 C CA . VAL A 1 395 ? 24.046 39.264 -0.403 1.00 41.53 395 VAL A CA 1
ATOM 3104 C C . VAL A 1 395 ? 25.548 39.504 -0.348 1.00 41.53 395 VAL A C 1
ATOM 3106 O O . VAL A 1 395 ? 26.246 38.660 0.266 1.00 41.53 395 VAL A O 1
#

Organism: Ensete ventricosum (NCBI:txid4639)

pLDDT: mean 78.13, std 16.44, range [26.69, 97.56]

Secondary structure (DSSP, 8-state):
-----THHHHHHHHHHTTS--------SSSHHHHHHHTSS-PPPGGGPPBTTTT---SSHHHHHHHHHHH-S-EEESSHHHHHHHHTSS-STT--EEETT--EE-TTS-EE---SS----SS-SS-PPPPPHHHHHHHHHHHHHHHHHHHHHHHHHHHHHHHHHHHHHHHHHHHHHHHHHHHHHHHHHHHHHHHHHHHHHHHHHHHHHHHHHHSPPHHHHHHHHHHHHHHHHHHHHHHHHHHHHHHHHHHHHTTTTS--TTHHHHHHHTTTTHHHHHHHHHHHHHHHHHHHHHHHHHHHHHHHHHHHHHHHHHHHHHHHHHHHHHHHHHHHHHHHHHHHHHHHHHHHHHHHHTS-EEEEEES-SS-TTTS-EEEEEE-TTS--EE----------

Foldseek 3Di:
DDDDDPPPPVVVVVVCVVPDDDDPPDDDPPQPVLVVVVPDDDQAPPNFDFPLVVDDDPDPVCSSVSCVVRPRETEDADPVRLVCRLPDPDLRHVWYAHPLGWTADSVRDIDDRDPHHDDDPDDPDDDDDDDPVNVVVVVVVVVVVVVVVVVVVVVVVVVVVVVVVVVVVVVVVVVVVVVVVVVVVVVVVVVVVVVVVVVVVVVVVVVVVVVVPDDDPVNVVVVVVVVVVVVVVVVVVVVVVVVVVVVVVVVVVVVVDDDDPVPVVVCVVCVVHPVVVVVVVVVVVVVVVVVVVVVVVVVVVVVVVVVVVVVVVVVVVVVVVVVVVVVVVVVVVVVVVVVCQVVVQVVLCVVQVHKGWGKAAPDPVDSVPRHIWIWIGHPPGDIDTDPDPCPDPPD

Sequence (395 aa):
MIKYKGNGSLSCISSCLKRRMLMYILMQERQLDHLRRLKDKVKTPESVPRLFDLVTVKDEKLKLAFFAALGNTVVAEDLDQATRIAYGRDQEFRRVVTLEGALFEKSGTMSGGGSRPLGGKMGTSIPVSISGEDAANAEEELSQLVGQLNSLRQRISDCVKRYRGCEKAEAHLEMELAKTNKEVGLFLFQCVDSLNEHHRYVIKQLESLKVASNPKKDELNRLKELDNVISAEQNELEKLGQCSSTLKERNYLVNVKSTPAANLQKKIENAGGEPLKNQKSKVARIQAVDAEYKLQDARKLKKEWEMKVKASGKRLDDIQIELVKHMDLLDEFMAGFNIISLKLKEMYQMITLGGDAELELVDSLDPFSEGVVFSVRPPKKSWKNIANLSGGEKV

InterPro domains:
  IPR010935 SMCs flexible hinge [PF06470] (39-86)
  IPR027417 P-loop containing nucleoside triphosphate hydrolase [G3DSA:3.40.50.300] (204-395)
  IPR027417 P-loop containing nucleoside triphosphate hydrolase [SSF52540] (202-394)
  IPR036277 SMCs flexible hinge superfamily [SSF75553] (37-122)